Protein AF-A0A5B8MQ87-F1 (afdb_monomer)

Foldseek 3Di:
DDDDDDDDDDDDDDDDDDDDDDPDCPPPPLPPDDPVLLVVCLCDDLCVSCVVSVHDSVSVCVVCVVVVNNDRNNPPCPDPCNVVVVQVVVLVDDPDDDDDDDDDDDDDDDDDDDDPDPVVVVVVVVVVVLVVLVVLLVVCVVVLVLQVVLLVVLVVVVVVVVVVLLVVLLVCLVVDDLVVLVVVLVVVVCLLPDDPVSVVVVVLVPPLSSNLSSLVSNLVVLVPDDPDDPPPCPLLNLQLVQLCLQLNNVLSVLLSVCQVPPPQHLVRALLSLLSSCSSLCVPPQDQVVHNVVSSVVSSVCVVVVVDPSVVSNVVSCVLSVGDPDDRPPPPDPPPPPPDDDCDVVNSVVVSVVVVVPDDPCVVSSVSSSVSVVSSSSSVVVVVVVLVVLLVVLLVLLVVLVPDDLVVLSVVLVVVLVVQQDDPRHGPCNPDRPSVSSSNLSSSLSNNLVSCQSVCDPPNDHQDDPPDSQLRLLSSQLCNQPNNVLSNVLSNCCVVVVPNCPRALLSLLSLLRSLCPDPDVDPDSRPVVSSVVSRVCVVVVVDDSVVSSVVSCVVSVHDDDDPPPVPPPD

pLDDT: mean 74.95, std 17.23, range [33.56, 96.44]

Mean predicted aligned error: 17.75 Å

InterPro domains:
  IPR003035 RWP-RK domain [PF02042] (25-92)
  IPR003035 RWP-RK domain [PS51519] (14-100)

Nearest PDB structures (foldseek):
  8ay2-assembly2_B  TM=1.537E-01  e=9.223E-01  Rattus norvegicus
  8j07-assembly1_8P  TM=1.390E-01  e=3.756E+00  Homo sapiens

Sequence (569 aa):
MKEKEGDLGSGLKAKTTIGKRMRRSKKDTRESISYECLRSLFKYPLERAAKELNVCGRTLRRRCVDFGIERWPYFRVASRKSVQESLAREAAGTCGKDTDTGTLVTLRKSAAGRKPSSSRRKSADEARTMALIKGQVEIVLPLVFGFENDLKKERSKRIEERKSVLLQTEVLCKKASCRQLMDEVEGLKECIYAPPEVADRLLEEKDMGKLILVLKELGSRIGGGASACLEEETAQAKHLATLSYHIGPALAKEVAKYHTTARSNLYNNSAVMSWWLAGLGYENLDKSEGILEGVKRLQDQIDQGSIQAMAIFGRLLKFEGLPPPVHHFKTVDLATETEERESLKEFLCKVQRMEAEGTGKVEEKRQKLEVMCSRKLAERVRNIRHRHAMDHLMDAAGKYRRMELKDLVEIFVSTSSNFDGAAGRANLNDLPTMDLRLIVKLVEEVKLRFMHLNGDLRGSNLFSTGNALYEHYVAVLTLSLGPRAAKALLSAHIDGDSNLYSNSYFMACWLVGLGYPSGNEKWDNMDMWVQSLSEKISKGELEPMSILAHYLEENDLPWILNRYAKRGE

Structure (mmCIF, N/CA/C/O backbone):
data_AF-A0A5B8MQ87-F1
#
_entry.id   AF-A0A5B8MQ87-F1
#
loop_
_atom_site.group_PDB
_atom_site.id
_atom_site.type_symbol
_atom_site.label_atom_id
_atom_site.label_alt_id
_atom_site.label_comp_id
_atom_site.label_asym_id
_atom_site.label_entity_id
_atom_site.label_seq_id
_atom_site.pdbx_PDB_ins_code
_atom_site.Cartn_x
_atom_site.Cartn_y
_atom_site.Cartn_z
_atom_site.occupancy
_atom_site.B_iso_or_equiv
_atom_site.auth_seq_id
_atom_site.auth_comp_id
_atom_site.auth_asym_id
_atom_site.auth_atom_id
_atom_site.pdbx_PDB_model_num
ATOM 1 N N . MET A 1 1 ? 8.350 -56.982 48.842 1.00 36.78 1 MET A N 1
ATOM 2 C CA . MET A 1 1 ? 8.309 -58.443 49.074 1.00 36.78 1 MET A CA 1
ATOM 3 C C . MET A 1 1 ? 6.934 -58.961 48.687 1.00 36.78 1 MET A C 1
ATOM 5 O O . MET A 1 1 ? 5.955 -58.372 49.122 1.00 36.78 1 MET A O 1
ATOM 9 N N . LYS A 1 2 ? 6.921 -60.068 47.936 1.00 38.81 2 LYS A N 1
ATOM 10 C CA . LYS A 1 2 ? 5.786 -60.906 47.504 1.00 38.81 2 LYS A CA 1
ATOM 11 C C . LYS A 1 2 ? 5.004 -60.466 46.262 1.00 38.81 2 LYS A C 1
ATOM 13 O O . LYS A 1 2 ? 3.929 -59.882 46.315 1.00 38.81 2 LYS A O 1
ATOM 18 N N . GLU A 1 3 ? 5.637 -60.849 45.158 1.00 40.66 3 GLU A N 1
ATOM 19 C CA . GLU A 1 3 ? 5.102 -61.383 43.905 1.00 40.66 3 GLU A CA 1
ATOM 20 C C . GLU A 1 3 ? 3.785 -62.168 44.038 1.00 40.66 3 GLU A C 1
ATOM 22 O O . GLU A 1 3 ? 3.551 -62.875 45.022 1.00 40.66 3 GLU A O 1
ATOM 27 N N . LYS A 1 4 ? 2.978 -62.119 42.973 1.00 51.59 4 LYS A N 1
ATOM 28 C CA . LYS A 1 4 ? 2.077 -63.207 42.590 1.00 51.59 4 LYS A CA 1
ATOM 29 C C . LYS A 1 4 ? 2.201 -63.456 41.090 1.00 51.59 4 LYS A C 1
ATOM 31 O O . LYS A 1 4 ? 1.703 -62.679 40.279 1.00 51.59 4 LYS A O 1
ATOM 36 N N . GLU A 1 5 ? 2.884 -64.549 40.777 1.00 47.19 5 GLU A N 1
ATOM 37 C CA . GLU A 1 5 ? 2.811 -65.276 39.515 1.00 47.19 5 GLU A CA 1
ATOM 38 C C . GLU A 1 5 ? 1.440 -65.956 39.374 1.00 47.19 5 GLU A C 1
ATOM 40 O O . GLU A 1 5 ? 0.813 -66.348 40.362 1.00 47.19 5 GLU A O 1
ATOM 45 N N . GLY A 1 6 ? 0.987 -66.099 38.130 1.00 43.44 6 GLY A N 1
ATOM 46 C CA . GLY A 1 6 ? -0.195 -66.859 37.744 1.00 43.44 6 GLY A CA 1
ATOM 47 C C . GLY A 1 6 ? 0.059 -67.499 36.386 1.00 43.44 6 GLY A C 1
ATOM 48 O O . GLY A 1 6 ? 0.135 -66.807 35.375 1.00 43.44 6 GLY A O 1
ATOM 49 N N . ASP A 1 7 ? 0.247 -68.811 36.428 1.00 42.94 7 ASP A N 1
ATOM 50 C CA . ASP A 1 7 ? 0.790 -69.694 35.402 1.00 42.94 7 ASP A CA 1
ATOM 51 C C . ASP A 1 7 ? -0.311 -70.481 34.646 1.00 42.94 7 ASP A C 1
ATOM 53 O O . ASP A 1 7 ? -1.431 -70.629 35.134 1.00 42.94 7 ASP A O 1
ATOM 57 N N . LEU A 1 8 ? 0.090 -71.043 33.498 1.00 39.00 8 LEU A N 1
ATOM 58 C CA . LEU A 1 8 ? -0.446 -72.197 32.748 1.00 39.00 8 LEU A CA 1
ATOM 59 C C . LEU A 1 8 ? -1.790 -72.135 31.993 1.00 39.00 8 LEU A C 1
ATOM 61 O O . LEU A 1 8 ? -2.874 -71.971 32.543 1.00 39.00 8 LEU A O 1
ATOM 65 N N . GLY A 1 9 ? -1.708 -72.494 30.702 1.00 33.81 9 GLY A N 1
ATOM 66 C CA . GLY A 1 9 ? -2.860 -72.857 29.871 1.00 33.81 9 GLY A CA 1
ATOM 67 C C . GLY A 1 9 ? -2.513 -73.298 28.445 1.00 33.81 9 GLY A C 1
ATOM 68 O O . GLY A 1 9 ? -2.885 -72.640 27.480 1.00 33.81 9 GLY A O 1
ATOM 69 N N . SER A 1 10 ? -1.782 -74.405 28.310 1.00 39.91 10 SER A N 1
ATOM 70 C CA . SER A 1 10 ? -1.371 -75.071 27.063 1.00 39.91 10 SER A CA 1
ATOM 71 C C . SER A 1 10 ? -2.525 -75.602 26.193 1.00 39.91 10 SER A C 1
ATOM 73 O O . SER A 1 10 ? -3.482 -76.165 26.719 1.00 39.91 10 SER A O 1
ATOM 75 N N . GLY A 1 11 ? -2.366 -75.579 24.862 1.00 34.66 11 GLY A N 1
ATOM 76 C CA . GLY A 1 11 ? -3.276 -76.254 23.925 1.00 34.66 11 GLY A CA 1
ATOM 77 C C . GLY A 1 11 ? -2.701 -76.443 22.517 1.00 34.66 11 GLY A C 1
ATOM 78 O O . GLY A 1 11 ? -3.032 -75.704 21.596 1.00 34.66 11 GLY A O 1
ATOM 79 N N . LEU A 1 12 ? -1.846 -77.456 22.347 1.00 39.59 12 LEU A N 1
ATOM 80 C CA . LEU A 1 12 ? -1.332 -77.951 21.063 1.00 39.59 12 LEU A CA 1
ATOM 81 C C . LEU A 1 12 ? -2.430 -78.668 20.256 1.00 39.59 12 LEU A C 1
ATOM 83 O O . LEU A 1 12 ? -2.993 -79.651 20.733 1.00 39.59 12 LEU A O 1
ATOM 87 N N . LYS A 1 13 ? -2.637 -78.282 18.988 1.00 45.44 13 LYS A N 1
ATOM 88 C CA . LYS A 1 13 ? -3.081 -79.205 17.925 1.00 45.44 13 LYS A CA 1
ATOM 89 C C . LYS A 1 13 ? -2.351 -78.913 16.615 1.00 45.44 13 LYS A C 1
ATOM 91 O O . LYS A 1 13 ? -2.539 -77.872 15.993 1.00 45.44 13 LYS A O 1
ATOM 96 N N . ALA A 1 14 ? -1.531 -79.874 16.203 1.00 47.69 14 ALA A N 1
ATOM 97 C CA . ALA A 1 14 ? -0.857 -79.916 14.916 1.00 47.69 14 ALA A CA 1
ATOM 98 C C . ALA A 1 14 ? -1.808 -80.405 13.811 1.00 47.69 14 ALA A C 1
ATOM 100 O O . ALA A 1 14 ? -2.487 -81.417 13.984 1.00 47.69 14 ALA A O 1
ATOM 101 N N . LYS A 1 15 ? -1.792 -79.735 12.652 1.00 42.44 15 LYS A N 1
ATOM 102 C CA . LYS A 1 15 ? -2.119 -80.329 11.347 1.00 42.44 15 LYS A CA 1
ATOM 103 C C . LYS A 1 15 ? -1.210 -79.733 10.274 1.00 42.44 15 LYS A C 1
ATOM 105 O O . LYS A 1 15 ? -1.299 -78.560 9.928 1.00 42.44 15 LYS A O 1
ATOM 110 N N . THR A 1 16 ? -0.324 -80.578 9.771 1.00 39.75 16 THR A N 1
ATOM 111 C CA . THR A 1 16 ? 0.537 -80.372 8.608 1.00 39.75 16 THR A CA 1
ATOM 112 C C . THR A 1 16 ? -0.306 -80.441 7.335 1.00 39.75 16 THR A C 1
ATOM 114 O O . THR A 1 16 ? -1.131 -81.345 7.232 1.00 39.75 16 THR A O 1
ATOM 117 N N . THR A 1 17 ? -0.092 -79.546 6.360 1.00 40.91 17 THR A N 1
ATOM 118 C CA . THR A 1 17 ? 0.125 -79.901 4.936 1.00 40.91 17 THR A CA 1
ATOM 119 C C . THR A 1 17 ? 0.316 -78.672 4.023 1.00 40.91 17 THR A C 1
ATOM 121 O O . THR A 1 17 ? -0.526 -77.789 3.929 1.00 40.91 17 THR A O 1
ATOM 124 N N . ILE A 1 18 ? 1.439 -78.708 3.293 1.00 43.28 18 ILE A N 1
ATOM 125 C CA . ILE A 1 18 ? 1.606 -78.313 1.881 1.00 43.28 18 ILE A CA 1
ATOM 126 C C . ILE A 1 18 ? 1.652 -76.802 1.547 1.00 43.28 18 ILE A C 1
ATOM 128 O O . ILE A 1 18 ? 0.665 -76.138 1.252 1.00 43.28 18 ILE A O 1
ATOM 132 N N . GLY A 1 19 ? 2.894 -76.307 1.449 1.00 46.91 19 GLY A N 1
ATOM 133 C CA . GLY A 1 19 ? 3.386 -75.632 0.241 1.00 46.91 19 GLY A CA 1
ATOM 134 C C . GLY A 1 19 ? 2.854 -74.236 -0.086 1.00 46.91 19 GLY A C 1
ATOM 135 O O . GLY A 1 19 ? 2.204 -74.052 -1.112 1.00 46.91 19 GLY A O 1
ATOM 136 N N . LYS A 1 20 ? 3.249 -73.209 0.680 1.00 42.41 20 LYS A N 1
ATOM 137 C CA . LYS A 1 20 ? 3.230 -71.817 0.196 1.00 42.41 20 LYS A CA 1
ATOM 138 C C . LYS A 1 20 ? 4.580 -71.139 0.412 1.00 42.41 20 LYS A C 1
ATOM 140 O O . LYS A 1 20 ? 5.018 -70.883 1.526 1.00 42.41 20 LYS A O 1
ATOM 145 N N . ARG A 1 21 ? 5.221 -70.863 -0.723 1.00 44.03 21 ARG A N 1
ATOM 146 C CA . ARG A 1 21 ? 6.419 -70.048 -0.952 1.00 44.03 21 ARG A CA 1
ATOM 147 C C . ARG A 1 21 ? 6.490 -68.878 0.047 1.00 44.03 21 ARG A C 1
ATOM 149 O O . ARG A 1 21 ? 5.723 -67.924 -0.073 1.00 44.03 21 ARG A O 1
ATOM 156 N N . MET A 1 22 ? 7.415 -68.946 1.011 1.00 37.97 22 MET A N 1
ATOM 157 C CA . MET A 1 22 ? 7.733 -67.845 1.928 1.00 37.97 22 MET A CA 1
ATOM 158 C C . MET A 1 22 ? 8.157 -66.614 1.119 1.00 37.97 22 MET A C 1
ATOM 160 O O . MET A 1 22 ? 9.309 -66.476 0.703 1.00 37.97 22 MET A O 1
ATOM 164 N N . ARG A 1 23 ? 7.230 -65.678 0.909 1.00 51.41 23 ARG A N 1
ATOM 165 C CA . ARG A 1 23 ? 7.595 -64.286 0.657 1.00 51.41 23 ARG A CA 1
ATOM 166 C C . ARG A 1 23 ? 8.110 -63.743 1.983 1.00 51.41 23 ARG A C 1
ATOM 168 O O . ARG A 1 23 ? 7.315 -63.417 2.856 1.00 51.41 23 ARG A O 1
ATOM 175 N N . ARG A 1 24 ? 9.439 -63.701 2.136 1.00 47.97 24 ARG A N 1
ATOM 176 C CA . ARG A 1 24 ? 10.123 -63.012 3.240 1.00 47.97 24 ARG A CA 1
ATOM 177 C C . ARG A 1 24 ? 9.462 -61.647 3.449 1.00 47.97 24 ARG A C 1
ATOM 179 O O . ARG A 1 24 ? 9.502 -60.794 2.560 1.00 47.97 24 ARG A O 1
ATOM 186 N N . SER A 1 25 ? 8.848 -61.469 4.611 1.00 50.50 25 SER A N 1
ATOM 187 C CA . SER A 1 25 ? 8.309 -60.213 5.119 1.00 50.50 25 SER A CA 1
ATOM 188 C C . SER A 1 25 ? 9.456 -59.226 5.332 1.00 50.50 25 SER A C 1
ATOM 190 O O . SER A 1 25 ? 10.004 -59.084 6.416 1.00 50.50 25 SER A O 1
ATOM 192 N N . LYS A 1 26 ? 9.852 -58.544 4.258 1.00 52.59 26 LYS A N 1
ATOM 193 C CA . LYS A 1 26 ? 10.796 -57.423 4.280 1.00 52.59 26 LYS A CA 1
ATOM 194 C C . LYS A 1 26 ? 10.011 -56.150 4.636 1.00 52.59 26 LYS A C 1
ATOM 196 O O . LYS A 1 26 ? 9.819 -55.290 3.778 1.00 52.59 26 LYS A O 1
ATOM 201 N N . LYS A 1 27 ? 9.435 -56.107 5.846 1.00 50.38 27 LYS A N 1
ATOM 202 C CA . LYS A 1 27 ? 8.580 -54.998 6.315 1.00 50.38 27 LYS A CA 1
ATOM 203 C C . LYS A 1 27 ? 9.299 -54.017 7.259 1.00 50.38 27 LYS A C 1
ATOM 205 O O . LYS A 1 27 ? 8.891 -52.866 7.295 1.00 50.38 27 LYS A O 1
ATOM 210 N N . ASP A 1 28 ? 10.440 -54.381 7.850 1.00 49.94 28 ASP A N 1
ATOM 211 C CA . ASP A 1 28 ? 10.983 -53.620 8.996 1.00 49.94 28 ASP A CA 1
ATOM 212 C C . ASP A 1 28 ? 12.093 -52.593 8.714 1.00 49.94 28 ASP A C 1
ATOM 214 O O . ASP A 1 28 ? 12.598 -51.975 9.639 1.00 49.94 28 ASP A O 1
ATOM 218 N N . THR A 1 29 ? 12.468 -52.321 7.460 1.00 54.19 29 THR A N 1
ATOM 219 C CA . THR A 1 29 ? 13.425 -51.225 7.159 1.00 54.19 29 THR A CA 1
ATOM 220 C C . THR A 1 29 ? 12.783 -49.987 6.537 1.00 54.19 29 THR A C 1
ATOM 222 O O . THR A 1 29 ? 13.487 -49.083 6.095 1.00 54.19 29 THR A O 1
ATOM 225 N N . ARG A 1 30 ? 11.445 -49.922 6.469 1.00 55.53 30 ARG A N 1
ATOM 226 C CA . ARG A 1 30 ? 10.739 -48.762 5.892 1.00 55.53 30 ARG A CA 1
ATOM 227 C C . ARG A 1 30 ? 10.462 -47.638 6.890 1.00 55.53 30 ARG A C 1
ATOM 229 O O . ARG A 1 30 ? 10.258 -46.511 6.452 1.00 55.53 30 ARG A O 1
ATOM 236 N N . GLU A 1 31 ? 10.477 -47.921 8.189 1.00 65.06 31 GLU A N 1
ATOM 237 C CA . GLU A 1 31 ? 10.016 -46.975 9.216 1.00 65.06 31 GLU A CA 1
ATOM 238 C C . GLU A 1 31 ? 11.134 -46.109 9.824 1.00 65.06 31 GLU A C 1
ATOM 240 O O . GLU A 1 31 ? 10.840 -45.143 10.518 1.00 65.06 31 GLU A O 1
ATOM 245 N N . SER A 1 32 ? 12.411 -46.360 9.512 1.00 78.75 32 SER A N 1
ATOM 246 C CA . SER A 1 32 ? 13.537 -45.717 10.213 1.00 78.75 32 SER A CA 1
ATOM 247 C C . SER A 1 32 ? 14.026 -44.379 9.642 1.00 78.75 32 SER A C 1
ATOM 249 O O . SER A 1 32 ? 14.874 -43.737 10.256 1.00 78.75 32 SER A O 1
ATOM 251 N N . ILE A 1 33 ? 13.536 -43.926 8.483 1.00 89.81 33 ILE A N 1
ATOM 252 C CA . ILE A 1 33 ? 14.008 -42.661 7.895 1.00 89.81 33 ILE A CA 1
ATOM 253 C C . ILE A 1 33 ? 13.135 -41.511 8.408 1.00 89.81 33 ILE A C 1
ATOM 255 O O . ILE A 1 33 ? 11.991 -41.355 7.963 1.00 89.81 33 ILE A O 1
ATOM 259 N N . SER A 1 34 ? 13.687 -40.725 9.336 1.00 94.00 34 SER A N 1
ATOM 260 C CA . SER A 1 34 ? 13.089 -39.488 9.846 1.00 94.00 34 SER A CA 1
ATOM 261 C C . SER A 1 34 ? 13.211 -38.338 8.838 1.00 94.00 34 SER A C 1
ATOM 263 O O . SER A 1 34 ? 14.088 -38.329 7.968 1.00 94.00 34 SER A O 1
ATOM 265 N N . TYR A 1 35 ? 12.339 -37.336 8.970 1.00 93.19 35 TYR A N 1
ATOM 266 C CA . TYR A 1 35 ? 12.374 -36.136 8.130 1.00 93.19 35 TYR A CA 1
ATOM 267 C C . TYR A 1 35 ? 13.690 -35.354 8.274 1.00 93.19 35 TYR A C 1
ATOM 269 O O . TYR A 1 35 ? 14.247 -34.886 7.284 1.00 93.19 35 TYR A O 1
ATOM 277 N N . GLU A 1 36 ? 14.234 -35.257 9.489 1.00 93.19 36 GLU A N 1
ATOM 278 C CA . GLU A 1 36 ? 15.507 -34.570 9.750 1.00 93.19 36 GLU A CA 1
ATOM 279 C C . GLU A 1 36 ? 16.678 -35.228 9.010 1.00 93.19 36 GLU A C 1
ATOM 281 O O . GLU A 1 36 ? 17.514 -34.540 8.416 1.00 93.19 36 GLU A O 1
ATOM 286 N N . CYS A 1 37 ? 16.685 -36.565 8.956 1.00 93.44 37 CYS A N 1
ATOM 287 C CA . CYS A 1 37 ? 17.671 -37.329 8.203 1.00 93.44 37 CYS A CA 1
ATOM 288 C C . CYS A 1 37 ? 17.585 -37.011 6.698 1.00 93.44 37 CYS A C 1
ATOM 290 O O . CYS A 1 37 ? 18.606 -36.721 6.071 1.00 93.44 37 CYS A O 1
ATOM 292 N N . LEU A 1 38 ? 16.370 -36.945 6.134 1.00 94.44 38 LEU A N 1
ATOM 293 C CA . LEU A 1 38 ? 16.147 -36.525 4.742 1.00 94.44 38 LEU A CA 1
ATOM 294 C C . LEU A 1 38 ? 16.608 -35.086 4.485 1.00 94.44 38 LEU A C 1
ATOM 296 O O . LEU A 1 38 ? 17.307 -34.839 3.501 1.00 94.44 38 LEU A O 1
ATOM 300 N N . ARG A 1 39 ? 16.267 -34.151 5.382 1.00 93.25 39 ARG A N 1
ATOM 301 C CA . ARG A 1 39 ? 16.598 -32.724 5.251 1.00 93.25 39 ARG A CA 1
ATOM 302 C C . ARG A 1 39 ? 18.105 -32.489 5.161 1.00 93.25 39 ARG A C 1
ATOM 304 O O . ARG A 1 39 ? 18.548 -31.651 4.377 1.00 93.25 39 ARG A O 1
ATOM 311 N N . SER A 1 40 ? 18.900 -33.263 5.900 1.00 93.75 40 SER A N 1
ATOM 312 C CA . SER A 1 40 ? 20.367 -33.174 5.868 1.00 93.75 40 SER A CA 1
ATOM 313 C C . SER A 1 40 ? 20.988 -33.555 4.509 1.00 93.75 40 SER A C 1
ATOM 315 O O . SER A 1 40 ? 22.108 -33.140 4.195 1.00 93.75 40 SER A O 1
ATOM 317 N N . LEU A 1 41 ? 20.255 -34.305 3.677 1.00 95.31 41 LEU A N 1
ATOM 318 C CA . LEU A 1 41 ? 20.725 -34.858 2.406 1.00 95.31 41 LEU A CA 1
ATOM 319 C C . LEU A 1 41 ? 20.274 -34.066 1.173 1.00 95.31 41 LEU A C 1
ATOM 321 O O . LEU A 1 41 ? 20.714 -34.384 0.069 1.00 95.31 41 LEU A O 1
ATOM 325 N N . PHE A 1 42 ? 19.471 -33.008 1.328 1.00 93.38 42 PHE A N 1
ATOM 326 C CA . PHE A 1 42 ? 19.006 -32.164 0.211 1.00 93.38 42 PHE A CA 1
ATOM 327 C C . PHE A 1 42 ? 20.138 -31.433 -0.532 1.00 93.38 42 PHE A C 1
ATOM 329 O O . PHE A 1 42 ? 19.976 -31.010 -1.674 1.00 93.38 42 PHE A O 1
ATOM 336 N N . LYS A 1 43 ? 21.333 -31.371 0.067 1.00 90.00 43 LYS A N 1
ATOM 337 C CA . LYS A 1 43 ? 22.569 -30.913 -0.588 1.00 90.00 43 LYS A CA 1
ATOM 338 C C . LYS A 1 43 ? 23.101 -31.866 -1.670 1.00 90.00 43 LYS A C 1
ATOM 340 O O . LYS A 1 43 ? 23.996 -31.489 -2.426 1.00 90.00 43 LYS A O 1
ATOM 345 N N . TYR A 1 44 ? 22.593 -33.097 -1.749 1.00 91.94 44 TYR A N 1
ATOM 346 C CA . TYR A 1 44 ? 23.053 -34.115 -2.690 1.00 91.94 44 TYR A CA 1
ATOM 347 C C . TYR A 1 44 ? 21.999 -34.434 -3.763 1.00 91.94 44 TYR A C 1
ATOM 349 O O . TYR A 1 44 ? 20.796 -34.407 -3.483 1.00 91.94 44 TYR A O 1
ATOM 357 N N . PRO A 1 45 ? 22.431 -34.803 -4.989 1.00 94.00 45 PRO A N 1
ATOM 358 C CA . PRO A 1 45 ? 21.537 -35.402 -5.973 1.00 94.00 45 PRO A CA 1
ATOM 359 C C . PRO A 1 45 ? 20.829 -36.627 -5.388 1.00 94.00 45 PRO A C 1
ATOM 361 O O . PRO A 1 45 ? 21.410 -37.341 -4.561 1.00 94.00 45 PRO A O 1
ATOM 364 N N . LEU A 1 46 ? 19.603 -36.895 -5.846 1.00 94.88 46 LEU A N 1
ATOM 365 C CA . LEU A 1 46 ? 18.756 -37.985 -5.348 1.00 94.88 46 LEU A CA 1
ATOM 366 C C . LEU A 1 46 ? 19.504 -39.328 -5.312 1.00 94.88 46 LEU A C 1
ATOM 368 O O . LEU A 1 46 ? 19.367 -40.096 -4.364 1.00 94.88 46 LEU A O 1
ATOM 372 N N . GLU A 1 47 ? 20.317 -39.607 -6.329 1.00 95.69 47 GLU A N 1
ATOM 373 C CA . GLU A 1 47 ? 21.088 -40.843 -6.461 1.00 95.69 47 GLU A CA 1
ATOM 374 C C . GLU A 1 47 ? 22.149 -40.982 -5.365 1.00 95.69 47 GLU A C 1
ATOM 376 O O . GLU A 1 47 ? 22.391 -42.084 -4.874 1.00 95.69 47 GLU A O 1
ATOM 381 N N . ARG A 1 48 ? 22.776 -39.869 -4.967 1.00 94.88 48 ARG A N 1
ATOM 382 C CA . ARG A 1 48 ? 23.808 -39.845 -3.925 1.00 94.88 48 ARG A CA 1
ATOM 383 C C . ARG A 1 48 ? 23.189 -39.894 -2.531 1.00 94.88 48 ARG A C 1
ATOM 385 O O . ARG A 1 48 ? 23.668 -40.654 -1.702 1.00 94.88 48 ARG A O 1
ATOM 392 N N . ALA A 1 49 ? 22.086 -39.182 -2.304 1.00 96.44 49 ALA A N 1
ATOM 393 C CA . ALA A 1 49 ? 21.329 -39.275 -1.056 1.00 96.44 49 ALA A CA 1
ATOM 394 C C . ALA A 1 49 ? 20.770 -40.690 -0.814 1.00 96.44 49 ALA A C 1
ATOM 396 O O . ALA A 1 49 ? 20.802 -41.195 0.305 1.00 96.44 49 ALA A O 1
ATOM 397 N N . ALA A 1 50 ? 20.307 -41.362 -1.875 1.00 96.25 50 ALA A N 1
ATOM 398 C CA . ALA A 1 50 ? 19.835 -42.743 -1.804 1.00 96.25 50 ALA A CA 1
ATOM 399 C C . ALA A 1 50 ? 20.952 -43.719 -1.402 1.00 96.25 50 ALA A C 1
ATOM 401 O O . ALA A 1 50 ? 20.722 -44.599 -0.574 1.00 96.25 50 ALA A O 1
ATOM 402 N N . LYS A 1 51 ? 22.166 -43.527 -1.939 1.00 96.38 51 LYS A N 1
ATOM 403 C CA . LYS A 1 51 ? 23.351 -44.296 -1.532 1.00 96.38 51 LYS A CA 1
ATOM 404 C C . LYS A 1 51 ? 23.705 -44.064 -0.063 1.00 96.38 51 LYS A C 1
ATOM 406 O O . LYS A 1 51 ? 23.947 -45.039 0.635 1.00 96.38 51 LYS A O 1
ATOM 411 N N . GLU A 1 52 ? 23.662 -42.817 0.404 1.00 95.81 52 GLU A N 1
ATOM 412 C CA . GLU A 1 52 ? 23.998 -42.471 1.794 1.00 95.81 52 GLU A CA 1
ATOM 413 C C . GLU A 1 52 ? 23.041 -43.114 2.810 1.00 95.81 52 GLU A C 1
ATOM 415 O O . GLU A 1 52 ? 23.459 -43.576 3.865 1.00 95.81 52 GLU A O 1
ATOM 420 N N . LEU A 1 53 ? 21.755 -43.215 2.459 1.00 94.06 53 LEU A N 1
ATOM 421 C CA . LEU A 1 53 ? 20.732 -43.887 3.269 1.00 94.06 53 LEU A CA 1
ATOM 422 C C . LEU A 1 53 ? 20.646 -45.399 3.027 1.00 94.06 53 LEU A C 1
ATOM 424 O O . LEU A 1 53 ? 19.785 -46.063 3.602 1.00 94.06 53 LEU A O 1
ATOM 428 N N . ASN A 1 54 ? 21.496 -45.950 2.157 1.00 94.44 54 ASN A N 1
ATOM 429 C CA . ASN A 1 54 ? 21.486 -47.359 1.768 1.00 94.44 54 ASN A CA 1
ATOM 430 C C . ASN A 1 54 ? 20.109 -47.856 1.258 1.00 94.44 54 ASN A C 1
ATOM 432 O O . ASN A 1 54 ? 19.709 -49.006 1.463 1.00 94.44 54 ASN A O 1
ATOM 436 N N . VAL A 1 55 ? 19.367 -46.989 0.558 1.00 94.88 55 VAL A N 1
ATOM 437 C CA . VAL A 1 55 ? 18.059 -47.295 -0.047 1.00 94.88 55 VAL A CA 1
ATOM 438 C C . VAL A 1 55 ? 18.072 -47.054 -1.554 1.00 94.88 55 VAL A C 1
ATOM 440 O O . VAL A 1 55 ? 18.882 -46.305 -2.088 1.00 94.88 55 VAL A O 1
ATOM 443 N N . CYS A 1 56 ? 17.142 -47.661 -2.294 1.00 95.06 56 CYS A N 1
ATOM 444 C CA . CYS A 1 56 ? 16.995 -47.331 -3.710 1.00 95.06 56 CYS A CA 1
ATOM 445 C C . CYS A 1 56 ? 16.283 -45.977 -3.887 1.00 95.06 56 CYS A C 1
ATOM 447 O O . CYS A 1 56 ? 15.380 -45.627 -3.123 1.00 95.06 56 CYS A O 1
ATOM 449 N N . GLY A 1 57 ? 16.612 -45.236 -4.952 1.00 94.50 57 GLY A N 1
ATOM 450 C CA . GLY A 1 57 ? 16.021 -43.913 -5.216 1.00 94.50 57 GLY A CA 1
ATOM 451 C C . GLY A 1 57 ? 14.493 -43.914 -5.396 1.00 94.50 57 GLY A C 1
ATOM 452 O O . GLY A 1 57 ? 13.852 -42.871 -5.291 1.00 94.50 57 GLY A O 1
ATOM 453 N N . ARG A 1 58 ? 13.871 -45.076 -5.654 1.00 94.75 58 ARG A N 1
ATOM 454 C CA . ARG A 1 58 ? 12.403 -45.228 -5.671 1.00 94.75 58 ARG A CA 1
ATOM 455 C C . ARG A 1 58 ? 11.817 -45.286 -4.252 1.00 94.75 58 ARG A C 1
ATOM 457 O O . ARG A 1 58 ? 10.758 -44.708 -4.030 1.00 94.75 58 ARG A O 1
ATOM 464 N N . THR A 1 59 ? 12.496 -45.938 -3.305 1.00 93.94 59 THR A N 1
ATOM 465 C CA . THR A 1 59 ? 12.105 -45.949 -1.882 1.00 93.94 59 THR A CA 1
ATOM 466 C C . THR A 1 59 ? 12.272 -44.565 -1.272 1.00 93.94 59 THR A C 1
ATOM 468 O O . THR A 1 59 ? 11.359 -44.093 -0.605 1.00 93.94 59 THR A O 1
ATOM 471 N N . LEU A 1 60 ? 13.380 -43.885 -1.580 1.00 95.06 60 LEU A N 1
ATOM 472 C CA . LEU A 1 60 ? 13.630 -42.524 -1.110 1.00 95.06 60 LEU A CA 1
ATOM 473 C C . LEU A 1 60 ? 12.556 -41.538 -1.599 1.00 95.06 60 LEU A C 1
ATOM 475 O O . LEU A 1 60 ? 11.996 -40.802 -0.798 1.00 95.06 60 LEU A O 1
ATOM 479 N N . ARG A 1 61 ? 12.183 -41.595 -2.889 1.00 94.69 61 ARG A N 1
ATOM 480 C CA . ARG A 1 61 ? 11.084 -40.782 -3.444 1.00 94.69 61 ARG A CA 1
ATOM 481 C C . ARG A 1 61 ? 9.744 -41.037 -2.764 1.00 94.69 61 ARG A C 1
ATOM 483 O O . ARG A 1 61 ? 9.046 -40.084 -2.457 1.00 94.69 61 ARG A O 1
ATOM 490 N N . ARG A 1 62 ? 9.387 -42.302 -2.511 1.00 94.19 62 ARG A N 1
ATOM 491 C CA . ARG A 1 62 ? 8.155 -42.621 -1.771 1.00 94.19 62 ARG A CA 1
ATOM 492 C C . ARG A 1 62 ? 8.179 -42.028 -0.366 1.00 94.19 62 ARG A C 1
ATOM 494 O O . ARG A 1 62 ? 7.205 -41.410 0.026 1.00 94.19 62 ARG A O 1
ATOM 501 N N . ARG A 1 63 ? 9.310 -42.138 0.338 1.00 93.75 63 ARG A N 1
ATOM 502 C CA . ARG A 1 63 ? 9.448 -41.568 1.680 1.00 93.75 63 ARG A CA 1
ATOM 503 C C . ARG A 1 63 ? 9.342 -40.040 1.682 1.00 93.75 63 ARG A C 1
ATOM 505 O O . ARG A 1 63 ? 8.767 -39.483 2.601 1.00 93.75 63 ARG A O 1
ATOM 512 N N . CYS A 1 64 ? 9.842 -39.364 0.649 1.00 93.81 64 CYS A N 1
ATOM 513 C CA . CYS A 1 64 ? 9.630 -37.926 0.468 1.00 93.81 64 CYS A CA 1
ATOM 514 C C . CYS A 1 64 ? 8.149 -37.569 0.319 1.00 93.81 64 CYS A C 1
ATOM 516 O O . CYS A 1 64 ? 7.698 -36.626 0.961 1.00 93.81 64 CYS A O 1
ATOM 518 N N . VAL A 1 65 ? 7.394 -38.350 -0.459 1.00 94.75 65 VAL A N 1
ATOM 519 C CA . VAL A 1 65 ? 5.945 -38.151 -0.618 1.00 94.75 65 VAL A CA 1
ATOM 520 C C . VAL A 1 65 ? 5.213 -38.330 0.716 1.00 94.75 65 VAL A C 1
ATOM 522 O O . VAL A 1 65 ? 4.343 -37.521 1.018 1.00 94.75 65 VAL A O 1
ATOM 525 N N . ASP A 1 66 ? 5.615 -39.296 1.552 1.00 94.00 66 ASP A N 1
ATOM 526 C CA . ASP A 1 66 ? 5.040 -39.480 2.899 1.00 94.00 66 ASP A CA 1
ATOM 527 C C . ASP A 1 66 ? 5.205 -38.233 3.796 1.00 94.00 66 ASP A C 1
ATOM 529 O O . ASP A 1 66 ? 4.404 -38.015 4.699 1.00 94.00 66 ASP A O 1
ATOM 533 N N . PHE A 1 67 ? 6.231 -37.411 3.549 1.00 92.69 67 PHE A N 1
ATOM 534 C CA . PHE A 1 67 ? 6.491 -36.151 4.259 1.00 92.69 67 PHE A CA 1
ATOM 535 C C . PHE A 1 67 ? 6.009 -34.903 3.491 1.00 92.69 67 PHE A C 1
ATOM 537 O O . PHE A 1 67 ? 6.416 -33.790 3.817 1.00 92.69 67 PHE A O 1
ATOM 544 N N . GLY A 1 68 ? 5.183 -35.062 2.450 1.00 93.88 68 GLY A N 1
ATOM 545 C CA . GLY A 1 68 ? 4.649 -33.944 1.660 1.00 93.88 68 GLY A CA 1
ATOM 546 C C . GLY A 1 68 ? 5.632 -33.328 0.654 1.00 93.88 68 GLY A C 1
ATOM 547 O O . GLY A 1 68 ? 5.389 -32.241 0.136 1.00 93.88 68 GLY A O 1
ATOM 548 N N . ILE A 1 69 ? 6.748 -33.999 0.349 1.00 92.56 69 ILE A N 1
ATOM 549 C CA . ILE A 1 69 ? 7.730 -33.554 -0.648 1.00 92.56 69 ILE A CA 1
ATOM 550 C C . ILE A 1 69 ? 7.444 -34.256 -1.983 1.00 92.56 69 ILE A C 1
ATOM 552 O O . ILE A 1 69 ? 7.874 -35.390 -2.210 1.00 92.56 69 ILE A O 1
ATOM 556 N N . GLU A 1 70 ? 6.756 -33.571 -2.900 1.00 90.69 70 GLU A N 1
ATOM 557 C CA . GLU A 1 70 ? 6.393 -34.120 -4.220 1.00 90.69 70 GLU A CA 1
ATOM 558 C C . GLU A 1 70 ? 7.606 -34.377 -5.133 1.00 90.69 70 GLU A C 1
ATOM 560 O O . GLU A 1 70 ? 7.630 -35.337 -5.908 1.00 90.69 70 GLU A O 1
ATOM 565 N N . ARG A 1 71 ? 8.647 -33.537 -5.037 1.00 90.88 71 ARG A N 1
ATOM 566 C CA . A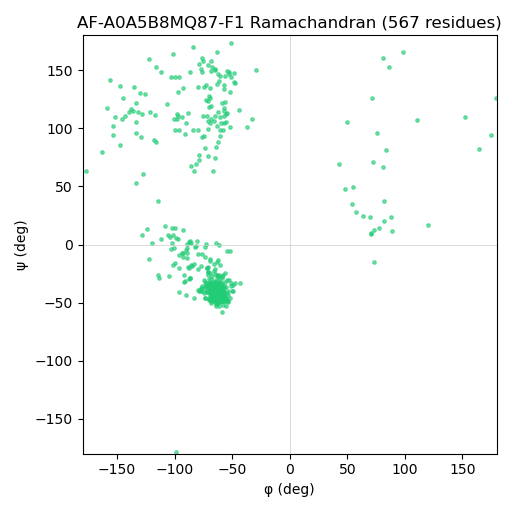RG A 1 71 ? 9.867 -33.626 -5.854 1.00 90.88 71 ARG A CA 1
ATOM 567 C C . ARG A 1 71 ? 11.104 -33.445 -4.982 1.00 90.88 71 ARG A C 1
ATOM 569 O O . ARG A 1 71 ? 11.137 -32.547 -4.151 1.00 90.88 71 ARG A O 1
ATOM 576 N N . TRP A 1 72 ? 12.128 -34.283 -5.189 1.00 91.12 72 TRP A N 1
ATOM 577 C CA . TRP A 1 72 ? 13.382 -34.210 -4.428 1.00 91.12 72 TRP A CA 1
ATOM 578 C C . TRP A 1 72 ? 14.007 -32.810 -4.565 1.00 91.12 72 TRP A C 1
ATOM 580 O O . TRP A 1 72 ? 14.352 -32.432 -5.691 1.00 91.12 72 TRP A O 1
ATOM 590 N N . PRO A 1 73 ? 14.155 -32.049 -3.465 1.00 82.31 73 PRO A N 1
ATOM 591 C CA . PRO A 1 73 ? 14.678 -30.691 -3.484 1.00 82.31 73 PRO A CA 1
ATOM 592 C C . PRO A 1 73 ? 16.201 -30.759 -3.586 1.00 82.31 73 PRO A C 1
ATOM 594 O O . PRO A 1 73 ? 16.929 -30.556 -2.620 1.00 82.31 73 PRO A O 1
ATOM 597 N N . TYR A 1 74 ? 16.696 -31.126 -4.768 1.00 75.94 74 TYR A N 1
ATOM 598 C CA . TYR A 1 74 ? 18.104 -30.956 -5.083 1.00 75.94 74 TYR A CA 1
ATOM 599 C C . TYR A 1 74 ? 18.310 -29.533 -5.573 1.00 75.94 74 TYR A C 1
ATOM 601 O O . TYR A 1 74 ? 18.082 -29.215 -6.743 1.00 75.94 74 TYR A O 1
ATOM 609 N N . PHE A 1 75 ? 18.763 -28.684 -4.662 1.00 61.06 75 PHE A N 1
ATOM 610 C CA . PHE A 1 75 ? 19.287 -27.384 -5.024 1.00 61.06 75 PHE A CA 1
ATOM 611 C C . PHE A 1 75 ? 20.590 -27.643 -5.774 1.00 61.06 75 PHE A C 1
ATOM 613 O O . PHE A 1 75 ? 21.600 -28.040 -5.184 1.00 61.06 75 PHE A O 1
ATOM 620 N N . ARG A 1 76 ? 20.591 -27.431 -7.096 1.00 52.19 76 ARG A N 1
ATOM 621 C CA . ARG A 1 76 ? 21.839 -27.094 -7.778 1.00 52.19 76 ARG A CA 1
ATOM 622 C C . ARG A 1 76 ? 22.264 -25.774 -7.159 1.00 52.19 76 ARG A C 1
ATOM 624 O O . ARG A 1 76 ? 21.877 -24.720 -7.644 1.00 52.19 76 ARG A O 1
ATOM 631 N N . VAL A 1 77 ? 23.008 -25.840 -6.059 1.00 46.91 77 VAL A N 1
ATOM 632 C CA . VAL A 1 77 ? 23.727 -24.690 -5.542 1.00 46.91 77 VAL A CA 1
ATOM 633 C C . VAL A 1 77 ? 24.683 -24.329 -6.671 1.00 46.91 77 VAL A C 1
ATOM 635 O O . VAL A 1 77 ? 25.754 -24.921 -6.808 1.00 46.91 77 VAL A O 1
ATOM 638 N N . ALA A 1 78 ? 24.263 -23.407 -7.539 1.00 44.06 78 ALA A N 1
ATOM 639 C CA . ALA A 1 78 ? 25.189 -22.540 -8.229 1.00 44.06 78 ALA A CA 1
ATOM 640 C C . ALA A 1 78 ? 26.013 -21.964 -7.082 1.00 44.06 78 ALA A C 1
ATOM 642 O O . ALA A 1 78 ? 25.495 -21.222 -6.251 1.00 44.06 78 ALA A O 1
ATOM 643 N N . SER A 1 79 ? 27.213 -22.519 -6.892 1.00 48.56 79 SER A N 1
ATOM 644 C CA . SER A 1 79 ? 28.006 -22.288 -5.689 1.00 48.56 79 SER A CA 1
ATOM 645 C C . SER A 1 79 ? 28.061 -20.785 -5.409 1.00 48.56 79 SER A C 1
ATOM 647 O O . SER A 1 79 ? 28.070 -19.999 -6.359 1.00 48.56 79 SER A O 1
ATOM 649 N N . ARG A 1 80 ? 28.123 -20.366 -4.136 1.00 46.66 80 ARG A N 1
ATOM 650 C CA . ARG A 1 80 ? 28.419 -18.963 -3.779 1.00 46.66 80 ARG A CA 1
ATOM 651 C C . ARG A 1 80 ? 29.564 -18.394 -4.630 1.00 46.66 80 ARG A C 1
ATOM 653 O O . ARG A 1 80 ? 29.496 -17.237 -5.016 1.00 46.66 80 ARG A O 1
ATOM 660 N N . LYS A 1 81 ? 30.530 -19.244 -5.013 1.00 49.56 81 LYS A N 1
ATOM 661 C CA . LYS A 1 81 ? 31.597 -18.915 -5.960 1.00 49.56 81 LYS A CA 1
ATOM 662 C C . LYS A 1 81 ? 31.105 -18.556 -7.357 1.00 49.56 81 LYS A C 1
ATOM 664 O O . LYS A 1 81 ? 31.628 -17.613 -7.895 1.00 49.56 81 LYS A O 1
ATOM 669 N N . SER A 1 82 ? 30.099 -19.207 -7.940 1.00 45.81 82 SER A N 1
ATOM 670 C CA . SER A 1 82 ? 29.590 -18.828 -9.272 1.00 45.81 82 SER A CA 1
ATOM 671 C C . SER A 1 82 ? 28.830 -17.497 -9.278 1.00 45.81 82 SER A C 1
ATOM 673 O O . SER A 1 82 ? 28.915 -16.756 -10.254 1.00 45.81 82 SER A O 1
ATOM 675 N N . VAL A 1 83 ? 28.131 -17.163 -8.184 1.00 50.25 83 VAL A N 1
ATOM 676 C CA . VAL A 1 83 ? 27.469 -15.856 -8.027 1.00 50.25 83 VAL A CA 1
ATOM 677 C C . VAL A 1 83 ? 28.516 -14.770 -7.758 1.00 50.25 83 VAL A C 1
ATOM 679 O O . VAL A 1 83 ? 28.519 -13.760 -8.453 1.00 50.25 83 VAL A O 1
ATOM 682 N N . GLN A 1 84 ? 29.474 -15.018 -6.855 1.00 58.19 84 GLN A N 1
ATOM 683 C CA . GLN A 1 84 ? 30.615 -14.122 -6.611 1.00 58.19 84 GLN A CA 1
ATOM 684 C C . GLN A 1 84 ? 31.530 -13.969 -7.833 1.00 58.19 84 GLN A C 1
ATOM 686 O O . GLN A 1 84 ? 31.987 -12.872 -8.106 1.00 58.19 84 GLN A O 1
ATOM 691 N N . GLU A 1 85 ? 31.786 -15.029 -8.601 1.00 56.94 85 GLU A N 1
ATOM 692 C CA . GLU A 1 85 ? 32.587 -14.981 -9.830 1.00 56.94 85 GLU A CA 1
ATOM 693 C C . GLU A 1 85 ? 31.851 -14.233 -10.934 1.00 56.94 85 GLU A C 1
ATOM 695 O O . GLU A 1 85 ? 32.503 -13.557 -11.716 1.00 56.94 85 GLU A O 1
ATOM 700 N N . SER A 1 86 ? 30.520 -14.319 -11.009 1.00 54.09 86 SER A N 1
ATOM 701 C CA . SER A 1 86 ? 29.744 -13.535 -11.977 1.00 54.09 86 SER A CA 1
ATOM 702 C C . SER A 1 86 ? 29.758 -12.042 -11.626 1.00 54.09 86 SER A C 1
ATOM 704 O O . SER A 1 86 ? 29.956 -11.225 -12.521 1.00 54.09 86 SER A O 1
ATOM 706 N N . LEU A 1 87 ? 29.642 -11.698 -10.335 1.00 55.59 87 LEU A N 1
ATOM 707 C CA . LEU A 1 87 ? 29.760 -10.323 -9.823 1.00 55.59 87 LEU A CA 1
ATOM 708 C C . LEU A 1 87 ? 31.189 -9.764 -9.992 1.00 55.59 87 LEU A C 1
ATOM 710 O O . LEU A 1 87 ? 31.375 -8.659 -10.497 1.00 55.59 87 LEU A O 1
ATOM 714 N N . ALA A 1 88 ? 32.216 -10.560 -9.677 1.00 62.25 88 ALA A N 1
ATOM 715 C CA . ALA A 1 88 ? 33.621 -10.169 -9.813 1.00 62.25 88 ALA A CA 1
ATOM 716 C C . ALA A 1 88 ? 34.071 -10.018 -11.279 1.00 62.25 88 ALA A C 1
ATOM 718 O O . ALA A 1 88 ? 34.898 -9.161 -11.585 1.00 62.25 88 ALA A O 1
ATOM 719 N N . ARG A 1 89 ? 33.528 -10.824 -12.205 1.00 57.47 89 ARG A N 1
ATOM 720 C CA . ARG A 1 89 ? 33.860 -10.754 -13.642 1.00 57.47 89 ARG A CA 1
ATOM 721 C C . ARG A 1 89 ? 33.285 -9.500 -14.313 1.00 57.47 89 ARG A C 1
ATOM 723 O O . ARG A 1 89 ? 33.874 -9.024 -15.279 1.00 57.47 89 ARG A O 1
ATOM 730 N N . GLU A 1 90 ? 32.190 -8.948 -13.787 1.00 50.75 90 GLU A N 1
ATOM 731 C CA . GLU A 1 90 ? 31.646 -7.649 -14.213 1.00 50.75 90 GLU A CA 1
ATOM 732 C C . GLU A 1 90 ? 32.397 -6.466 -13.587 1.00 50.75 90 GLU A C 1
ATOM 734 O O . GLU A 1 90 ? 32.706 -5.512 -14.299 1.00 50.75 90 GLU A O 1
ATOM 739 N N . ALA A 1 91 ? 32.787 -6.555 -12.309 1.00 53.31 91 ALA A N 1
ATOM 740 C CA . ALA A 1 91 ? 33.618 -5.536 -11.655 1.00 53.31 91 ALA A CA 1
ATOM 741 C C . ALA A 1 91 ? 35.008 -5.378 -12.308 1.00 53.31 91 ALA A C 1
ATOM 743 O O . ALA A 1 91 ? 35.598 -4.302 -12.266 1.00 53.31 91 ALA A O 1
ATOM 744 N N . ALA A 1 92 ? 35.522 -6.437 -12.943 1.00 50.66 92 ALA A N 1
ATOM 745 C CA . ALA A 1 92 ? 36.827 -6.450 -13.604 1.00 50.66 92 ALA A CA 1
ATOM 746 C C . ALA A 1 92 ? 36.822 -5.983 -15.075 1.00 50.66 92 ALA A C 1
ATOM 748 O O . ALA A 1 92 ? 37.876 -6.031 -15.704 1.00 50.66 92 ALA A O 1
ATOM 749 N N . GLY A 1 93 ? 35.680 -5.560 -15.639 1.00 54.62 93 GLY A N 1
ATOM 750 C CA . GLY A 1 93 ? 35.597 -4.898 -16.950 1.00 54.62 93 GLY A CA 1
ATOM 751 C C . GLY A 1 93 ? 36.471 -5.515 -18.051 1.00 54.62 93 GLY A C 1
ATOM 752 O O . GLY A 1 93 ? 37.438 -4.897 -18.488 1.00 54.62 93 GLY A O 1
ATOM 753 N N . THR A 1 94 ? 36.156 -6.724 -18.526 1.00 42.81 94 THR A N 1
ATOM 754 C CA . THR A 1 94 ? 36.908 -7.325 -19.642 1.00 42.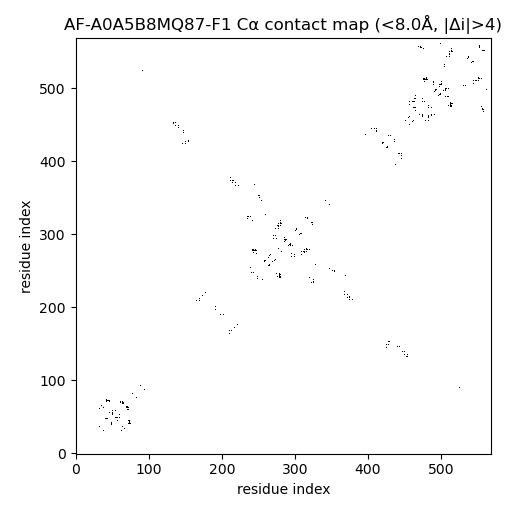81 94 THR A CA 1
ATOM 755 C C . THR A 1 94 ? 36.169 -7.189 -20.970 1.00 42.81 94 THR A C 1
ATOM 757 O O . THR A 1 94 ? 35.186 -7.866 -21.255 1.00 42.81 94 THR A O 1
ATOM 760 N N . CYS A 1 95 ? 36.711 -6.303 -21.806 1.00 45.66 95 CYS A N 1
ATOM 761 C CA . CYS A 1 95 ? 36.595 -6.330 -23.258 1.00 45.66 95 CYS A CA 1
ATOM 762 C C . CYS A 1 95 ? 37.274 -7.614 -23.772 1.00 45.66 95 CYS A C 1
ATOM 764 O O . CYS A 1 95 ? 38.503 -7.708 -23.800 1.00 45.66 95 CYS A O 1
ATOM 766 N N . GLY A 1 96 ? 36.481 -8.631 -24.109 1.00 37.31 96 GLY A N 1
ATOM 767 C CA . GLY A 1 96 ? 36.958 -9.863 -24.732 1.00 37.31 96 GLY A CA 1
ATOM 768 C C . GLY A 1 96 ? 36.978 -9.724 -26.251 1.00 37.31 96 GLY A C 1
ATOM 769 O O . GLY A 1 96 ? 35.928 -9.597 -26.871 1.00 37.31 96 GLY A O 1
ATOM 770 N N . LYS A 1 97 ? 38.179 -9.734 -26.836 1.00 42.12 97 LYS A N 1
ATOM 771 C CA . LYS A 1 97 ? 38.416 -9.879 -28.276 1.00 42.12 97 LYS A CA 1
ATOM 772 C C . LYS A 1 97 ? 38.136 -11.323 -28.689 1.00 42.12 97 LYS A C 1
ATOM 774 O O . LYS A 1 97 ? 38.783 -12.232 -28.174 1.00 42.12 97 LYS A O 1
ATOM 779 N N . ASP A 1 98 ? 37.252 -11.506 -29.660 1.00 37.72 98 ASP A N 1
ATOM 780 C CA . ASP A 1 98 ? 37.103 -12.773 -30.367 1.00 37.72 98 ASP A CA 1
ATOM 781 C C . ASP A 1 98 ? 38.264 -12.950 -31.352 1.00 37.72 98 ASP A C 1
ATOM 783 O O . ASP A 1 98 ? 38.363 -12.272 -32.376 1.00 37.72 98 ASP A O 1
ATOM 787 N N . THR A 1 99 ? 39.142 -13.898 -31.051 1.00 44.56 99 THR A N 1
ATOM 788 C CA . THR A 1 99 ? 39.880 -14.638 -32.071 1.00 44.56 99 THR A CA 1
ATOM 789 C C . THR A 1 99 ? 39.543 -16.100 -31.874 1.00 44.56 99 THR A C 1
ATOM 791 O O . THR A 1 99 ? 39.959 -16.677 -30.873 1.00 44.56 99 THR A O 1
ATOM 794 N N . ASP A 1 100 ? 38.858 -16.710 -32.839 1.00 35.91 100 ASP A N 1
ATOM 795 C CA . ASP A 1 100 ? 39.245 -18.066 -33.194 1.00 35.91 100 ASP A CA 1
ATOM 796 C C . ASP A 1 100 ? 39.090 -18.339 -34.689 1.00 35.91 100 ASP A C 1
ATOM 798 O O . ASP A 1 100 ? 38.063 -18.102 -35.331 1.00 35.91 100 ASP A O 1
ATOM 802 N N . THR A 1 101 ? 40.207 -18.790 -35.230 1.00 40.50 101 THR A N 1
ATOM 803 C CA . THR A 1 101 ? 40.470 -19.151 -36.611 1.00 40.50 101 THR A CA 1
ATOM 804 C C . THR A 1 101 ? 40.327 -20.654 -36.760 1.00 40.50 101 THR A C 1
ATOM 806 O O . THR A 1 101 ? 41.004 -21.409 -36.075 1.00 40.50 101 THR A O 1
ATOM 809 N N . GLY A 1 102 ? 39.575 -21.078 -37.774 1.00 34.84 102 GLY A N 1
ATOM 810 C CA . GLY A 1 102 ? 39.817 -22.350 -38.447 1.00 34.84 102 GLY A CA 1
ATOM 811 C C . GLY A 1 102 ? 38.768 -23.426 -38.202 1.00 34.84 102 GLY A C 1
ATOM 812 O O . GLY A 1 102 ? 38.762 -24.094 -37.180 1.00 34.84 102 GLY A O 1
ATOM 813 N N . THR A 1 103 ? 37.957 -23.696 -39.225 1.00 37.47 103 THR A N 1
ATOM 814 C CA . THR A 1 103 ? 37.940 -25.016 -39.873 1.00 37.47 103 THR A CA 1
ATOM 815 C C . THR A 1 103 ? 37.339 -24.862 -41.267 1.00 37.47 103 THR A C 1
ATOM 817 O O . THR A 1 103 ? 36.198 -24.448 -41.457 1.00 37.47 103 THR A O 1
ATOM 820 N N . LEU A 1 104 ? 38.177 -25.172 -42.247 1.00 38.03 104 LEU A N 1
ATOM 821 C CA . LEU A 1 104 ? 37.947 -25.122 -43.678 1.00 38.03 104 LEU A CA 1
ATOM 822 C C . LEU A 1 104 ? 37.584 -26.551 -44.103 1.00 38.03 104 LEU A C 1
ATOM 824 O O . LEU A 1 104 ? 38.456 -27.412 -44.106 1.00 38.03 104 LEU A O 1
ATOM 828 N N . VAL A 1 105 ? 36.321 -26.826 -44.446 1.00 37.28 105 VAL A N 1
ATOM 829 C CA . VAL A 1 105 ? 35.963 -28.036 -45.205 1.00 37.28 105 VAL A CA 1
ATOM 830 C C . VAL A 1 105 ? 35.020 -27.667 -46.341 1.00 37.28 105 VAL A C 1
ATOM 832 O O . VAL A 1 105 ? 33.950 -27.086 -46.181 1.00 37.28 105 VAL A O 1
ATOM 835 N N . THR A 1 106 ? 35.515 -28.008 -47.518 1.00 43.38 106 THR A N 1
ATOM 836 C CA . THR A 1 106 ? 34.968 -27.904 -48.861 1.00 43.38 106 THR A CA 1
ATOM 837 C C . THR A 1 106 ? 33.573 -28.503 -49.021 1.00 43.38 106 THR A C 1
ATOM 839 O O . THR A 1 106 ? 33.388 -29.683 -48.750 1.00 43.38 106 THR A O 1
ATOM 842 N N . LEU A 1 107 ? 32.649 -27.750 -49.628 1.00 36.62 107 LEU A N 1
ATOM 843 C CA . LEU A 1 107 ? 31.623 -28.291 -50.528 1.00 36.62 107 LEU A CA 1
ATOM 844 C C . LEU A 1 107 ? 31.186 -27.198 -51.512 1.00 36.62 107 LEU A C 1
ATOM 846 O O . LEU A 1 107 ? 30.450 -26.268 -51.191 1.00 36.62 107 LEU A O 1
ATOM 850 N N . ARG A 1 108 ? 31.705 -27.308 -52.736 1.00 41.25 108 ARG A N 1
ATOM 851 C CA . ARG A 1 108 ? 31.429 -26.433 -53.877 1.00 41.25 108 ARG A CA 1
ATOM 852 C C . ARG A 1 108 ? 30.774 -27.301 -54.948 1.00 41.25 108 ARG A C 1
ATOM 854 O O . ARG A 1 108 ? 31.459 -28.150 -55.504 1.00 41.25 108 ARG A O 1
ATOM 861 N N . LYS A 1 109 ? 29.483 -27.080 -55.218 1.00 44.72 109 LYS A N 1
ATOM 862 C CA . LYS A 1 109 ? 28.786 -27.201 -56.524 1.00 44.72 109 LYS A CA 1
ATOM 863 C C . LYS A 1 109 ? 27.313 -27.534 -56.309 1.00 44.72 109 LYS A C 1
ATOM 865 O O . LYS A 1 109 ? 26.989 -28.653 -55.931 1.00 44.72 109 LYS A O 1
ATOM 870 N N . SER A 1 110 ? 26.450 -26.558 -56.602 1.00 41.62 110 SER A N 1
ATOM 871 C CA . SER A 1 110 ? 25.199 -26.682 -57.380 1.00 41.62 110 SER A CA 1
ATOM 872 C C . SER A 1 110 ? 24.347 -25.432 -57.138 1.00 41.62 110 SER A C 1
ATOM 874 O O . SER A 1 110 ? 23.460 -25.420 -56.290 1.00 41.62 110 SER A O 1
ATOM 876 N N . ALA A 1 111 ? 24.646 -24.354 -57.863 1.00 45.66 111 ALA A N 1
ATOM 877 C CA . ALA A 1 111 ? 23.838 -23.140 -57.885 1.00 45.66 111 ALA A CA 1
ATOM 878 C C . ALA A 1 111 ? 23.645 -22.701 -59.338 1.00 45.66 111 ALA A C 1
ATOM 880 O O . ALA A 1 111 ? 24.491 -22.025 -59.911 1.00 45.66 111 ALA A O 1
ATOM 881 N N . ALA A 1 112 ? 22.521 -23.100 -59.922 1.00 50.38 112 ALA A N 1
ATOM 882 C CA . ALA A 1 112 ? 21.911 -22.417 -61.051 1.00 50.38 112 ALA A CA 1
ATOM 883 C C . ALA A 1 112 ? 20.402 -22.679 -60.969 1.00 50.38 112 ALA A C 1
ATOM 885 O O . ALA A 1 112 ? 19.963 -23.814 -61.124 1.00 50.38 112 ALA A O 1
ATOM 886 N N . GLY A 1 113 ? 19.618 -21.645 -60.645 1.00 50.72 113 GLY A N 1
ATOM 887 C CA . GLY A 1 113 ? 18.161 -21.679 -60.827 1.00 50.72 113 GLY A CA 1
ATOM 888 C C . GLY A 1 113 ? 17.257 -21.500 -59.601 1.00 50.72 113 GLY A C 1
ATOM 889 O O . GLY A 1 113 ? 16.071 -21.795 -59.711 1.00 50.72 113 GLY A O 1
ATOM 890 N N . ARG A 1 114 ? 17.724 -20.997 -58.447 1.00 55.56 114 ARG A N 1
ATOM 891 C CA . ARG A 1 114 ? 16.798 -20.563 -57.376 1.00 55.56 114 ARG A CA 1
ATOM 892 C C . ARG A 1 114 ? 16.589 -19.053 -57.430 1.00 55.56 114 ARG A C 1
ATOM 894 O O . ARG A 1 114 ? 17.512 -18.285 -57.174 1.00 55.56 114 ARG A O 1
ATOM 901 N N . LYS A 1 115 ? 15.362 -18.650 -57.782 1.00 58.41 115 LYS A N 1
ATOM 902 C CA . LYS A 1 115 ? 14.866 -17.267 -57.697 1.00 58.41 115 LYS A CA 1
ATOM 903 C C . LYS A 1 115 ? 15.209 -16.691 -56.310 1.00 58.41 115 LYS A C 1
ATOM 905 O O . LYS A 1 115 ? 15.069 -17.430 -55.333 1.00 58.41 115 LYS A O 1
ATOM 910 N N . PRO A 1 116 ? 15.652 -15.423 -56.204 1.00 53.69 116 PRO A N 1
ATOM 911 C CA . PRO A 1 116 ? 16.006 -14.816 -54.926 1.00 53.69 116 PRO A CA 1
ATOM 912 C C . PRO A 1 116 ? 14.815 -14.918 -53.973 1.00 53.69 116 PRO A C 1
ATOM 914 O O . PRO A 1 116 ? 13.748 -14.352 -54.207 1.00 53.69 116 PRO A O 1
ATOM 917 N N . SER A 1 117 ? 14.997 -15.730 -52.936 1.00 56.31 117 SER A N 1
ATOM 918 C CA . SER A 1 117 ? 13.997 -16.054 -51.931 1.00 56.31 117 SER A CA 1
ATOM 919 C C . SER A 1 117 ? 13.542 -14.797 -51.190 1.00 56.31 117 SER A C 1
ATOM 921 O O . SER A 1 117 ? 14.338 -13.899 -50.907 1.00 56.31 117 SER A O 1
ATOM 923 N N . SER A 1 118 ? 12.261 -14.766 -50.820 1.00 58.47 118 SER A N 1
ATOM 924 C CA . SER A 1 118 ? 11.570 -13.687 -50.095 1.00 58.47 118 SER A CA 1
ATOM 925 C C . SER A 1 118 ? 12.206 -13.265 -48.757 1.00 58.47 118 SER A C 1
ATOM 927 O O . SER A 1 118 ? 11.784 -12.271 -48.171 1.00 58.47 118 SER A O 1
ATOM 929 N N . SER A 1 119 ? 13.245 -13.961 -48.283 1.00 62.75 119 SER A N 1
ATOM 930 C CA . SER A 1 119 ? 13.990 -13.637 -47.062 1.00 62.75 119 SER A CA 1
ATOM 931 C C . SER A 1 119 ? 14.770 -12.320 -47.141 1.00 62.75 119 SER A C 1
ATOM 933 O O . SER A 1 119 ? 14.886 -11.633 -46.133 1.00 62.75 119 SER A O 1
ATOM 935 N N . ARG A 1 120 ? 15.259 -11.916 -48.324 1.00 64.56 120 ARG A N 1
ATOM 936 C CA . ARG A 1 120 ? 16.095 -10.703 -48.463 1.00 64.56 120 ARG A CA 1
ATOM 937 C C . ARG A 1 120 ? 15.300 -9.390 -48.431 1.00 64.56 120 ARG A C 1
ATOM 939 O O . ARG A 1 120 ? 15.881 -8.338 -48.200 1.00 64.56 120 ARG A O 1
ATOM 946 N N . ARG A 1 121 ? 13.980 -9.440 -48.664 1.00 67.44 121 ARG A N 1
ATOM 947 C CA . ARG A 1 121 ? 13.097 -8.266 -48.518 1.00 67.44 121 ARG A CA 1
ATOM 948 C C . ARG A 1 121 ? 12.768 -7.992 -47.048 1.00 67.44 121 ARG A C 1
ATOM 950 O O . ARG A 1 121 ? 12.865 -6.847 -46.631 1.00 67.44 121 ARG A O 1
ATOM 957 N N . LYS A 1 122 ? 12.523 -9.041 -46.250 1.00 73.25 122 LYS A N 1
ATOM 958 C CA . LYS A 1 122 ? 12.255 -8.908 -44.805 1.00 73.25 122 LYS A CA 1
ATOM 959 C C . LYS A 1 122 ? 13.396 -8.213 -44.053 1.00 73.25 122 LYS A C 1
ATOM 961 O O . LYS A 1 122 ? 13.133 -7.321 -43.263 1.00 73.25 122 LYS A O 1
ATOM 966 N N . SER A 1 123 ? 14.654 -8.528 -44.381 1.00 80.56 123 SER A N 1
ATOM 967 C CA . SER A 1 123 ? 15.806 -7.906 -43.710 1.00 80.56 123 SER A CA 1
ATOM 968 C C . SER A 1 123 ? 15.977 -6.413 -44.021 1.00 80.56 123 SER A C 1
ATOM 970 O O . SER A 1 123 ? 16.518 -5.674 -43.207 1.00 80.56 123 SER A O 1
ATOM 972 N N . ALA A 1 124 ? 15.565 -5.959 -45.210 1.00 84.31 124 ALA A N 1
ATOM 973 C CA . ALA A 1 124 ? 15.667 -4.548 -45.586 1.00 84.31 124 ALA A CA 1
ATOM 974 C C . ALA A 1 124 ? 14.569 -3.707 -44.921 1.00 84.31 124 ALA A C 1
ATOM 976 O O . ALA A 1 124 ? 14.840 -2.585 -44.493 1.00 84.31 124 ALA A O 1
ATOM 977 N N . ASP A 1 125 ? 13.360 -4.260 -44.804 1.00 79.88 125 ASP A N 1
ATOM 978 C CA . ASP A 1 125 ? 12.253 -3.604 -44.110 1.00 79.88 125 ASP A CA 1
ATOM 979 C C . ASP A 1 125 ? 12.513 -3.548 -42.596 1.00 79.88 125 ASP A C 1
ATOM 981 O O . ASP A 1 125 ? 12.399 -2.475 -42.012 1.00 79.88 125 ASP A O 1
ATOM 985 N N . GLU A 1 126 ? 13.009 -4.630 -41.981 1.00 79.19 126 GLU A N 1
ATOM 986 C CA . GLU A 1 126 ? 13.430 -4.638 -40.568 1.00 79.19 126 GLU A CA 1
ATOM 987 C C . GLU A 1 126 ? 14.527 -3.600 -40.277 1.00 79.19 126 GLU A C 1
ATOM 989 O O . GLU A 1 126 ? 14.437 -2.860 -39.297 1.00 79.19 126 GLU A O 1
ATOM 994 N N . ALA A 1 127 ? 15.537 -3.478 -41.147 1.00 81.56 127 ALA A N 1
ATOM 995 C CA . ALA A 1 127 ? 16.598 -2.480 -40.988 1.00 81.56 127 ALA A CA 1
ATOM 996 C C . ALA A 1 127 ? 16.070 -1.037 -41.082 1.00 81.56 127 ALA A C 1
ATOM 998 O O . ALA A 1 127 ? 16.519 -0.163 -40.337 1.00 81.56 127 ALA A O 1
ATOM 999 N N . ARG A 1 128 ? 15.097 -0.778 -41.967 1.00 84.19 128 ARG A N 1
ATOM 1000 C CA . ARG A 1 128 ? 14.437 0.533 -42.078 1.00 84.19 128 ARG A CA 1
ATOM 1001 C C . ARG A 1 128 ? 13.593 0.842 -40.847 1.00 84.19 128 ARG A C 1
ATOM 1003 O O . ARG A 1 128 ? 13.667 1.959 -40.339 1.00 84.19 128 ARG A O 1
ATOM 1010 N N . THR A 1 129 ? 12.846 -0.137 -40.340 1.00 77.00 129 THR A N 1
ATOM 1011 C CA . THR A 1 129 ? 12.060 0.010 -39.110 1.00 77.00 129 THR A CA 1
ATOM 1012 C C . THR A 1 129 ? 12.966 0.295 -37.912 1.00 77.00 129 THR A C 1
ATOM 1014 O O . THR A 1 129 ? 12.694 1.224 -37.159 1.00 77.00 129 THR A O 1
ATOM 1017 N N . MET A 1 130 ? 14.087 -0.417 -37.773 1.00 74.94 130 MET A N 1
ATOM 1018 C CA . MET A 1 130 ? 15.056 -0.173 -36.698 1.00 74.94 130 MET A CA 1
ATOM 1019 C C . MET A 1 130 ? 15.718 1.205 -36.795 1.00 74.94 130 MET A C 1
ATOM 1021 O O . MET A 1 130 ? 15.893 1.867 -35.775 1.00 74.94 130 MET A O 1
ATOM 1025 N N . ALA A 1 131 ? 16.051 1.674 -38.002 1.00 83.12 131 ALA A N 1
ATOM 1026 C CA . ALA A 1 131 ? 16.598 3.017 -38.196 1.00 83.12 131 ALA A CA 1
ATOM 1027 C C . ALA A 1 131 ? 15.587 4.116 -37.819 1.00 83.12 131 ALA A C 1
ATOM 1029 O O . ALA A 1 131 ? 15.959 5.091 -37.167 1.00 83.12 131 ALA A O 1
ATOM 1030 N N . LEU A 1 132 ? 14.307 3.936 -38.173 1.00 80.06 132 LEU A N 1
ATOM 1031 C CA . LEU A 1 132 ? 13.227 4.851 -37.793 1.00 80.06 132 LEU A CA 1
ATOM 1032 C C . LEU A 1 132 ? 13.040 4.892 -36.270 1.00 80.06 132 LEU A C 1
ATOM 1034 O O . LEU A 1 132 ? 12.982 5.971 -35.685 1.00 80.06 132 LEU A O 1
ATOM 1038 N N . ILE A 1 133 ? 12.998 3.718 -35.631 1.00 75.19 133 ILE A N 1
ATOM 1039 C CA . ILE A 1 133 ? 12.887 3.591 -34.174 1.00 75.19 133 ILE A CA 1
ATOM 1040 C C . ILE A 1 133 ? 14.070 4.274 -33.492 1.00 75.19 133 ILE A C 1
ATOM 1042 O O . ILE A 1 133 ? 13.871 5.039 -32.556 1.00 75.19 133 ILE A O 1
ATOM 1046 N N . LYS A 1 134 ? 15.297 4.053 -33.973 1.00 78.00 134 LYS A N 1
ATOM 1047 C CA . LYS A 1 134 ? 16.492 4.678 -33.399 1.00 78.00 134 LYS A CA 1
ATOM 1048 C C . LYS A 1 134 ? 16.425 6.207 -33.465 1.00 78.00 134 LYS A C 1
ATOM 1050 O O . LYS A 1 134 ? 16.691 6.862 -32.463 1.00 78.00 134 LYS A O 1
ATOM 1055 N N . GLY A 1 135 ? 15.994 6.765 -34.598 1.00 83.31 135 GLY A N 1
ATOM 1056 C CA . GLY A 1 135 ? 15.772 8.208 -34.726 1.00 83.31 135 GLY A CA 1
ATOM 1057 C C . GLY A 1 135 ? 14.703 8.734 -33.759 1.00 83.31 135 GLY A C 1
ATOM 1058 O O . GLY A 1 135 ? 14.884 9.786 -33.154 1.00 83.31 135 GLY A O 1
ATOM 1059 N N . GLN A 1 136 ? 13.618 7.981 -33.543 1.00 79.25 136 GLN A N 1
ATOM 1060 C CA . GLN A 1 136 ? 12.608 8.333 -32.538 1.00 79.25 136 GLN A CA 1
ATOM 1061 C C . GLN A 1 136 ? 13.164 8.275 -31.112 1.00 79.25 136 GLN A C 1
ATOM 1063 O O . GLN A 1 136 ? 12.888 9.172 -30.322 1.00 79.25 136 GLN A O 1
ATOM 1068 N N . VAL A 1 137 ? 13.970 7.265 -30.780 1.00 78.38 137 VAL A N 1
ATOM 1069 C CA . VAL A 1 137 ? 14.610 7.151 -29.461 1.00 78.38 137 VAL A CA 1
ATOM 1070 C C . VAL A 1 137 ? 15.522 8.350 -29.202 1.00 78.38 137 VAL A C 1
ATOM 1072 O O . VAL A 1 137 ? 15.445 8.938 -28.129 1.00 78.38 137 VAL A O 1
ATOM 1075 N N . GLU A 1 138 ? 16.341 8.757 -30.173 1.00 80.00 138 GLU A N 1
ATOM 1076 C CA . GLU A 1 138 ? 17.245 9.909 -30.033 1.00 80.00 138 GLU A CA 1
ATOM 1077 C C . GLU A 1 138 ? 16.497 11.227 -29.765 1.00 80.00 138 GLU A C 1
ATOM 1079 O O . GLU A 1 138 ? 16.996 12.073 -29.024 1.00 80.00 138 GLU A O 1
ATOM 1084 N N . ILE A 1 139 ? 15.283 11.382 -30.302 1.00 84.69 139 ILE A N 1
ATOM 1085 C CA . ILE A 1 139 ? 14.443 12.574 -30.108 1.00 84.69 139 ILE A CA 1
ATOM 1086 C C . ILE A 1 139 ? 13.659 12.507 -28.792 1.00 84.69 139 ILE A C 1
ATOM 1088 O O . ILE A 1 139 ? 13.590 13.486 -28.051 1.00 84.69 139 ILE A O 1
ATOM 1092 N N . VAL A 1 140 ? 13.043 11.362 -28.495 1.00 83.81 140 VAL A N 1
ATOM 1093 C CA . VAL A 1 140 ? 12.064 11.242 -27.406 1.00 83.81 140 VAL A CA 1
ATOM 1094 C C . VAL A 1 140 ? 12.742 10.927 -26.071 1.00 83.81 140 VAL A C 1
ATOM 1096 O O . VAL A 1 140 ? 12.259 11.356 -25.028 1.00 83.81 140 VAL A O 1
ATOM 1099 N N . LEU A 1 141 ? 13.886 10.238 -26.057 1.00 81.12 141 LEU A N 1
ATOM 1100 C CA . LEU A 1 141 ? 14.572 9.879 -24.814 1.00 81.12 141 LEU A CA 1
ATOM 1101 C C . LEU A 1 141 ? 15.025 11.104 -23.984 1.00 81.12 141 LEU A C 1
ATOM 1103 O O . LEU A 1 141 ? 14.797 11.096 -22.772 1.00 81.12 141 LEU A O 1
ATOM 1107 N N . PRO A 1 142 ? 15.594 12.181 -24.567 1.00 83.88 142 PRO A N 1
ATOM 1108 C CA . PRO A 1 142 ? 15.857 13.416 -23.824 1.00 83.88 142 PRO A CA 1
ATOM 1109 C C . PRO A 1 142 ? 14.591 14.049 -23.233 1.00 83.88 142 PRO A C 1
ATOM 1111 O O . PRO A 1 142 ? 14.636 14.535 -22.103 1.00 83.88 142 PRO A O 1
ATOM 1114 N N . LEU A 1 143 ? 13.461 13.998 -23.953 1.00 84.69 143 LEU A N 1
ATOM 1115 C CA . LEU A 1 143 ? 12.168 14.490 -23.459 1.00 84.69 143 LEU A CA 1
ATOM 1116 C C . LEU A 1 143 ? 11.687 13.665 -22.264 1.00 84.69 143 LEU A C 1
ATOM 1118 O O . LEU A 1 143 ? 11.322 14.233 -21.242 1.00 84.69 143 LEU A O 1
ATOM 1122 N N . VAL A 1 144 ? 11.766 12.334 -22.354 1.00 85.94 144 VAL A N 1
ATOM 1123 C CA . VAL A 1 144 ? 11.434 11.403 -21.260 1.00 85.94 144 VAL A CA 1
ATOM 1124 C C . VAL A 1 144 ? 12.256 11.719 -20.010 1.00 85.94 144 VAL A C 1
ATOM 1126 O O . VAL A 1 144 ? 11.694 11.806 -18.923 1.00 85.94 144 VAL A O 1
ATOM 1129 N N . PHE A 1 145 ? 13.566 11.950 -20.145 1.00 83.06 145 PHE A N 1
ATOM 1130 C CA . PHE A 1 145 ? 14.420 12.308 -19.006 1.00 83.06 145 PHE A CA 1
ATOM 1131 C C . PHE A 1 145 ? 14.138 13.707 -18.447 1.00 83.06 145 PHE A C 1
ATOM 1133 O O . PHE A 1 145 ? 14.164 13.891 -17.229 1.00 83.06 145 PHE A O 1
ATOM 1140 N N . GLY A 1 146 ? 13.874 14.694 -19.307 1.00 85.00 146 GLY A N 1
ATOM 1141 C CA . GLY A 1 146 ? 13.448 16.029 -18.878 1.00 85.00 146 GLY A CA 1
ATOM 1142 C C . GLY A 1 146 ? 12.162 15.955 -18.057 1.00 85.00 146 GLY A C 1
ATOM 1143 O O . GLY A 1 146 ? 12.115 16.442 -16.927 1.00 85.00 146 GLY A O 1
ATOM 1144 N N . PHE A 1 147 ? 11.177 15.228 -18.579 1.00 86.25 147 PHE A N 1
ATOM 1145 C CA . PHE A 1 147 ? 9.886 15.014 -17.942 1.00 86.25 147 PHE A CA 1
ATOM 1146 C C . PHE A 1 147 ? 10.009 14.217 -16.631 1.00 86.25 147 PHE A C 1
ATOM 1148 O O . PHE A 1 147 ? 9.395 14.577 -15.633 1.00 86.25 147 PHE A O 1
ATOM 1155 N N . GLU A 1 148 ? 10.858 13.183 -16.576 1.00 84.88 148 GLU A N 1
ATOM 1156 C CA . GLU A 1 148 ? 11.163 12.433 -15.345 1.00 84.88 148 GLU A CA 1
ATOM 1157 C C . GLU A 1 148 ? 11.755 13.342 -14.256 1.00 84.88 148 GLU A C 1
ATOM 1159 O O . GLU A 1 148 ? 11.392 13.234 -13.083 1.00 84.88 148 GLU A O 1
ATOM 1164 N N . ASN A 1 149 ? 12.657 14.254 -14.624 1.00 84.00 149 ASN A N 1
ATOM 1165 C CA . ASN A 1 149 ? 13.242 15.200 -13.678 1.00 84.00 149 ASN A CA 1
ATOM 1166 C C . ASN A 1 149 ? 12.210 16.203 -13.154 1.00 84.00 149 ASN A C 1
ATOM 1168 O O . ASN A 1 149 ? 12.233 16.532 -11.966 1.00 84.00 149 ASN A O 1
ATOM 1172 N N . ASP A 1 150 ? 11.311 16.679 -14.013 1.00 87.00 150 ASP A N 1
ATOM 1173 C CA . ASP A 1 150 ? 10.226 17.575 -13.611 1.00 87.00 150 ASP A CA 1
ATOM 1174 C C . ASP A 1 150 ? 9.216 16.848 -12.706 1.00 87.00 150 ASP A C 1
ATOM 1176 O O . ASP A 1 150 ? 8.864 17.373 -11.649 1.00 87.00 150 ASP A O 1
ATOM 1180 N N . LEU A 1 151 ? 8.863 15.594 -13.021 1.00 84.06 151 LEU A N 1
ATOM 1181 C CA . LEU A 1 151 ? 8.047 14.723 -12.163 1.00 84.06 151 LEU A CA 1
ATOM 1182 C C . LEU A 1 151 ? 8.683 14.512 -10.783 1.00 84.06 151 LEU A C 1
ATOM 1184 O O . LEU A 1 151 ? 7.996 14.617 -9.767 1.00 84.06 151 LEU A O 1
ATOM 1188 N N . LYS A 1 152 ? 9.993 14.236 -10.721 1.00 81.31 152 LYS A N 1
ATOM 1189 C CA . LYS A 1 152 ? 10.718 14.068 -9.448 1.00 81.31 152 LYS A CA 1
ATOM 1190 C C . LYS A 1 152 ? 10.686 15.342 -8.612 1.00 81.31 152 LYS A C 1
ATOM 1192 O O . LYS A 1 152 ? 10.381 15.273 -7.425 1.00 81.31 152 LYS A O 1
ATOM 1197 N N . LYS A 1 153 ? 10.950 16.501 -9.224 1.00 85.62 153 LYS A N 1
ATOM 1198 C CA . LYS A 1 153 ? 10.888 17.800 -8.532 1.00 85.62 153 LYS A CA 1
ATOM 1199 C C . LYS A 1 153 ? 9.492 18.082 -7.992 1.00 85.62 153 LYS A C 1
ATOM 1201 O O . LYS A 1 153 ? 9.370 18.449 -6.826 1.00 85.62 153 LYS A O 1
ATOM 1206 N N . GLU A 1 154 ? 8.459 17.877 -8.807 1.00 87.06 154 GLU A N 1
ATOM 1207 C CA . GLU A 1 154 ? 7.068 18.092 -8.401 1.00 87.06 154 GLU A CA 1
ATOM 1208 C C . GLU A 1 154 ? 6.662 17.140 -7.269 1.00 87.06 154 GLU A C 1
ATOM 1210 O O . GLU A 1 154 ? 6.068 17.552 -6.274 1.00 87.06 154 GLU A O 1
ATOM 1215 N N . ARG A 1 155 ? 7.063 15.869 -7.351 1.00 78.00 155 ARG A N 1
ATOM 1216 C CA . ARG A 1 155 ? 6.843 14.893 -6.280 1.00 78.00 155 ARG A CA 1
ATOM 1217 C C . ARG A 1 155 ? 7.515 15.323 -4.976 1.00 78.00 155 ARG A C 1
ATOM 1219 O O . ARG A 1 155 ? 6.865 15.309 -3.932 1.00 78.00 155 ARG A O 1
ATOM 1226 N N . SER A 1 156 ? 8.792 15.711 -5.020 1.00 77.44 156 SER A N 1
ATOM 1227 C CA . SER A 1 156 ? 9.522 16.195 -3.841 1.00 77.44 156 SER A CA 1
ATOM 1228 C C . SER A 1 156 ? 8.865 17.438 -3.242 1.00 77.44 156 SER A C 1
ATOM 1230 O O . SER A 1 156 ? 8.698 17.505 -2.026 1.00 77.44 156 SER A O 1
ATOM 1232 N N . LYS A 1 157 ? 8.431 18.379 -4.089 1.00 84.44 157 LYS A N 1
ATOM 1233 C CA . LYS A 1 157 ? 7.687 19.572 -3.677 1.00 84.44 157 LYS A CA 1
ATOM 1234 C C . LYS A 1 157 ? 6.399 19.197 -2.937 1.00 84.44 157 LYS A C 1
ATOM 1236 O O . LYS A 1 157 ? 6.229 19.614 -1.796 1.00 84.44 157 LYS A O 1
ATOM 1241 N N . ARG A 1 158 ? 5.554 18.330 -3.510 1.00 78.88 158 ARG A N 1
ATOM 1242 C CA . ARG A 1 158 ? 4.303 17.872 -2.869 1.00 78.88 158 ARG A CA 1
ATOM 1243 C C . ARG A 1 158 ? 4.537 17.121 -1.561 1.00 78.88 158 ARG A C 1
ATOM 1245 O O . ARG A 1 158 ? 3.726 17.217 -0.644 1.00 78.88 158 ARG A O 1
ATOM 1252 N N . ILE A 1 159 ? 5.619 16.348 -1.457 1.00 71.75 159 ILE A N 1
ATOM 1253 C CA . ILE A 1 159 ? 5.992 15.678 -0.202 1.00 71.75 159 ILE A CA 1
ATOM 1254 C C . ILE A 1 159 ? 6.321 16.716 0.874 1.00 71.75 159 ILE A C 1
ATOM 1256 O O . ILE A 1 159 ? 5.843 16.587 2.001 1.00 71.75 159 ILE A O 1
ATOM 1260 N N . GLU A 1 160 ? 7.108 17.738 0.543 1.00 76.00 160 GLU A N 1
ATOM 1261 C CA . GLU A 1 160 ? 7.492 18.780 1.496 1.00 76.00 160 GLU A CA 1
ATOM 1262 C C . GLU A 1 160 ? 6.304 19.668 1.891 1.00 76.00 160 GLU A C 1
ATOM 1264 O O . GLU A 1 160 ? 6.114 19.964 3.070 1.00 76.00 160 GLU A O 1
ATOM 1269 N N . GLU A 1 161 ? 5.429 19.999 0.939 1.00 75.00 161 GLU A N 1
ATOM 1270 C CA . GLU A 1 161 ? 4.162 20.687 1.203 1.00 75.00 161 GLU A CA 1
ATOM 1271 C C . GLU A 1 161 ? 3.272 19.878 2.151 1.00 75.00 161 GLU A C 1
ATOM 1273 O O . GLU A 1 161 ? 2.814 20.412 3.159 1.00 75.00 161 GLU A O 1
ATOM 1278 N N . ARG A 1 162 ? 3.091 18.572 1.905 1.00 72.19 162 ARG A N 1
ATOM 1279 C CA . ARG A 1 162 ? 2.339 17.688 2.812 1.00 72.19 162 ARG A CA 1
ATOM 1280 C C . ARG A 1 162 ? 2.968 17.636 4.198 1.00 72.19 162 ARG A C 1
ATOM 1282 O O . ARG A 1 162 ? 2.250 17.735 5.184 1.00 72.19 162 ARG A O 1
ATOM 1289 N N . LYS A 1 163 ? 4.295 17.519 4.307 1.00 71.00 163 LYS A N 1
ATOM 1290 C CA . LYS A 1 163 ? 4.982 17.568 5.610 1.00 71.00 163 LYS A CA 1
ATOM 1291 C C . LYS A 1 163 ? 4.719 18.888 6.331 1.00 71.00 163 LYS A C 1
ATOM 1293 O O . LYS A 1 163 ? 4.398 18.867 7.516 1.00 71.00 163 LYS A O 1
ATOM 1298 N N . SER A 1 164 ? 4.804 20.012 5.623 1.00 77.56 164 SER A N 1
ATOM 1299 C CA . SER A 1 164 ? 4.502 21.339 6.167 1.00 77.56 164 SER A CA 1
ATOM 1300 C C . SER A 1 164 ? 3.051 21.435 6.648 1.00 77.56 164 SER A C 1
ATOM 1302 O O . SER A 1 164 ? 2.812 21.842 7.784 1.00 77.56 164 SER A O 1
ATOM 1304 N N . VAL A 1 165 ? 2.081 20.971 5.851 1.00 71.19 165 VAL A N 1
ATOM 1305 C CA . VAL A 1 165 ? 0.657 20.922 6.227 1.00 71.19 165 VAL A CA 1
ATOM 1306 C C . VAL A 1 165 ? 0.430 20.026 7.445 1.00 71.19 165 VAL A C 1
ATOM 1308 O O . VAL A 1 165 ? -0.305 20.413 8.355 1.00 71.19 165 VAL A O 1
ATOM 1311 N N . LEU A 1 166 ? 1.078 18.861 7.516 1.00 68.19 166 LEU A N 1
ATOM 1312 C CA . LEU A 1 166 ? 0.988 17.956 8.665 1.00 68.19 166 LEU A CA 1
ATOM 1313 C C . LEU A 1 166 ? 1.569 18.598 9.933 1.00 68.19 166 LEU A C 1
ATOM 1315 O O . LEU A 1 166 ? 0.936 18.531 10.984 1.00 68.19 166 LEU A O 1
ATOM 1319 N N . LEU A 1 167 ? 2.714 19.280 9.837 1.00 76.62 167 LEU A N 1
ATOM 1320 C CA . LEU A 1 167 ? 3.319 20.010 10.957 1.00 76.62 167 LEU A CA 1
ATOM 1321 C C . LEU A 1 167 ? 2.437 21.175 11.423 1.00 76.62 167 LEU A C 1
ATOM 1323 O O . LEU A 1 167 ? 2.198 21.333 12.621 1.00 76.62 167 LEU A O 1
ATOM 1327 N N . GLN A 1 168 ? 1.906 21.974 10.493 1.00 76.25 168 GLN A N 1
ATOM 1328 C CA . GLN A 1 168 ? 0.972 23.058 10.809 1.00 76.25 168 GLN A CA 1
ATOM 1329 C C . GLN A 1 168 ? -0.300 22.516 11.460 1.00 76.25 168 GLN A C 1
ATOM 1331 O O . GLN A 1 168 ? -0.763 23.061 12.460 1.00 76.25 168 GLN A O 1
ATOM 1336 N N . THR A 1 169 ? -0.827 21.409 10.937 1.00 74.25 169 THR A N 1
ATOM 1337 C CA . THR A 1 169 ? -1.978 20.712 11.510 1.00 74.25 169 THR A CA 1
ATOM 1338 C C . THR A 1 169 ? -1.677 20.240 12.919 1.00 74.25 169 THR A C 1
ATOM 1340 O O . THR A 1 169 ? -2.499 20.451 13.798 1.00 74.25 169 THR A O 1
ATOM 1343 N N . GLU A 1 170 ? -0.516 19.641 13.171 1.00 74.50 170 GLU A N 1
ATOM 1344 C CA . GLU A 1 170 ? -0.135 19.191 14.508 1.00 74.50 170 GLU A CA 1
ATOM 1345 C C . GLU A 1 170 ? -0.068 20.368 15.497 1.00 74.50 170 GLU A C 1
ATOM 1347 O O . GLU A 1 170 ? -0.579 20.277 16.615 1.00 74.50 170 GLU A O 1
ATOM 1352 N N . VAL A 1 171 ? 0.494 21.506 15.075 1.00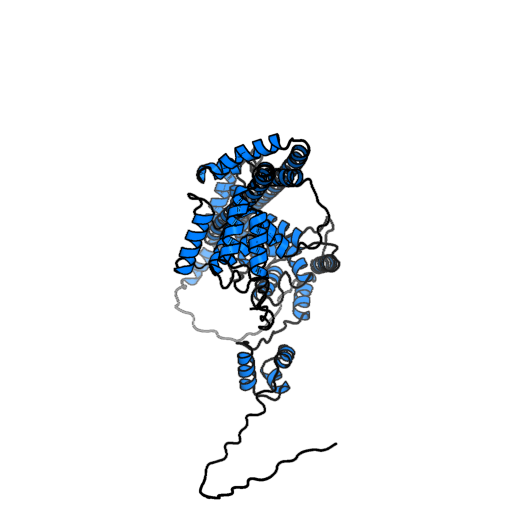 84.81 171 VAL A N 1
ATOM 1353 C CA . VAL A 1 171 ? 0.529 22.741 15.877 1.00 84.81 171 VAL A CA 1
ATOM 1354 C C . VAL A 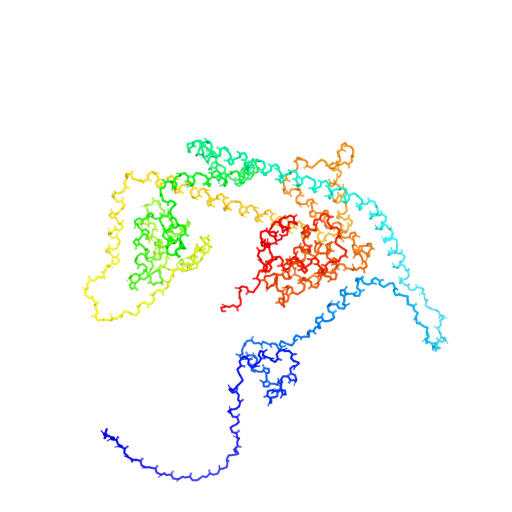1 171 ? -0.879 23.286 16.131 1.00 84.81 171 VAL A C 1
ATOM 1356 O O . VAL A 1 171 ? -1.181 23.682 17.259 1.00 84.81 171 VAL A O 1
ATOM 1359 N N . LEU A 1 172 ? -1.747 23.299 15.115 1.00 80.56 172 LEU A N 1
ATOM 1360 C CA . LEU A 1 172 ? -3.148 23.708 15.248 1.00 80.56 172 LEU A CA 1
ATOM 1361 C C . LEU A 1 172 ? -3.906 22.772 16.188 1.00 80.56 172 LEU A C 1
ATOM 1363 O O . LEU A 1 172 ? -4.586 23.250 17.089 1.00 80.56 172 LEU A O 1
ATOM 1367 N N . CYS A 1 173 ? -3.725 21.461 16.042 1.00 78.00 173 CYS A N 1
ATOM 1368 C CA . CYS A 1 173 ? -4.331 20.435 16.882 1.00 78.00 173 CYS A CA 1
ATOM 1369 C C . CYS A 1 173 ? -3.959 20.642 18.349 1.00 78.00 173 CYS A C 1
ATOM 1371 O O . CYS A 1 173 ? -4.845 20.657 19.196 1.00 78.00 173 CYS A O 1
ATOM 1373 N N . LYS A 1 174 ? -2.678 20.916 18.639 1.00 83.56 174 LYS A N 1
ATOM 1374 C CA . LYS A 1 174 ? -2.190 21.219 19.993 1.00 83.56 174 LYS A CA 1
ATOM 1375 C C . LYS A 1 174 ? -2.808 22.491 20.588 1.00 83.56 174 LYS A C 1
ATOM 1377 O O . LYS A 1 174 ? -3.037 22.535 21.795 1.00 83.56 174 LYS A O 1
ATOM 1382 N N . LYS A 1 175 ? -3.110 23.506 19.774 1.00 88.25 175 LYS A N 1
ATOM 1383 C CA . LYS A 1 175 ? -3.648 24.803 20.233 1.00 88.25 175 LYS A CA 1
ATOM 1384 C C . LYS A 1 175 ? -5.176 24.876 20.281 1.00 88.25 175 LYS A C 1
ATOM 1386 O O . LYS A 1 175 ? -5.714 25.618 21.097 1.00 88.25 175 LYS A O 1
ATOM 1391 N N . ALA A 1 176 ? -5.867 24.159 19.400 1.00 86.81 176 ALA A N 1
ATOM 1392 C CA . ALA A 1 176 ? -7.319 24.204 19.268 1.00 86.81 176 ALA A CA 1
ATOM 1393 C C . ALA A 1 176 ? -8.010 23.611 20.502 1.00 86.81 176 ALA A C 1
ATOM 1395 O O . ALA A 1 176 ? -7.460 22.747 21.171 1.00 86.81 176 ALA A O 1
ATOM 1396 N N . SER A 1 177 ? -9.227 24.043 20.813 1.00 87.81 177 SER A N 1
ATOM 1397 C CA . SER A 1 177 ? -10.077 23.392 21.820 1.00 87.81 177 SER A CA 1
ATOM 1398 C C . SER A 1 177 ? -10.699 22.098 21.273 1.00 87.81 177 SER A C 1
ATOM 1400 O O . SER A 1 177 ? -10.823 21.934 20.060 1.00 87.81 177 SER A O 1
ATOM 1402 N N . CYS A 1 178 ? -11.156 21.188 22.146 1.00 77.56 178 CYS A N 1
ATOM 1403 C CA . CYS A 1 178 ? -11.864 19.976 21.702 1.00 77.56 178 CYS A CA 1
ATOM 1404 C C . CYS A 1 178 ? -13.082 20.308 20.828 1.00 77.56 178 CYS A C 1
ATOM 1406 O O . CYS A 1 178 ? -13.322 19.620 19.847 1.00 77.56 178 CYS A O 1
ATOM 1408 N N . ARG A 1 179 ? -13.803 21.395 21.133 1.00 80.44 179 ARG A N 1
ATOM 1409 C CA . ARG A 1 179 ? -14.953 21.844 20.338 1.00 80.44 179 ARG A CA 1
ATOM 1410 C C . ARG A 1 179 ? -14.554 22.231 18.912 1.00 80.44 179 ARG A C 1
ATOM 1412 O O . ARG A 1 179 ? -15.146 21.728 17.973 1.00 80.44 179 ARG A O 1
ATOM 1419 N N . GLN A 1 180 ? -13.496 23.028 18.753 1.00 83.44 180 GLN A N 1
ATOM 1420 C CA . GLN A 1 180 ? -12.986 23.414 17.429 1.00 83.44 180 GLN A CA 1
ATOM 1421 C C . GLN A 1 180 ? -12.519 22.210 16.603 1.00 83.44 180 GLN A C 1
ATOM 1423 O O . GLN A 1 180 ? -12.716 22.173 15.394 1.00 83.44 180 GLN A O 1
ATOM 1428 N N . LEU A 1 181 ? -11.904 21.217 17.253 1.00 80.62 181 LEU A N 1
ATOM 1429 C CA . LEU A 1 181 ? -11.506 19.984 16.577 1.00 80.62 181 LEU A CA 1
ATOM 1430 C C . LEU A 1 181 ? -12.722 19.132 16.180 1.00 80.62 181 LEU A C 1
ATOM 1432 O O . LEU A 1 181 ? -12.698 18.518 15.120 1.00 80.62 181 LEU A O 1
ATOM 1436 N N . MET A 1 182 ? -13.781 19.108 16.995 1.00 73.25 182 MET A N 1
ATOM 1437 C CA . MET A 1 182 ? -15.034 18.417 16.666 1.00 73.25 182 MET A CA 1
ATOM 1438 C C . MET A 1 182 ? -15.776 19.090 15.505 1.00 73.25 182 MET A C 1
ATOM 1440 O O . MET A 1 182 ? -16.277 18.380 14.642 1.00 73.25 182 MET A O 1
ATOM 1444 N N . ASP A 1 183 ? -15.781 20.423 15.423 1.00 80.50 183 ASP A N 1
ATOM 1445 C CA . ASP A 1 183 ? -16.394 21.152 14.302 1.00 80.50 183 ASP A CA 1
ATOM 1446 C C . ASP A 1 183 ? -15.707 20.804 12.957 1.00 80.50 183 ASP A C 1
ATOM 1448 O O . ASP A 1 183 ? -16.375 20.599 11.943 1.00 80.50 183 ASP A O 1
ATOM 1452 N N . GLU A 1 184 ? -14.376 20.641 12.954 1.00 76.75 184 GLU A N 1
ATOM 1453 C CA . GLU A 1 184 ? -13.611 20.147 11.790 1.00 76.75 184 GLU A CA 1
ATOM 1454 C C . GLU A 1 184 ? -13.955 18.688 11.423 1.00 76.75 184 GLU A C 1
ATOM 1456 O O . GLU A 1 184 ? -13.932 18.321 10.247 1.00 76.75 184 GLU A O 1
ATOM 1461 N N . VAL A 1 185 ? -14.304 17.848 12.406 1.00 73.62 185 VAL A N 1
ATOM 1462 C CA . VAL A 1 185 ? -14.756 16.461 12.181 1.00 73.62 185 VAL A CA 1
ATOM 1463 C C . VAL A 1 185 ? -16.201 16.414 11.669 1.00 73.62 185 VAL A C 1
ATOM 1465 O O . VAL A 1 185 ? -16.521 15.576 10.825 1.00 73.62 185 VAL A O 1
ATOM 1468 N N . GLU A 1 186 ? -17.077 17.310 12.126 1.00 71.69 186 GLU A N 1
ATOM 1469 C CA . GLU A 1 186 ? -18.492 17.350 11.733 1.00 71.69 186 GLU A CA 1
ATOM 1470 C C . GLU A 1 186 ? -18.652 17.686 10.245 1.00 71.69 186 GLU A C 1
ATOM 1472 O O . GLU A 1 186 ? -19.297 16.936 9.510 1.00 71.69 186 GLU A O 1
ATOM 1477 N N . GLY A 1 187 ? -17.930 18.703 9.755 1.00 69.50 187 GLY A N 1
ATOM 1478 C CA . GLY A 1 187 ? -17.858 19.028 8.320 1.00 69.50 187 GLY A CA 1
ATOM 1479 C C . GLY A 1 187 ? -17.204 17.934 7.462 1.00 69.50 187 GLY A C 1
ATOM 1480 O O . GLY A 1 187 ? -16.999 18.100 6.258 1.00 69.50 187 GLY A O 1
ATOM 1481 N N . LEU A 1 188 ? -16.814 16.823 8.084 1.00 60.47 188 LEU A N 1
ATOM 1482 C CA . LEU A 1 188 ? -16.196 15.665 7.468 1.00 60.47 188 LEU A CA 1
ATOM 1483 C C . LEU A 1 188 ? -17.093 14.430 7.538 1.00 60.47 188 LEU A C 1
ATOM 1485 O O . LEU A 1 188 ? -17.072 13.632 6.605 1.00 60.47 188 LEU A O 1
ATOM 1489 N N . LYS A 1 189 ? -17.965 14.313 8.546 1.00 64.56 189 LYS A N 1
ATOM 1490 C CA . LYS A 1 189 ? -19.111 13.393 8.481 1.00 64.56 189 LYS A CA 1
ATOM 1491 C C . LYS A 1 189 ? -19.930 13.662 7.226 1.00 64.56 189 LYS A C 1
ATOM 1493 O O . LYS A 1 189 ? -20.243 12.726 6.502 1.00 64.56 189 LYS A O 1
ATOM 1498 N N . GLU A 1 190 ? -20.178 14.931 6.914 1.00 65.69 190 GLU A N 1
ATOM 1499 C CA . GLU A 1 190 ? -20.848 15.327 5.671 1.00 65.69 190 GLU A CA 1
ATOM 1500 C C . GLU A 1 190 ? -20.119 14.807 4.422 1.00 65.69 190 GLU A C 1
ATOM 1502 O O . GLU A 1 190 ? -20.763 14.350 3.486 1.00 65.69 190 GLU A O 1
ATOM 1507 N N . CYS A 1 191 ? -18.781 14.781 4.430 1.00 56.66 191 CYS A N 1
ATOM 1508 C CA . CYS A 1 191 ? -17.978 14.234 3.330 1.00 56.66 191 CYS A CA 1
ATOM 1509 C C . CYS A 1 191 ? -18.008 12.697 3.275 1.00 56.66 191 CYS A C 1
ATOM 1511 O O . CYS A 1 191 ? -17.966 12.118 2.196 1.00 56.66 191 CYS A O 1
ATOM 1513 N N . ILE A 1 192 ? -18.054 12.031 4.432 1.00 50.25 192 ILE A N 1
ATOM 1514 C CA . ILE A 1 192 ? -18.074 10.566 4.552 1.00 50.25 192 ILE A CA 1
ATOM 1515 C C . ILE A 1 192 ? -19.434 9.991 4.141 1.00 50.25 192 ILE A C 1
ATOM 1517 O O . ILE A 1 192 ? -19.487 8.920 3.542 1.00 50.25 192 ILE A O 1
ATOM 1521 N N . TYR A 1 193 ? -20.522 10.687 4.471 1.00 54.78 193 TYR A N 1
ATOM 1522 C CA . TYR A 1 193 ? -21.885 10.289 4.114 1.00 54.78 193 TYR A CA 1
ATOM 1523 C C . TYR A 1 193 ? -22.336 10.835 2.753 1.00 54.78 193 TYR A C 1
ATOM 1525 O O . TYR A 1 193 ? -23.438 10.516 2.305 1.00 54.78 193 TYR A O 1
ATOM 1533 N N . ALA A 1 194 ? -21.508 11.642 2.086 1.00 54.00 194 ALA A N 1
ATOM 1534 C CA . ALA A 1 194 ? -21.782 12.090 0.732 1.00 54.00 194 ALA A CA 1
ATOM 1535 C C . ALA A 1 194 ? -21.771 10.903 -0.256 1.00 54.00 194 ALA A C 1
ATOM 1537 O O . ALA A 1 194 ? -21.033 9.933 -0.055 1.00 54.00 194 ALA A O 1
ATOM 1538 N N . PRO A 1 195 ? -22.551 10.974 -1.352 1.00 51.72 195 PRO A N 1
ATOM 1539 C CA . PRO A 1 195 ? -22.464 10.012 -2.448 1.00 51.72 195 PRO A CA 1
ATOM 1540 C C . PRO A 1 195 ? -21.019 9.872 -2.956 1.00 51.72 195 PRO A C 1
ATOM 1542 O O . PRO A 1 195 ? -20.295 10.871 -2.932 1.00 51.72 195 PRO A O 1
ATOM 1545 N N . PRO A 1 196 ? -20.589 8.691 -3.442 1.00 43.03 196 PRO A N 1
ATOM 1546 C CA . PRO A 1 196 ? -19.200 8.432 -3.836 1.00 43.03 196 PRO A CA 1
ATOM 1547 C C . PRO A 1 196 ? -18.603 9.505 -4.757 1.00 43.03 196 PRO A C 1
ATOM 1549 O O . PRO A 1 196 ? -17.480 9.948 -4.543 1.00 43.03 196 PRO A O 1
ATOM 1552 N N . GLU A 1 197 ? -19.382 10.020 -5.712 1.00 49.91 197 GLU A N 1
ATOM 1553 C CA . GLU A 1 197 ? -18.929 11.022 -6.688 1.00 49.91 197 GLU A CA 1
ATOM 1554 C C . GLU A 1 197 ? -18.716 12.427 -6.087 1.00 49.91 197 GLU A C 1
ATOM 1556 O O . GLU A 1 197 ? -18.039 13.280 -6.677 1.00 49.91 197 GLU A O 1
ATOM 1561 N N . VAL A 1 198 ? -19.336 12.692 -4.935 1.00 49.31 198 VAL A N 1
ATOM 1562 C CA . VAL A 1 198 ? -19.237 13.942 -4.167 1.00 49.31 198 VAL A CA 1
ATOM 1563 C C . VAL A 1 198 ? -18.186 13.794 -3.068 1.00 49.31 198 VAL A C 1
ATOM 1565 O O . VAL A 1 198 ? -17.366 14.690 -2.877 1.00 49.31 198 VAL A O 1
ATOM 1568 N N . ALA A 1 199 ? -18.151 12.635 -2.406 1.00 46.84 199 ALA A N 1
ATOM 1569 C CA . ALA A 1 199 ? -17.129 12.264 -1.438 1.00 46.84 199 ALA A CA 1
ATOM 1570 C C . ALA A 1 199 ? -15.732 12.249 -2.076 1.00 46.84 199 ALA A C 1
ATOM 1572 O O . ALA A 1 199 ? -14.773 12.716 -1.467 1.00 46.84 199 ALA A O 1
ATOM 1573 N N . ASP A 1 200 ? -15.595 11.774 -3.317 1.00 50.16 200 ASP A N 1
ATOM 1574 C CA . ASP A 1 200 ? -14.313 11.760 -4.026 1.00 50.16 200 ASP A CA 1
ATOM 1575 C C . ASP A 1 200 ? -13.755 13.157 -4.275 1.00 50.16 200 ASP A C 1
ATOM 1577 O O . ASP A 1 200 ? -12.608 13.402 -3.912 1.00 50.16 200 ASP A O 1
ATOM 1581 N N . ARG A 1 201 ? -14.587 14.113 -4.696 1.00 58.25 201 ARG A N 1
ATOM 1582 C CA . ARG A 1 201 ? -14.172 15.518 -4.840 1.00 58.25 201 ARG A CA 1
ATOM 1583 C C . ARG A 1 201 ? -13.882 16.202 -3.500 1.00 58.25 201 ARG A C 1
ATOM 1585 O O . ARG A 1 201 ? -12.805 16.762 -3.318 1.00 58.25 201 ARG A O 1
ATOM 1592 N N . LEU A 1 202 ? -14.793 16.102 -2.529 1.00 52.69 202 LEU A N 1
ATOM 1593 C CA . LEU A 1 202 ? -14.648 16.775 -1.228 1.00 52.69 202 LEU A CA 1
ATOM 1594 C C . LEU A 1 202 ? -13.449 16.267 -0.413 1.00 52.69 202 LEU A C 1
ATOM 1596 O O . LEU A 1 202 ? -12.837 17.012 0.350 1.00 52.69 202 LEU A O 1
ATOM 1600 N N . LEU A 1 203 ? -13.108 14.988 -0.550 1.00 54.84 203 LEU A N 1
ATOM 1601 C CA . LEU A 1 203 ? -11.995 14.373 0.172 1.00 54.84 203 LEU A CA 1
ATOM 1602 C C . LEU A 1 203 ? -10.693 14.335 -0.661 1.00 54.84 203 LEU A C 1
ATOM 1604 O O . LEU A 1 203 ? -9.661 13.931 -0.132 1.00 54.84 203 LEU A O 1
ATOM 1608 N N . GLU A 1 204 ? -10.713 14.673 -1.956 1.00 60.22 204 GLU A N 1
ATOM 1609 C CA . GLU A 1 204 ? -9.497 15.086 -2.683 1.00 60.22 204 GLU A CA 1
ATOM 1610 C C . GLU A 1 204 ? -9.057 16.487 -2.237 1.00 60.22 204 GLU A C 1
ATOM 1612 O O . GLU A 1 204 ? -7.862 16.727 -2.066 1.00 60.22 204 GLU A O 1
ATOM 1617 N N . GLU A 1 205 ? -10.018 17.376 -1.962 1.00 59.16 205 GLU A N 1
ATOM 1618 C CA . GLU A 1 205 ? -9.767 18.717 -1.420 1.00 59.16 205 GLU A CA 1
ATOM 1619 C C . GLU A 1 205 ? -9.352 18.703 0.062 1.00 59.16 205 GLU A C 1
ATOM 1621 O O . GLU A 1 205 ? -8.540 19.525 0.492 1.00 59.16 205 GLU A O 1
ATOM 1626 N N . LYS A 1 206 ? -9.872 17.764 0.864 1.00 61.81 206 LYS A N 1
ATOM 1627 C CA . LYS A 1 206 ? -9.514 17.627 2.285 1.00 61.81 206 LYS A CA 1
ATOM 1628 C C . LYS A 1 206 ? -8.441 16.553 2.496 1.00 61.81 206 LYS A C 1
ATOM 1630 O O . LYS A 1 206 ? -8.705 15.360 2.393 1.00 61.81 206 LYS A O 1
ATOM 1635 N N . ASP A 1 207 ? -7.232 16.975 2.871 1.00 68.44 207 ASP A N 1
ATOM 1636 C CA . ASP A 1 207 ? -6.103 16.088 3.187 1.00 68.44 207 ASP A CA 1
ATOM 1637 C C . ASP A 1 207 ? -6.459 15.089 4.313 1.00 68.44 207 ASP A C 1
ATOM 1639 O O . ASP A 1 207 ? -6.495 15.426 5.499 1.00 68.44 207 ASP A O 1
ATOM 1643 N N . MET A 1 208 ? -6.696 13.822 3.956 1.00 69.56 208 MET A N 1
ATOM 1644 C CA . MET A 1 208 ? -6.959 12.733 4.912 1.00 69.56 208 MET A CA 1
ATOM 1645 C C . MET A 1 208 ? -5.844 12.571 5.960 1.00 69.56 208 MET A C 1
ATOM 1647 O O . MET A 1 208 ? -6.089 12.056 7.053 1.00 69.56 208 MET A O 1
ATOM 1651 N N . GLY A 1 209 ? -4.618 13.009 5.655 1.00 68.25 209 GLY A N 1
ATOM 1652 C CA . GLY A 1 209 ? -3.523 13.087 6.616 1.00 68.25 209 GLY A CA 1
ATOM 1653 C C . GLY A 1 209 ? -3.805 14.091 7.735 1.00 68.25 209 GLY A C 1
ATOM 1654 O O . GLY A 1 209 ? -3.656 13.741 8.909 1.00 68.25 209 GLY A O 1
ATOM 1655 N N . LYS A 1 210 ? -4.299 15.291 7.389 1.00 76.88 210 LYS A N 1
ATOM 1656 C CA . LYS A 1 210 ? -4.745 16.314 8.354 1.00 76.88 210 LYS A CA 1
ATOM 1657 C C . LYS A 1 210 ? -5.818 15.743 9.285 1.00 76.88 210 LYS A C 1
ATOM 1659 O O . LYS A 1 210 ? -5.727 15.886 10.502 1.00 76.88 210 LYS A O 1
ATOM 1664 N N . LEU A 1 211 ? -6.787 15.025 8.725 1.00 74.12 211 LEU A N 1
ATOM 1665 C CA . LEU A 1 211 ? -7.877 14.417 9.487 1.00 74.12 211 LEU A CA 1
ATOM 1666 C C . LEU A 1 211 ? -7.404 13.368 10.499 1.00 74.12 211 LEU A C 1
ATOM 1668 O O . LEU A 1 211 ? -7.825 13.383 11.655 1.00 74.12 211 LEU A O 1
ATOM 1672 N N . ILE A 1 212 ? -6.536 12.446 10.076 1.00 74.31 212 ILE A N 1
ATOM 1673 C CA . ILE A 1 212 ? -6.017 11.402 10.969 1.00 74.31 212 ILE A CA 1
ATOM 1674 C C . ILE A 1 212 ? -5.259 12.038 12.142 1.00 74.31 212 ILE A C 1
ATOM 1676 O O . ILE A 1 212 ? -5.374 11.553 13.268 1.00 74.31 212 ILE A O 1
ATOM 1680 N N . LEU A 1 213 ? -4.538 13.143 11.912 1.00 76.12 213 LEU A N 1
ATOM 1681 C CA . LEU A 1 213 ? -3.887 13.906 12.981 1.00 76.12 213 LEU A CA 1
ATOM 1682 C C . LEU A 1 213 ? -4.897 14.557 13.936 1.00 76.12 213 LEU A C 1
ATOM 1684 O O . LEU A 1 213 ? -4.753 14.393 15.148 1.00 76.12 213 LEU A O 1
ATOM 1688 N N . VAL A 1 214 ? -5.935 15.222 13.413 1.00 79.69 214 VAL A N 1
ATOM 1689 C CA . VAL A 1 214 ? -7.016 15.826 14.219 1.00 79.69 214 VAL A CA 1
ATOM 1690 C C . VAL A 1 214 ? -7.689 14.777 15.105 1.00 79.69 214 VAL A C 1
ATOM 1692 O O . VAL A 1 214 ? -7.830 14.972 16.310 1.00 79.69 214 VAL A O 1
ATOM 1695 N N . LEU A 1 215 ? -8.042 13.623 14.537 1.00 76.69 215 LEU A N 1
ATOM 1696 C CA . LEU A 1 215 ? -8.697 12.535 15.264 1.00 76.69 215 LEU A CA 1
ATOM 1697 C C . LEU A 1 215 ? -7.766 11.858 16.277 1.00 76.69 215 LEU A C 1
ATOM 1699 O O . LEU A 1 215 ? -8.213 11.433 17.344 1.00 76.69 215 LEU A O 1
ATOM 1703 N N . LYS A 1 216 ? -6.464 11.771 15.978 1.00 77.38 216 LYS A N 1
ATOM 1704 C CA . LYS A 1 216 ? -5.451 11.275 16.919 1.00 77.38 216 LYS A CA 1
ATOM 1705 C C . LYS A 1 216 ? -5.315 12.201 18.130 1.00 77.38 216 LYS A C 1
ATOM 1707 O O . LYS A 1 216 ? -5.275 11.700 19.252 1.00 77.38 216 LYS A O 1
ATOM 1712 N N . GLU A 1 217 ? -5.280 13.514 17.915 1.00 81.81 217 GLU A N 1
ATOM 1713 C CA . GLU A 1 217 ? -5.202 14.505 18.996 1.00 81.81 217 GLU A CA 1
ATOM 1714 C C . GLU A 1 217 ? -6.510 14.593 19.801 1.00 81.81 217 GLU A C 1
ATOM 1716 O O . GLU A 1 217 ? -6.488 14.651 21.028 1.00 81.81 217 GLU A O 1
ATOM 1721 N N . LEU A 1 218 ? -7.674 14.539 19.151 1.00 77.44 218 LEU A N 1
ATOM 1722 C CA . LEU A 1 218 ? -8.951 14.431 19.866 1.00 77.44 218 LEU A CA 1
ATOM 1723 C C . LEU A 1 218 ? -8.977 13.184 20.759 1.00 77.44 218 LEU A C 1
ATOM 1725 O O . LEU A 1 218 ? -9.367 13.257 21.924 1.00 77.44 218 LEU A O 1
ATOM 1729 N N . GLY A 1 219 ? -8.503 12.050 20.237 1.00 74.38 219 GLY A N 1
ATOM 1730 C CA . GLY A 1 219 ? -8.403 10.806 20.992 1.00 74.38 219 GLY A CA 1
ATOM 1731 C C . GLY A 1 219 ? -7.474 10.905 22.207 1.00 74.38 219 GLY A C 1
ATOM 1732 O O . GLY A 1 219 ? -7.804 10.357 23.259 1.00 74.38 219 GLY A O 1
ATOM 1733 N N . SER A 1 220 ? -6.346 11.621 22.095 1.00 78.44 220 SER A N 1
ATOM 1734 C CA . SER A 1 220 ? -5.404 11.812 23.210 1.00 78.44 220 SER A CA 1
ATOM 1735 C C . SER A 1 220 ? -5.998 12.683 24.324 1.00 78.44 220 SER A C 1
ATOM 1737 O O . SER A 1 220 ? -5.826 12.370 25.501 1.00 78.44 220 SER A O 1
ATOM 1739 N N . ARG A 1 221 ? -6.766 13.720 23.969 1.00 80.31 221 ARG A N 1
ATOM 1740 C CA . ARG A 1 221 ? -7.398 14.658 24.918 1.00 80.31 221 ARG A CA 1
ATOM 1741 C C . ARG A 1 221 ? -8.583 14.063 25.653 1.00 80.31 221 ARG A C 1
ATOM 1743 O O . ARG A 1 221 ? -8.680 14.186 26.869 1.00 80.31 221 ARG A O 1
ATOM 1750 N N . ILE A 1 222 ? -9.463 13.385 24.922 1.00 73.69 222 ILE A N 1
ATOM 1751 C CA . ILE A 1 222 ? -10.634 12.714 25.502 1.00 73.69 222 ILE A CA 1
ATOM 1752 C C . ILE A 1 222 ? -10.194 11.471 26.305 1.00 73.69 222 ILE A C 1
ATOM 1754 O O . ILE A 1 222 ? -10.903 10.980 27.178 1.00 73.69 222 ILE A O 1
ATOM 1758 N N . GLY A 1 223 ? -8.988 10.955 26.048 1.00 68.62 223 GLY A N 1
ATOM 1759 C CA . GLY A 1 223 ? -8.357 9.890 26.826 1.00 68.62 223 GLY A CA 1
ATOM 1760 C C . GLY A 1 223 ? -7.673 10.334 28.125 1.00 68.62 223 GLY A C 1
ATOM 1761 O O . GLY A 1 223 ? -7.061 9.485 28.769 1.00 68.62 223 GLY A O 1
ATOM 1762 N N . GLY A 1 224 ? -7.747 11.618 28.501 1.00 55.03 224 GLY A N 1
ATOM 1763 C CA . GLY A 1 224 ? -7.034 12.231 29.627 1.00 55.03 224 GLY A CA 1
ATOM 1764 C C . GLY A 1 224 ? -7.435 11.710 31.011 1.00 55.03 224 GLY A C 1
ATOM 1765 O O . GLY A 1 224 ? -8.103 12.393 31.777 1.00 55.03 224 GLY A O 1
ATOM 1766 N N . GLY A 1 225 ? -6.987 10.503 31.344 1.00 49.41 225 GLY A N 1
ATOM 1767 C CA . GLY A 1 225 ? -7.119 9.890 32.659 1.00 49.41 225 GLY A CA 1
ATOM 1768 C C . GLY A 1 225 ? -6.601 8.457 32.622 1.00 49.41 225 GLY A C 1
ATOM 1769 O O . GLY A 1 225 ? -7.349 7.549 32.278 1.00 49.41 225 GLY A O 1
ATOM 1770 N N . ALA A 1 226 ? -5.328 8.280 32.986 1.00 43.38 226 ALA A N 1
ATOM 1771 C CA . ALA A 1 226 ? -4.549 7.033 32.970 1.00 43.38 226 ALA A CA 1
ATOM 1772 C C . ALA A 1 226 ? -3.952 6.621 31.608 1.00 43.38 226 ALA A C 1
ATOM 1774 O O . ALA A 1 226 ? -4.239 5.561 31.064 1.00 43.38 226 ALA A O 1
ATOM 1775 N N . SER A 1 227 ? -3.003 7.424 31.117 1.00 45.44 227 SER A N 1
ATOM 1776 C CA . SER A 1 227 ? -1.870 6.903 30.339 1.00 45.44 227 SER A CA 1
ATOM 1777 C C . SER A 1 227 ? -0.766 6.473 31.316 1.00 45.44 227 SER A C 1
ATOM 1779 O O . SER A 1 227 ? 0.274 7.121 31.410 1.00 45.44 227 SER A O 1
ATOM 1781 N N . ALA A 1 228 ? -1.022 5.426 32.100 1.00 38.44 228 ALA A N 1
ATOM 1782 C CA . ALA A 1 228 ? 0.001 4.737 32.881 1.00 38.44 228 ALA A CA 1
ATOM 1783 C C . ALA A 1 228 ? 0.281 3.398 32.195 1.00 38.44 228 ALA A C 1
ATOM 1785 O O . ALA A 1 228 ? -0.641 2.612 32.022 1.00 38.44 228 ALA A O 1
ATOM 1786 N N . CYS A 1 229 ? 1.540 3.195 31.800 1.00 33.56 229 CYS A N 1
ATOM 1787 C CA . CYS A 1 229 ? 2.121 1.951 31.293 1.00 33.56 229 CYS A CA 1
ATOM 1788 C C . CYS A 1 229 ? 1.354 1.227 30.171 1.00 33.56 229 CYS A C 1
ATOM 1790 O O . CYS A 1 229 ? 0.425 0.463 30.410 1.00 33.56 229 CYS A O 1
ATOM 1792 N N . LEU A 1 230 ? 1.883 1.327 28.947 1.00 39.59 230 LEU A N 1
ATOM 1793 C CA . LEU A 1 230 ? 1.804 0.244 27.961 1.00 39.59 230 LEU A CA 1
ATOM 1794 C C . LEU A 1 230 ? 2.644 -0.949 28.467 1.00 39.59 230 LEU A C 1
ATOM 1796 O O . LEU A 1 230 ? 3.662 -1.300 27.878 1.00 39.59 230 LEU A O 1
ATOM 1800 N N . GLU A 1 231 ? 2.252 -1.541 29.595 1.00 39.91 231 GLU A N 1
ATOM 1801 C CA . GLU A 1 231 ? 2.512 -2.963 29.803 1.00 39.91 231 GLU A CA 1
ATOM 1802 C C . GLU A 1 231 ? 1.772 -3.702 28.691 1.00 39.91 231 GLU A C 1
ATOM 1804 O O . GLU A 1 231 ? 0.691 -3.262 28.295 1.00 39.91 231 GLU A O 1
ATOM 1809 N N . GLU A 1 232 ? 2.384 -4.753 28.138 1.00 43.72 232 GLU A N 1
ATOM 1810 C CA . GLU A 1 232 ? 1.836 -5.564 27.050 1.00 43.72 232 GLU A CA 1
ATOM 1811 C C . GLU A 1 232 ? 0.325 -5.740 27.214 1.00 43.72 232 GLU A C 1
ATOM 1813 O O . GLU A 1 232 ? -0.141 -6.528 28.039 1.00 43.72 232 GLU A O 1
ATOM 1818 N N . GLU A 1 233 ? -0.451 -4.959 26.451 1.00 56.03 233 GLU A N 1
ATOM 1819 C CA . GLU A 1 233 ? -1.902 -5.037 26.485 1.00 56.03 233 GLU A CA 1
ATOM 1820 C C . GLU A 1 233 ? -2.258 -6.463 26.096 1.00 56.03 233 GLU A C 1
ATOM 1822 O O . GLU A 1 233 ? -2.145 -6.861 24.928 1.00 56.03 233 GLU A O 1
ATOM 1827 N N . THR A 1 234 ? -2.638 -7.244 27.107 1.00 85.00 234 THR A N 1
ATOM 1828 C CA . THR A 1 234 ? -3.018 -8.637 26.925 1.00 85.00 234 THR A CA 1
ATOM 1829 C C . THR A 1 234 ? -4.050 -8.705 25.805 1.00 85.00 234 THR A C 1
ATOM 1831 O O . THR A 1 234 ? -4.890 -7.812 25.658 1.00 85.00 234 THR A O 1
ATOM 1834 N N . ALA A 1 235 ? -4.018 -9.761 24.991 1.00 82.94 235 ALA A N 1
ATOM 1835 C CA . ALA A 1 235 ? -4.988 -9.937 23.909 1.00 82.94 235 ALA A CA 1
ATOM 1836 C C . ALA A 1 235 ? -6.436 -9.709 24.390 1.00 82.94 235 ALA A C 1
ATOM 1838 O O . ALA A 1 235 ? -7.264 -9.167 23.663 1.00 82.94 235 ALA A O 1
ATOM 1839 N N . GLN A 1 236 ? -6.731 -10.058 25.643 1.00 87.31 236 GLN A N 1
ATOM 1840 C CA . GLN A 1 236 ? -8.017 -9.841 26.294 1.00 87.31 236 GLN A CA 1
ATOM 1841 C C . GLN A 1 236 ? -8.370 -8.359 26.511 1.00 87.31 236 GLN A C 1
ATOM 1843 O O . GLN A 1 236 ? -9.528 -7.994 26.318 1.00 87.31 236 GLN A O 1
ATOM 1848 N N . ALA A 1 237 ? -7.406 -7.497 26.852 1.00 88.94 237 ALA A N 1
ATOM 1849 C CA . ALA A 1 237 ? -7.623 -6.053 26.968 1.00 88.94 237 ALA A CA 1
ATOM 1850 C C . ALA A 1 237 ? -8.049 -5.443 25.624 1.00 88.94 237 ALA A C 1
ATOM 1852 O O . ALA A 1 237 ? -9.007 -4.671 25.573 1.00 88.94 237 ALA A O 1
ATOM 1853 N N . LYS A 1 238 ? -7.418 -5.877 24.525 1.00 88.12 238 LYS A N 1
ATOM 1854 C CA . LYS A 1 238 ? -7.777 -5.435 23.168 1.00 88.12 238 LYS A CA 1
ATOM 1855 C C . LYS A 1 238 ? -9.188 -5.876 22.774 1.00 88.12 238 LYS A C 1
ATOM 1857 O O . LYS A 1 238 ? -9.965 -5.064 22.281 1.00 88.12 238 LYS A O 1
ATOM 1862 N N . HIS A 1 239 ? -9.562 -7.125 23.069 1.00 92.88 239 HIS A N 1
ATOM 1863 C CA . HIS A 1 239 ? -10.939 -7.594 22.871 1.00 92.88 239 HIS A CA 1
ATOM 1864 C C . HIS A 1 239 ? -11.940 -6.793 23.699 1.00 92.88 239 HIS A C 1
ATOM 1866 O O . HIS A 1 239 ? -12.955 -6.353 23.171 1.00 92.88 239 HIS A O 1
ATOM 1872 N N . LEU A 1 240 ? -11.654 -6.573 24.984 1.00 92.62 240 LEU A N 1
ATOM 1873 C CA . LEU A 1 240 ? -12.515 -5.791 25.865 1.00 92.62 240 LEU A CA 1
ATOM 1874 C C . LEU A 1 240 ? -12.690 -4.363 25.358 1.00 92.62 240 LEU A C 1
ATOM 1876 O O . LEU A 1 240 ? -13.807 -3.861 25.415 1.00 92.62 240 LEU A O 1
ATOM 1880 N N . ALA A 1 241 ? -11.638 -3.723 24.845 1.00 87.19 241 ALA A N 1
ATOM 1881 C CA . ALA A 1 241 ? -11.721 -2.387 24.266 1.00 87.19 241 ALA A CA 1
ATOM 1882 C C . ALA A 1 241 ? -12.658 -2.355 23.046 1.00 87.19 241 ALA A C 1
ATOM 1884 O O . ALA A 1 241 ? -13.550 -1.507 22.988 1.00 87.19 241 ALA A O 1
ATOM 1885 N N . THR A 1 242 ? -12.521 -3.314 22.124 1.00 88.44 242 THR A N 1
ATOM 1886 C CA . THR A 1 242 ? -13.374 -3.413 20.927 1.00 88.44 242 THR A CA 1
ATOM 1887 C C . THR A 1 242 ? -14.821 -3.775 21.269 1.00 88.44 242 THR A C 1
ATOM 1889 O O . THR A 1 242 ? -15.744 -3.104 20.814 1.00 88.44 242 THR A O 1
ATOM 1892 N N . LEU A 1 243 ? -15.047 -4.760 22.144 1.00 92.81 243 LEU A N 1
ATOM 1893 C CA . LEU A 1 243 ? -16.388 -5.113 22.622 1.00 92.81 243 LEU A CA 1
ATOM 1894 C C . LEU A 1 243 ? -17.042 -3.925 23.337 1.00 92.81 243 LEU A C 1
ATOM 1896 O O . LEU A 1 243 ? -18.183 -3.566 23.048 1.00 92.81 243 LEU A O 1
ATOM 1900 N N . SER A 1 244 ? -16.302 -3.259 24.230 1.00 88.81 244 SER A N 1
ATOM 1901 C CA . SER A 1 244 ? -16.800 -2.089 24.970 1.00 88.81 244 SER A CA 1
ATOM 1902 C C . SER A 1 244 ? -17.224 -0.971 24.034 1.00 88.81 244 SER A C 1
ATOM 1904 O O . SER A 1 244 ? -18.114 -0.198 24.386 1.00 88.81 244 SER A O 1
ATOM 1906 N N . TYR A 1 245 ? -16.591 -0.895 22.862 1.00 82.50 245 TYR A N 1
ATOM 1907 C CA . TYR A 1 245 ? -16.904 0.093 21.855 1.00 82.50 245 TYR A CA 1
ATOM 1908 C C . TYR A 1 245 ? -18.304 -0.154 21.241 1.00 82.50 245 TYR A C 1
ATOM 1910 O O . TYR A 1 245 ? -19.095 0.777 21.130 1.00 82.50 245 TYR A O 1
ATOM 1918 N N . HIS A 1 246 ? -18.677 -1.395 20.916 1.00 84.50 246 HIS A N 1
ATOM 1919 C CA . HIS A 1 246 ? -19.946 -1.651 20.216 1.00 84.50 246 HIS A CA 1
ATOM 1920 C C . HIS A 1 246 ? -21.154 -1.934 21.122 1.00 84.50 246 HIS A C 1
ATOM 1922 O O . HIS A 1 246 ? -22.280 -1.606 20.745 1.00 84.50 246 HIS A O 1
ATOM 1928 N N . ILE A 1 247 ? -20.932 -2.566 22.278 1.00 87.62 247 ILE A N 1
ATOM 1929 C CA . ILE A 1 247 ? -21.998 -3.042 23.183 1.00 87.62 247 ILE A CA 1
ATOM 1930 C C . ILE A 1 247 ? -21.924 -2.396 24.577 1.00 87.62 247 ILE A C 1
ATOM 1932 O O . ILE A 1 247 ? -22.736 -2.686 25.447 1.00 87.62 247 ILE A O 1
ATOM 1936 N N . GLY A 1 248 ? -20.967 -1.493 24.805 1.00 86.50 248 GLY A N 1
ATOM 1937 C CA . GLY A 1 248 ? -20.765 -0.819 26.086 1.00 86.50 248 GLY A CA 1
ATOM 1938 C C . GLY A 1 248 ? -19.873 -1.609 27.059 1.00 86.50 248 GLY A C 1
ATOM 1939 O O . GLY A 1 248 ? -19.797 -2.836 27.006 1.00 86.50 248 GLY A O 1
ATOM 1940 N N . PRO A 1 249 ? -19.169 -0.925 27.982 1.00 84.00 249 PRO A N 1
ATOM 1941 C CA . PRO A 1 249 ? -18.092 -1.527 28.772 1.00 84.00 249 PRO A CA 1
ATOM 1942 C C . PRO A 1 249 ? -18.563 -2.536 29.816 1.00 84.00 249 PRO A C 1
ATOM 1944 O O . PRO A 1 249 ? -17.851 -3.488 30.123 1.00 84.00 249 PRO A O 1
ATOM 1947 N N . ALA A 1 250 ? -19.748 -2.320 30.384 1.00 84.06 250 ALA A N 1
ATOM 1948 C CA . ALA A 1 250 ? -20.310 -3.233 31.365 1.00 84.06 250 ALA A CA 1
ATOM 1949 C C . ALA A 1 250 ? -20.667 -4.567 30.689 1.00 84.06 250 ALA A C 1
ATOM 1951 O O . ALA A 1 250 ? -20.237 -5.630 31.129 1.00 84.06 250 ALA A O 1
ATOM 1952 N N . LEU A 1 251 ? -21.354 -4.493 29.549 1.00 85.56 251 LEU A N 1
ATOM 1953 C CA . LEU A 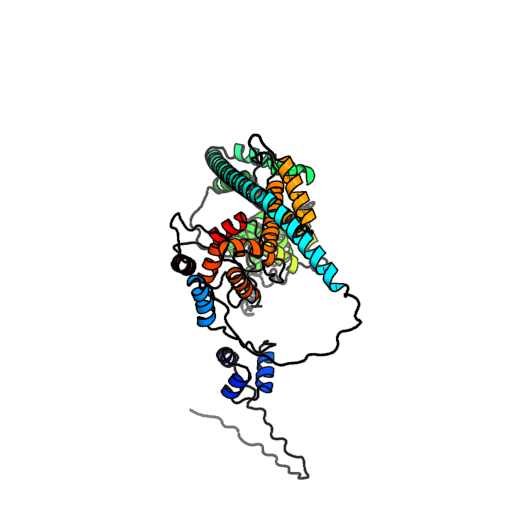1 251 ? -21.756 -5.658 28.775 1.00 85.56 251 LEU A CA 1
ATOM 1954 C C . LEU A 1 251 ? -20.560 -6.385 28.154 1.00 85.56 251 LEU A C 1
ATOM 1956 O O . LEU A 1 251 ? -20.479 -7.605 28.226 1.00 85.56 251 LEU A O 1
ATOM 1960 N N . ALA A 1 252 ? -19.582 -5.649 27.628 1.00 91.00 252 ALA A N 1
ATOM 1961 C CA . ALA A 1 252 ? -18.341 -6.217 27.115 1.00 91.00 252 ALA A CA 1
ATOM 1962 C C . ALA A 1 252 ? -17.576 -7.030 28.165 1.00 91.00 252 ALA A C 1
ATOM 1964 O O . ALA A 1 252 ? -17.087 -8.118 27.859 1.00 91.00 252 ALA A O 1
ATOM 1965 N N . LYS A 1 253 ? -17.498 -6.529 29.407 1.00 90.19 253 LYS A N 1
ATOM 1966 C CA . LYS A 1 253 ? -16.888 -7.265 30.522 1.00 90.19 253 LYS A CA 1
ATOM 1967 C C . LYS A 1 253 ? -17.624 -8.564 30.809 1.00 90.19 253 LYS A C 1
ATOM 1969 O O . LYS A 1 253 ? -16.972 -9.592 30.949 1.00 90.19 253 LYS A O 1
ATOM 1974 N N . GLU A 1 254 ? -18.951 -8.532 30.856 1.00 88.62 254 GLU A N 1
ATOM 1975 C CA . GLU A 1 254 ? -19.754 -9.732 31.107 1.00 88.62 254 GLU A CA 1
ATOM 1976 C C . GLU A 1 254 ? -19.665 -10.733 29.943 1.00 88.62 254 GLU A C 1
ATOM 1978 O O . GLU A 1 254 ? -19.457 -11.916 30.183 1.00 88.62 254 GLU A O 1
ATOM 1983 N N . VAL A 1 255 ? -19.709 -10.283 28.683 1.00 90.25 255 VAL A N 1
ATOM 1984 C CA . VAL A 1 255 ? -19.545 -11.138 27.488 1.00 90.25 255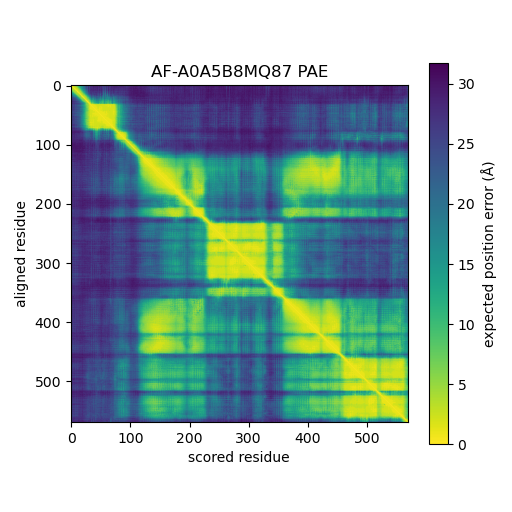 VAL A CA 1
ATOM 1985 C C . VAL A 1 255 ? -18.161 -11.802 27.459 1.00 90.25 255 VAL A C 1
ATOM 1987 O O . VAL A 1 255 ? -18.043 -13.003 27.199 1.00 90.25 255 VAL A O 1
ATOM 1990 N N . ALA A 1 256 ? -17.102 -11.046 27.764 1.00 90.94 256 ALA A N 1
ATOM 1991 C CA . ALA A 1 256 ? -15.740 -11.570 27.839 1.00 90.94 256 ALA A CA 1
ATOM 1992 C C . ALA A 1 256 ? -15.541 -12.512 29.041 1.00 90.94 256 ALA A C 1
ATOM 1994 O O . ALA A 1 256 ? -14.853 -13.529 28.922 1.00 90.94 256 ALA A O 1
ATOM 1995 N N . LYS A 1 257 ? -16.162 -12.211 30.191 1.00 88.69 257 LYS A N 1
ATOM 1996 C CA . LYS A 1 257 ? -16.171 -13.090 31.368 1.00 88.69 257 LYS A CA 1
ATOM 1997 C C . LYS A 1 257 ? -16.871 -14.403 31.030 1.00 88.69 257 LYS A C 1
ATOM 1999 O O . LYS A 1 257 ? -16.265 -15.454 31.192 1.00 88.69 257 LYS A O 1
ATOM 2004 N N . TYR A 1 258 ? -18.071 -14.349 30.452 1.00 86.00 258 TYR A N 1
ATOM 2005 C CA . TYR A 1 258 ? -18.843 -15.534 30.078 1.00 86.00 258 TYR A CA 1
ATOM 2006 C C . TYR A 1 258 ? -18.065 -16.443 29.121 1.00 86.00 258 TYR A C 1
ATOM 2008 O O . TYR A 1 258 ? -18.030 -17.655 29.309 1.00 86.00 258 TYR A O 1
ATOM 2016 N N . HIS A 1 259 ? -17.345 -15.868 28.149 1.00 86.56 259 HIS A N 1
ATOM 2017 C CA . HIS A 1 259 ? -16.481 -16.639 27.252 1.00 86.56 259 HIS A CA 1
ATOM 2018 C C . HIS A 1 259 ? -15.388 -17.442 27.983 1.00 86.56 259 HIS A C 1
ATOM 2020 O O . HIS A 1 259 ? -15.056 -18.544 27.547 1.00 86.56 259 HIS A O 1
ATOM 2026 N N . THR A 1 260 ? -14.835 -16.909 29.077 1.00 82.44 260 THR A N 1
ATOM 2027 C CA . THR A 1 260 ? -13.728 -17.540 29.815 1.00 82.44 260 THR A CA 1
ATOM 2028 C C . THR A 1 260 ? -14.191 -18.457 30.949 1.00 82.44 260 THR A C 1
ATOM 2030 O O . THR A 1 260 ? -13.462 -19.383 31.311 1.00 82.44 260 THR A O 1
ATOM 2033 N N . THR A 1 261 ? -15.382 -18.227 31.511 1.00 73.75 261 THR A N 1
ATOM 2034 C CA . THR A 1 261 ? -15.876 -18.952 32.693 1.00 73.75 261 THR A CA 1
ATOM 2035 C C . THR A 1 261 ? -16.953 -19.989 32.387 1.00 73.75 261 THR A C 1
ATOM 2037 O O . THR A 1 261 ? -17.079 -20.955 33.139 1.00 73.75 261 THR A O 1
ATOM 2040 N N . ALA A 1 262 ? -17.736 -19.828 31.317 1.00 66.50 262 ALA A N 1
ATOM 2041 C CA . ALA A 1 262 ? -18.882 -20.690 31.061 1.00 66.50 262 ALA A CA 1
ATOM 2042 C C . ALA A 1 262 ? -18.514 -21.966 30.287 1.00 66.50 262 ALA A C 1
ATOM 2044 O O . ALA A 1 262 ? -17.649 -21.983 29.413 1.00 66.50 262 ALA A O 1
ATOM 2045 N N . ARG A 1 263 ? -19.262 -23.046 30.560 1.00 68.44 263 ARG A N 1
ATOM 2046 C CA . ARG A 1 263 ? -19.246 -24.288 29.757 1.00 68.44 263 ARG A CA 1
ATOM 2047 C C . ARG A 1 263 ? -19.691 -24.028 28.309 1.00 68.44 263 ARG A C 1
ATOM 2049 O O . ARG A 1 263 ? -19.260 -24.714 27.381 1.00 68.44 263 ARG A O 1
ATOM 2056 N N . SER A 1 264 ? -20.544 -23.021 28.151 1.00 69.19 264 SER A N 1
ATOM 2057 C CA . SER A 1 264 ? -21.026 -22.490 26.885 1.00 69.19 264 SER A CA 1
ATOM 2058 C C . SER A 1 264 ? -20.233 -21.225 26.544 1.00 69.19 264 SER A C 1
ATOM 2060 O O . SER A 1 264 ? -20.504 -20.165 27.093 1.00 69.19 264 SER A O 1
ATOM 2062 N N . ASN A 1 265 ? -19.225 -21.332 25.687 1.00 83.88 265 ASN A N 1
ATOM 2063 C CA . ASN A 1 265 ? -18.407 -20.216 25.226 1.00 83.88 265 ASN A CA 1
ATOM 2064 C C . ASN A 1 265 ? -18.890 -19.725 23.840 1.00 83.88 265 ASN A C 1
ATOM 2066 O O . ASN A 1 265 ? -19.855 -20.246 23.281 1.00 83.88 265 ASN A O 1
ATOM 2070 N N . LEU A 1 266 ? -18.227 -18.715 23.261 1.00 88.31 266 LEU A N 1
ATOM 2071 C CA . LEU A 1 266 ? -18.621 -18.173 21.952 1.00 88.31 266 LEU A CA 1
ATOM 2072 C C . LEU A 1 266 ? -18.630 -19.232 20.835 1.00 88.31 266 LEU A C 1
ATOM 2074 O O . LEU A 1 266 ? -19.377 -19.094 19.878 1.00 88.31 266 LEU A O 1
ATOM 2078 N N . TYR A 1 267 ? -17.836 -20.298 20.952 1.00 87.25 267 TYR A N 1
ATOM 2079 C CA . TYR A 1 267 ? -17.684 -21.321 19.919 1.00 87.25 267 TYR A CA 1
ATOM 2080 C C . TYR A 1 267 ? -18.781 -22.395 19.944 1.00 87.25 267 TYR A C 1
ATOM 2082 O O . TYR A 1 267 ? -18.935 -23.116 18.961 1.00 87.25 267 TYR A O 1
ATOM 2090 N N . ASN A 1 268 ? -19.541 -22.524 21.036 1.00 84.75 268 ASN A N 1
ATOM 2091 C CA . ASN A 1 268 ? -20.585 -23.548 21.182 1.00 84.75 268 ASN A CA 1
ATOM 2092 C C . ASN A 1 268 ? -21.953 -22.984 21.616 1.00 84.75 268 ASN A C 1
ATOM 2094 O O . ASN A 1 268 ? -22.862 -23.756 21.916 1.00 84.75 268 ASN A O 1
ATOM 2098 N N . ASN A 1 269 ? -22.110 -21.657 21.647 1.00 89.38 269 ASN A N 1
ATOM 2099 C CA . ASN A 1 269 ? -23.359 -20.997 22.009 1.00 89.38 269 ASN A CA 1
ATOM 2100 C C . ASN A 1 269 ? -23.652 -19.811 21.080 1.00 89.38 269 ASN A C 1
ATOM 2102 O O . ASN A 1 269 ? -22.915 -18.822 21.059 1.00 89.38 269 ASN A O 1
ATOM 2106 N N . SER A 1 270 ? -24.754 -19.900 20.335 1.00 92.12 270 SER A N 1
ATOM 2107 C CA . SER A 1 270 ? -25.168 -18.892 19.355 1.00 92.12 270 SER A CA 1
ATOM 2108 C C . SER A 1 270 ? -25.526 -17.546 19.982 1.00 92.12 270 SER A C 1
ATOM 2110 O O . SER A 1 270 ? -25.219 -16.511 19.391 1.00 92.12 270 SER A O 1
ATOM 2112 N N . ALA A 1 271 ? -26.084 -17.518 21.197 1.00 91.06 271 ALA A N 1
ATOM 2113 C CA . ALA A 1 271 ? -26.371 -16.272 21.908 1.00 91.06 271 ALA A CA 1
ATOM 2114 C C . ALA A 1 271 ? -25.075 -15.521 22.252 1.00 91.06 271 ALA A C 1
ATOM 2116 O O . ALA A 1 271 ? -24.951 -14.323 21.997 1.00 91.06 271 ALA A O 1
ATOM 2117 N N . VAL A 1 272 ? -24.072 -16.234 22.776 1.00 90.94 272 VAL A N 1
ATOM 2118 C CA . VAL A 1 272 ? -22.758 -15.650 23.093 1.00 90.94 272 VAL A CA 1
ATOM 2119 C C . VAL A 1 272 ? -22.053 -15.190 21.817 1.00 90.94 272 VAL A C 1
ATOM 2121 O O . VAL A 1 272 ? -21.531 -14.078 21.780 1.00 90.94 272 VAL A O 1
ATOM 2124 N N . MET A 1 273 ? -22.077 -15.999 20.752 1.00 94.69 273 MET A N 1
ATOM 2125 C CA . MET A 1 273 ? -21.539 -15.611 19.444 1.00 94.69 273 MET A CA 1
ATOM 2126 C C . MET A 1 273 ? -22.212 -14.342 18.904 1.00 94.69 273 MET A C 1
ATOM 2128 O O . MET A 1 273 ? -21.527 -13.447 18.419 1.00 94.69 273 MET A O 1
ATOM 2132 N N . SER A 1 274 ? -23.533 -14.222 19.031 1.00 95.06 274 SER A N 1
ATOM 2133 C CA . SER A 1 274 ? -24.285 -13.049 18.567 1.00 95.06 274 SER A CA 1
ATOM 2134 C C . SER A 1 274 ? -23.868 -11.779 19.305 1.00 95.06 274 SER A C 1
ATOM 2136 O O . SER A 1 274 ? -23.643 -10.749 18.672 1.00 95.06 274 SER A O 1
ATOM 2138 N N . TRP A 1 275 ? -23.660 -11.859 20.623 1.00 94.94 275 TRP A N 1
ATOM 2139 C CA . TRP A 1 275 ? -23.111 -10.749 21.407 1.00 94.94 275 TRP A CA 1
ATOM 2140 C C . TRP A 1 275 ? -21.677 -10.390 21.017 1.00 94.94 275 TRP A C 1
ATOM 2142 O O . TRP A 1 275 ? -21.336 -9.210 20.983 1.00 94.94 275 TRP A O 1
ATOM 2152 N N . TRP A 1 276 ? -20.841 -11.376 20.691 1.00 95.44 276 TRP A N 1
ATOM 2153 C CA . TRP A 1 276 ? -19.489 -11.132 20.187 1.00 95.44 276 TRP A CA 1
ATOM 2154 C C . TRP A 1 276 ? -19.498 -10.474 18.807 1.00 95.44 276 TRP A C 1
ATOM 2156 O O . TRP A 1 276 ? -18.768 -9.515 18.593 1.00 95.44 276 TRP A O 1
ATOM 2166 N N . LEU A 1 277 ? -20.341 -10.932 17.881 1.00 95.44 277 LEU A N 1
ATOM 2167 C CA . LEU A 1 277 ? -20.491 -10.321 16.558 1.00 95.44 277 LEU A CA 1
ATOM 2168 C C . LEU A 1 277 ? -21.030 -8.891 16.657 1.00 95.44 277 LEU A C 1
ATOM 2170 O O . LEU A 1 277 ? -20.494 -7.988 16.014 1.00 95.44 277 LEU A O 1
ATOM 2174 N N . ALA A 1 278 ? -22.032 -8.663 17.508 1.00 94.50 278 ALA A N 1
ATOM 2175 C CA . ALA A 1 278 ? -22.513 -7.324 17.826 1.00 94.50 278 ALA A CA 1
ATOM 2176 C C . ALA A 1 278 ? -21.391 -6.462 18.418 1.00 94.50 278 ALA A C 1
ATOM 2178 O O . ALA A 1 278 ? -21.166 -5.342 17.967 1.00 94.50 278 ALA A O 1
ATOM 2179 N N . GLY A 1 279 ? -20.643 -7.026 19.368 1.00 93.38 279 GLY A N 1
ATOM 2180 C CA . GLY A 1 279 ? -19.493 -6.422 20.027 1.00 93.38 279 GLY A CA 1
ATOM 2181 C C . GLY A 1 279 ? -18.281 -6.176 19.122 1.00 93.38 279 GLY A C 1
ATOM 2182 O O . GLY A 1 279 ? -17.410 -5.400 19.486 1.00 93.38 279 GLY A O 1
ATOM 2183 N N . LEU A 1 280 ? -18.213 -6.806 17.952 1.00 92.19 280 LEU A N 1
ATOM 2184 C CA . LEU A 1 280 ? -17.172 -6.604 16.941 1.00 92.19 280 LEU A CA 1
ATOM 2185 C C . LEU A 1 280 ? -17.660 -5.755 15.757 1.00 92.19 280 LEU A C 1
ATOM 2187 O O . LEU A 1 280 ? -16.948 -5.627 14.764 1.00 92.19 280 LEU A O 1
ATOM 2191 N N . GLY A 1 281 ? -18.873 -5.203 15.835 1.00 89.31 281 GLY A N 1
ATOM 2192 C CA . GLY A 1 281 ? -19.372 -4.275 14.828 1.00 89.31 281 GLY A CA 1
ATOM 2193 C C . GLY A 1 281 ? -19.942 -4.930 13.587 1.00 89.31 281 GLY A C 1
ATOM 2194 O O . GLY A 1 281 ? -19.758 -4.410 12.489 1.00 89.31 281 GLY A O 1
ATOM 2195 N N . TYR A 1 282 ? -20.634 -6.058 13.736 1.00 93.94 282 TYR A N 1
ATOM 2196 C CA . TYR A 1 282 ? -21.306 -6.686 12.607 1.00 93.94 282 TYR A CA 1
ATOM 2197 C C . TYR A 1 282 ? -22.300 -5.722 11.928 1.00 93.94 282 TYR A C 1
ATOM 2199 O O . TYR A 1 282 ? -23.288 -5.309 12.532 1.00 93.94 282 TYR A O 1
ATOM 2207 N N . GLU A 1 283 ? -22.019 -5.369 10.667 1.00 81.12 283 GLU A N 1
ATOM 2208 C CA . GLU A 1 283 ? -22.707 -4.301 9.918 1.00 81.12 283 GLU A CA 1
ATOM 2209 C C . GLU A 1 283 ? -24.208 -4.579 9.699 1.00 81.12 283 GLU A C 1
ATOM 2211 O O . GLU A 1 283 ? -24.994 -3.641 9.618 1.00 81.12 283 GLU A O 1
ATOM 2216 N N . ASN A 1 284 ? -24.624 -5.851 9.677 1.00 84.44 284 ASN A N 1
ATOM 2217 C CA . ASN A 1 284 ? -26.028 -6.242 9.482 1.00 84.44 284 ASN A CA 1
ATOM 2218 C C . ASN A 1 284 ? -26.804 -6.422 10.797 1.00 84.44 284 ASN A C 1
ATOM 2220 O O . ASN A 1 284 ? -27.886 -7.007 10.795 1.00 84.44 284 ASN A O 1
ATOM 2224 N N . LEU A 1 285 ? -26.255 -5.982 11.932 1.00 89.81 285 LEU A N 1
ATOM 2225 C CA . LEU A 1 285 ? -26.994 -5.996 13.189 1.00 89.81 285 LEU A CA 1
ATOM 2226 C C . LEU A 1 285 ? -28.098 -4.931 13.142 1.00 89.81 285 LEU A C 1
ATOM 2228 O O . LEU A 1 285 ? -27.826 -3.735 13.259 1.00 89.81 285 LEU A O 1
ATOM 2232 N N . ASP A 1 286 ? -29.342 -5.374 13.001 1.00 85.88 286 ASP A N 1
ATOM 2233 C CA . ASP A 1 286 ? -30.508 -4.498 13.020 1.00 85.88 286 ASP A CA 1
ATOM 2234 C C . ASP A 1 286 ? -30.772 -3.975 14.437 1.00 85.88 286 ASP A C 1
ATOM 2236 O O . ASP A 1 286 ? -31.165 -4.722 15.328 1.00 85.88 286 ASP A O 1
ATOM 2240 N N . LYS A 1 287 ? -30.542 -2.679 14.650 1.00 86.81 287 LYS A N 1
ATOM 2241 C CA . LYS A 1 287 ? -30.746 -2.005 15.941 1.00 86.81 287 LYS A CA 1
ATOM 2242 C C . LYS A 1 287 ? -32.048 -1.203 16.001 1.00 86.81 287 LYS A C 1
ATOM 2244 O O . LYS A 1 287 ? -32.225 -0.448 16.955 1.00 86.81 287 LYS A O 1
ATOM 2249 N N . SER A 1 288 ? -32.930 -1.320 15.004 1.00 85.38 288 SER A N 1
ATOM 2250 C CA . SER A 1 288 ? -34.162 -0.518 14.916 1.00 85.38 288 SER A CA 1
ATOM 2251 C C . SER A 1 288 ? -35.067 -0.671 16.144 1.00 85.38 288 SER A C 1
ATOM 2253 O O . SER A 1 288 ? -35.639 0.310 16.610 1.00 85.38 288 SER A O 1
ATOM 2255 N N . GLU A 1 289 ? -35.119 -1.873 16.720 1.00 87.62 289 GLU A N 1
ATOM 2256 C CA . GLU A 1 289 ? -35.888 -2.206 17.930 1.00 87.62 289 GLU A CA 1
ATOM 2257 C C . GLU A 1 289 ? -35.014 -2.295 19.197 1.00 87.62 289 GLU A C 1
ATOM 2259 O O . GLU A 1 289 ? -35.439 -2.798 20.235 1.00 87.62 289 GLU A O 1
ATOM 2264 N N . GLY A 1 290 ? -33.778 -1.797 19.126 1.00 87.06 290 GLY A N 1
ATOM 2265 C CA . GLY A 1 290 ? -32.789 -1.885 20.196 1.00 87.06 290 GLY A CA 1
ATOM 2266 C C . GLY A 1 290 ? -31.791 -3.029 20.011 1.00 87.06 290 GLY A C 1
ATOM 2267 O O . GLY A 1 290 ? -31.957 -3.933 19.191 1.00 87.06 290 GLY A O 1
ATOM 2268 N N . ILE A 1 291 ? -30.698 -2.973 20.776 1.00 86.06 291 ILE A N 1
ATOM 2269 C CA . ILE A 1 291 ? -29.571 -3.900 20.609 1.00 86.06 291 ILE A CA 1
ATOM 2270 C C . ILE A 1 291 ? -29.937 -5.337 20.982 1.00 86.06 291 ILE A C 1
ATOM 2272 O O . ILE A 1 291 ? -29.450 -6.271 20.352 1.00 86.06 291 ILE A O 1
ATOM 2276 N N . LEU A 1 292 ? -30.819 -5.514 21.968 1.00 87.25 292 LEU A N 1
ATOM 2277 C CA . LEU A 1 292 ? -31.237 -6.827 22.444 1.00 87.25 292 LEU A CA 1
ATOM 2278 C C . LEU A 1 292 ? -32.017 -7.591 21.370 1.00 87.25 292 LEU A C 1
ATOM 2280 O O . LEU A 1 292 ? -31.701 -8.747 21.094 1.00 87.25 292 LEU A O 1
ATOM 2284 N N . GLU A 1 293 ? -32.998 -6.942 20.737 1.00 90.88 293 GLU A N 1
ATOM 2285 C CA . GLU A 1 293 ? -33.788 -7.580 19.682 1.00 90.88 293 GLU A CA 1
ATOM 2286 C C . GLU A 1 293 ? -32.936 -7.813 18.428 1.00 90.88 293 GLU A C 1
ATOM 2288 O O . GLU A 1 293 ? -33.034 -8.869 17.809 1.00 90.88 293 GLU A O 1
ATOM 2293 N N . GLY A 1 294 ? -32.005 -6.903 18.119 1.00 92.75 294 GLY A N 1
ATOM 2294 C CA . GLY A 1 294 ? -31.010 -7.109 17.067 1.00 92.75 294 GLY A CA 1
ATOM 2295 C C . GLY A 1 294 ? -30.121 -8.330 17.299 1.00 92.75 294 GLY A C 1
ATOM 2296 O O . GLY A 1 294 ? -29.921 -9.142 16.396 1.00 92.75 294 GLY A O 1
ATOM 2297 N N . VAL A 1 295 ? -29.607 -8.495 18.521 1.00 93.38 295 VAL A N 1
ATOM 2298 C CA . VAL A 1 295 ? -28.788 -9.657 18.904 1.00 93.38 295 VAL A CA 1
ATOM 2299 C C . VAL A 1 295 ? -29.607 -10.942 18.870 1.00 93.38 295 VAL A C 1
ATOM 2301 O O . VAL A 1 295 ? -29.093 -11.970 18.441 1.00 93.38 295 VAL A O 1
ATOM 2304 N N . LYS A 1 296 ? -30.879 -10.889 19.267 1.00 93.56 296 LYS A N 1
ATOM 2305 C CA . LYS A 1 296 ? -31.793 -12.031 19.205 1.00 93.56 296 LYS A CA 1
ATOM 2306 C C . LYS A 1 296 ? -32.106 -12.441 17.762 1.00 93.56 296 LYS A C 1
ATOM 2308 O O . LYS A 1 296 ? -31.985 -13.615 17.439 1.00 93.56 296 LYS A O 1
ATOM 2313 N N . ARG A 1 297 ? -32.378 -11.487 16.864 1.00 95.44 297 ARG A N 1
ATOM 2314 C CA . ARG A 1 297 ? -32.518 -11.752 15.417 1.00 95.44 297 ARG A CA 1
ATOM 2315 C C . ARG A 1 297 ? -31.248 -12.359 14.830 1.00 95.44 297 ARG A C 1
ATOM 2317 O O . ARG A 1 297 ? -31.320 -13.301 14.046 1.00 95.44 297 ARG A O 1
ATOM 2324 N N . LEU A 1 298 ? -30.082 -11.836 15.217 1.00 95.00 298 LEU A N 1
ATOM 2325 C CA . LEU A 1 298 ? -28.795 -12.387 14.799 1.00 95.00 298 LEU A CA 1
ATOM 2326 C C . LEU A 1 298 ? -28.608 -13.819 15.319 1.00 95.00 298 LEU A C 1
ATOM 2328 O O . LEU A 1 298 ? -28.149 -14.678 14.573 1.00 95.00 298 LEU A O 1
ATOM 2332 N N . GLN A 1 299 ? -29.009 -14.096 16.560 1.00 95.56 299 GLN A N 1
ATOM 2333 C CA . GLN A 1 299 ? -28.990 -15.442 17.124 1.00 95.56 299 GLN A CA 1
ATOM 2334 C C . GLN A 1 299 ? -29.877 -16.394 16.317 1.00 95.56 299 GLN A C 1
ATOM 2336 O O . GLN A 1 299 ? -29.392 -17.444 15.898 1.00 95.56 299 GLN A O 1
ATOM 2341 N N . ASP A 1 300 ? -31.117 -16.000 16.022 1.00 95.25 300 ASP A N 1
ATOM 2342 C CA . ASP A 1 300 ? -32.040 -16.793 15.205 1.00 95.25 300 ASP A CA 1
ATOM 2343 C C . ASP A 1 300 ? -31.448 -17.075 13.814 1.00 95.25 300 ASP A C 1
ATOM 2345 O O . ASP A 1 300 ? -31.534 -18.192 13.304 1.00 95.25 300 ASP A O 1
ATOM 2349 N N . GLN A 1 301 ? -30.776 -16.089 13.211 1.00 96.00 301 GLN A N 1
ATOM 2350 C CA . GLN A 1 301 ? -30.090 -16.243 11.926 1.00 96.00 301 GLN A CA 1
ATOM 2351 C C . GLN A 1 301 ? -28.929 -17.247 11.977 1.00 96.00 301 GLN A C 1
ATOM 2353 O O . GLN A 1 301 ? -28.719 -17.979 11.001 1.00 96.00 301 GLN A O 1
ATOM 2358 N N . ILE A 1 302 ? -28.175 -17.282 13.080 1.00 94.25 302 ILE A N 1
ATOM 2359 C CA . ILE A 1 302 ? -27.091 -18.249 13.309 1.00 94.25 302 ILE A CA 1
ATOM 2360 C C . ILE A 1 302 ? -27.670 -19.648 13.522 1.00 94.25 302 ILE A C 1
ATOM 2362 O O . ILE A 1 302 ? -27.206 -20.593 12.885 1.00 94.25 302 ILE A O 1
ATOM 2366 N N . ASP A 1 303 ? -28.701 -19.775 14.359 1.00 93.00 303 ASP A N 1
ATOM 2367 C CA . ASP A 1 303 ? -29.352 -21.051 14.676 1.00 93.00 303 ASP A CA 1
ATOM 2368 C C . ASP A 1 303 ? -30.020 -21.672 13.437 1.00 93.00 303 ASP A C 1
ATOM 2370 O O . ASP A 1 303 ? -29.965 -22.885 13.234 1.00 93.00 303 ASP A O 1
ATOM 2374 N N . GLN A 1 304 ? -30.576 -20.842 12.549 1.00 96.31 304 GLN A N 1
ATOM 2375 C CA . GLN A 1 304 ? -31.131 -21.266 11.258 1.00 96.31 304 GLN A CA 1
ATOM 2376 C C . GLN A 1 304 ? -30.058 -21.569 10.197 1.00 96.31 304 GLN A C 1
ATOM 2378 O O . GLN A 1 304 ? -30.387 -22.027 9.103 1.00 96.31 304 GLN A O 1
ATOM 2383 N N . GLY A 1 305 ? -28.780 -21.280 10.467 1.00 93.38 305 GLY A N 1
ATOM 2384 C CA . GLY A 1 305 ? -27.689 -21.451 9.504 1.00 93.38 305 GLY A CA 1
ATOM 2385 C C . GLY A 1 305 ? -27.705 -20.453 8.340 1.00 93.38 305 GLY A C 1
ATOM 2386 O O . GLY A 1 305 ? -26.936 -20.610 7.391 1.00 93.38 305 GLY A O 1
ATOM 2387 N N . SER A 1 306 ? -28.545 -19.413 8.401 1.00 93.56 306 SER A N 1
ATOM 2388 C CA . SER A 1 306 ? -28.598 -18.350 7.384 1.00 93.56 306 SER A CA 1
ATOM 2389 C C . SER A 1 306 ? -27.304 -17.526 7.345 1.00 93.56 306 SER A C 1
ATOM 2391 O O . SER A 1 306 ? -26.954 -16.940 6.320 1.00 93.56 306 SER A O 1
ATOM 2393 N N . ILE A 1 307 ? -26.556 -17.534 8.454 1.00 93.25 307 ILE A N 1
ATOM 2394 C CA . ILE A 1 307 ? -25.287 -16.841 8.610 1.00 93.25 307 ILE A CA 1
ATOM 2395 C C . ILE A 1 307 ? -24.187 -17.807 9.065 1.00 93.25 307 ILE A C 1
ATOM 2397 O O . ILE A 1 307 ? -24.292 -18.489 10.081 1.00 93.25 307 ILE A O 1
ATOM 2401 N N . GLN A 1 308 ? -23.058 -17.786 8.352 1.00 92.62 308 GLN A N 1
ATOM 2402 C CA . GLN A 1 308 ? -21.828 -18.487 8.734 1.00 92.62 308 GLN A CA 1
ATOM 2403 C C . GLN A 1 308 ? -21.073 -17.694 9.816 1.00 92.62 308 GLN A C 1
ATOM 2405 O O . GLN A 1 308 ? -20.088 -17.005 9.530 1.00 92.62 308 GLN A O 1
ATOM 2410 N N . ALA A 1 309 ? -21.556 -17.771 11.060 1.00 89.88 309 ALA A N 1
ATOM 2411 C CA . ALA A 1 309 ? -21.104 -16.945 12.186 1.00 89.88 309 ALA A CA 1
ATOM 2412 C C . ALA A 1 309 ? -19.579 -16.956 12.382 1.00 89.88 309 ALA A C 1
ATOM 2414 O O . ALA A 1 309 ? -18.959 -15.901 12.474 1.00 89.88 309 ALA A O 1
ATOM 2415 N N . MET A 1 310 ? -18.956 -18.138 12.342 1.00 90.81 310 MET A N 1
ATOM 2416 C CA . MET A 1 310 ? -17.504 -18.298 12.501 1.00 90.81 310 MET A CA 1
ATOM 2417 C C . MET A 1 310 ? -16.692 -17.611 11.394 1.00 90.81 310 MET A C 1
ATOM 2419 O O . MET A 1 310 ? -15.648 -17.018 11.665 1.00 90.81 310 MET A O 1
ATOM 2423 N N . ALA A 1 311 ? -17.173 -17.645 10.147 1.00 85.81 311 ALA A N 1
ATOM 2424 C CA . ALA A 1 311 ? -16.502 -16.989 9.025 1.00 85.81 311 ALA A CA 1
ATOM 2425 C C . ALA A 1 311 ? -16.592 -15.458 9.125 1.00 85.81 311 ALA A C 1
ATOM 2427 O O . ALA A 1 311 ? -15.670 -14.740 8.736 1.00 85.81 311 ALA A O 1
ATOM 2428 N N . ILE A 1 312 ? -17.705 -14.938 9.646 1.00 86.19 312 ILE A N 1
ATOM 2429 C CA . ILE A 1 312 ? -17.856 -13.507 9.931 1.00 86.19 312 ILE A CA 1
ATOM 2430 C C . ILE A 1 312 ? -16.970 -13.112 11.105 1.00 86.19 312 ILE A C 1
ATOM 2432 O O . ILE A 1 312 ? -16.204 -12.164 10.978 1.00 86.19 312 ILE A O 1
ATOM 2436 N N . PHE A 1 313 ? -17.006 -13.877 12.193 1.00 92.75 313 PHE A N 1
ATOM 2437 C CA . PHE A 1 313 ? -16.190 -13.654 13.378 1.00 92.75 313 PHE A CA 1
ATOM 2438 C C . PHE A 1 313 ? -14.697 -13.566 13.037 1.00 92.75 313 PHE A C 1
ATOM 2440 O O . PHE A 1 313 ? -14.047 -12.577 13.366 1.00 92.75 313 PHE A O 1
ATOM 2447 N N . GLY A 1 314 ? -14.163 -14.528 12.274 1.00 80.81 314 GLY A N 1
ATOM 2448 C CA . GLY A 1 314 ? -12.765 -14.504 11.832 1.00 80.81 314 GLY A CA 1
ATOM 2449 C C . GLY A 1 314 ? -12.415 -13.299 10.948 1.00 80.81 314 GLY A C 1
ATOM 2450 O O . GLY A 1 314 ? -11.318 -12.748 11.056 1.00 80.81 314 GLY A O 1
ATOM 2451 N N . ARG A 1 315 ? -13.349 -12.840 10.099 1.00 78.75 315 ARG A N 1
ATOM 2452 C CA . ARG A 1 315 ? -13.169 -11.612 9.305 1.00 78.75 315 ARG A CA 1
ATOM 2453 C C . ARG A 1 315 ? -13.140 -10.368 10.186 1.00 78.75 315 ARG A C 1
ATOM 2455 O O . ARG A 1 315 ? -12.275 -9.525 9.967 1.00 78.75 315 ARG A O 1
ATOM 2462 N N . LEU A 1 316 ? -14.039 -10.273 11.165 1.00 80.56 316 LEU A N 1
ATOM 2463 C CA . LEU A 1 316 ? -14.111 -9.142 12.089 1.00 80.56 316 LEU A CA 1
ATOM 2464 C C . LEU A 1 316 ? -12.880 -9.078 13.003 1.00 80.56 316 LEU A C 1
ATOM 2466 O O . LEU A 1 316 ? -12.288 -8.015 13.135 1.00 80.56 316 LEU A O 1
ATOM 2470 N N . LEU A 1 317 ? -12.408 -10.207 13.540 1.00 85.00 317 LEU A N 1
ATOM 2471 C CA . LEU A 1 317 ? -11.158 -10.249 14.310 1.00 85.00 317 LEU A CA 1
ATOM 2472 C C . LEU A 1 317 ? -9.959 -9.775 13.484 1.00 85.00 317 LEU A C 1
ATOM 2474 O O . LEU A 1 317 ? -9.188 -8.929 13.928 1.00 85.00 317 LEU A O 1
ATOM 2478 N N . LYS A 1 318 ? -9.828 -10.275 12.247 1.00 77.75 318 LYS A N 1
ATOM 2479 C CA . LYS A 1 318 ? -8.761 -9.852 11.333 1.00 77.75 318 LYS A CA 1
ATOM 2480 C C . LYS A 1 318 ? -8.857 -8.366 10.992 1.00 77.75 318 LYS A C 1
ATOM 2482 O O . LYS A 1 318 ? -7.830 -7.705 10.872 1.00 77.75 318 LYS A O 1
ATOM 2487 N N . PHE A 1 319 ? -10.075 -7.866 10.807 1.00 73.38 319 PHE A N 1
ATOM 2488 C CA . PHE A 1 319 ? -10.342 -6.459 10.537 1.00 73.38 319 PHE A CA 1
ATOM 2489 C C . PHE A 1 319 ? -9.929 -5.570 11.717 1.00 73.38 319 PHE A C 1
ATOM 2491 O O . PHE A 1 319 ? -9.281 -4.550 11.511 1.00 73.38 319 PHE A O 1
ATOM 2498 N N . GLU A 1 320 ? -10.212 -6.006 12.942 1.00 82.00 320 GLU A N 1
ATOM 2499 C CA . GLU A 1 320 ? -9.866 -5.303 14.182 1.00 82.00 320 GLU A CA 1
ATOM 2500 C C . GLU A 1 320 ? -8.412 -5.532 14.640 1.00 82.00 320 GLU A C 1
ATOM 2502 O O . GLU A 1 320 ? -7.986 -4.991 15.659 1.00 82.00 320 GLU A O 1
ATOM 2507 N N . GLY A 1 321 ? -7.629 -6.336 13.909 1.00 81.50 321 GLY A N 1
ATOM 2508 C CA . GLY A 1 321 ? -6.261 -6.694 14.298 1.00 81.50 321 GLY A CA 1
ATOM 2509 C C . GLY A 1 321 ? -6.191 -7.494 15.605 1.00 81.50 321 GLY A C 1
ATOM 2510 O O . GLY A 1 321 ? -5.177 -7.457 16.304 1.00 81.50 321 GLY A O 1
ATOM 2511 N N . LEU A 1 322 ? -7.272 -8.195 15.951 1.00 87.25 322 LEU A N 1
ATOM 2512 C CA . LEU A 1 322 ? -7.388 -8.991 17.164 1.00 87.25 322 LEU A CA 1
ATOM 2513 C C . LEU A 1 322 ? -6.983 -10.447 16.884 1.00 87.25 322 LEU A C 1
ATOM 2515 O O . LEU A 1 322 ? -7.421 -11.027 15.885 1.00 87.25 322 LEU A O 1
ATOM 2519 N N . PRO A 1 323 ? -6.167 -11.074 17.750 1.00 89.62 323 PRO A N 1
ATOM 2520 C CA . PRO A 1 323 ? -5.968 -12.517 17.690 1.00 89.62 323 PRO A CA 1
ATOM 2521 C C . PRO A 1 323 ? -7.266 -13.242 18.095 1.00 89.62 323 PRO A C 1
ATOM 2523 O O . PRO A 1 323 ? -8.075 -12.663 18.810 1.00 89.62 323 PRO A O 1
ATOM 2526 N N . PRO A 1 324 ? -7.483 -14.508 17.709 1.00 90.38 324 PRO A N 1
ATOM 2527 C CA . PRO A 1 324 ? -8.627 -15.280 18.192 1.00 90.38 324 PRO A CA 1
ATOM 2528 C C . PRO A 1 324 ? -8.655 -15.368 19.728 1.00 90.38 324 PRO A C 1
ATOM 2530 O O . PRO A 1 324 ? -7.605 -15.620 20.331 1.00 90.38 324 PRO A O 1
ATOM 2533 N N . PRO A 1 325 ? -9.822 -15.204 20.385 1.00 88.75 325 PRO A N 1
ATOM 2534 C CA . PRO A 1 325 ? -9.949 -15.444 21.817 1.00 88.75 325 PRO A CA 1
ATOM 2535 C C . PRO A 1 325 ? -9.526 -16.870 22.171 1.00 88.75 325 PRO A C 1
ATOM 2537 O O . PRO A 1 325 ? -9.927 -17.830 21.504 1.00 88.75 325 PRO A O 1
ATOM 2540 N N . VAL A 1 326 ? -8.711 -17.005 23.219 1.00 82.19 326 VAL A N 1
ATOM 2541 C CA . VAL A 1 326 ? -8.151 -18.294 23.639 1.00 82.19 326 VAL A CA 1
ATOM 2542 C C . VAL A 1 326 ? -9.281 -19.264 23.968 1.00 82.19 326 VAL A C 1
ATOM 2544 O O . VAL A 1 326 ? -10.104 -19.014 24.846 1.00 82.19 326 VAL A O 1
ATOM 2547 N N . HIS A 1 327 ? -9.304 -20.405 23.282 1.00 76.06 327 HIS A N 1
ATOM 2548 C CA . HIS A 1 327 ? -10.264 -21.459 23.571 1.00 76.06 327 HIS A CA 1
ATOM 2549 C C . HIS A 1 327 ? -9.837 -22.211 24.840 1.00 76.06 327 HIS A C 1
ATOM 2551 O O . HIS A 1 327 ? -9.076 -23.177 24.785 1.00 76.06 327 HIS A O 1
ATOM 2557 N N . HIS A 1 328 ? -10.331 -21.798 26.006 1.00 63.00 328 HIS A N 1
ATOM 2558 C CA . HIS A 1 328 ? -10.125 -22.564 27.233 1.00 63.00 328 HIS A CA 1
ATOM 2559 C C . HIS A 1 328 ? -11.027 -23.805 27.232 1.00 63.00 328 HIS A C 1
ATOM 2561 O O . HIS A 1 328 ? -12.171 -23.763 27.676 1.00 63.00 328 HIS A O 1
ATOM 2567 N N . PHE A 1 329 ? -10.507 -24.941 26.759 1.00 50.94 329 PHE A N 1
ATOM 2568 C CA . PHE A 1 329 ? -11.057 -26.246 27.132 1.00 50.94 329 PHE A CA 1
ATOM 2569 C C . PHE A 1 329 ? -10.698 -26.510 28.598 1.00 50.94 329 PHE A C 1
ATOM 2571 O O . PHE A 1 329 ? -9.773 -27.260 28.892 1.00 50.94 329 PHE A O 1
ATOM 2578 N N . LYS A 1 330 ? -11.392 -25.874 29.549 1.00 55.16 330 LYS A N 1
ATOM 2579 C CA . LYS A 1 330 ? -11.378 -26.401 30.914 1.00 55.16 330 LYS A CA 1
ATOM 2580 C C . LYS A 1 330 ? -12.153 -27.716 30.874 1.00 55.16 330 LYS A C 1
ATOM 2582 O O . LYS A 1 330 ? -13.376 -27.710 30.756 1.00 55.16 330 LYS A O 1
ATOM 2587 N N . THR A 1 331 ? -11.441 -28.841 30.915 1.00 47.88 331 THR A N 1
ATOM 2588 C CA . THR A 1 331 ? -12.019 -30.128 31.312 1.00 47.88 331 THR A CA 1
ATOM 2589 C C . THR A 1 331 ? -12.627 -29.915 32.687 1.00 47.88 331 THR A C 1
ATOM 2591 O O . THR A 1 331 ? -11.912 -29.692 33.658 1.00 47.88 331 THR A O 1
ATOM 2594 N N . VAL A 1 332 ? -13.953 -29.843 32.736 1.00 48.38 332 VAL A N 1
ATOM 2595 C CA . VAL A 1 332 ? -14.694 -29.639 33.975 1.00 48.38 332 VAL A CA 1
ATOM 2596 C C . VAL A 1 332 ? -14.457 -30.872 34.839 1.00 48.38 332 VAL A C 1
ATOM 2598 O O . VAL A 1 332 ? -14.939 -31.951 34.495 1.00 48.38 332 VAL A O 1
ATOM 2601 N N . ASP A 1 333 ? -13.718 -30.720 35.937 1.00 50.91 333 ASP A N 1
ATOM 2602 C CA . ASP A 1 333 ? -13.737 -31.706 37.011 1.00 50.91 333 ASP A CA 1
ATOM 2603 C C . ASP A 1 333 ? -15.177 -31.772 37.530 1.00 50.91 333 ASP A C 1
ATOM 2605 O O . ASP A 1 333 ? -15.695 -30.828 38.123 1.00 50.91 333 ASP A O 1
ATOM 2609 N N . LEU A 1 334 ? -15.851 -32.888 37.251 1.00 54.78 334 LEU A N 1
ATOM 2610 C CA . LEU A 1 334 ? -17.264 -33.150 37.561 1.00 54.78 334 LEU A CA 1
ATOM 2611 C C . LEU A 1 334 ? -17.600 -33.117 39.069 1.00 54.78 334 LEU A C 1
ATOM 2613 O O . LEU A 1 334 ? -18.747 -33.343 39.436 1.00 54.78 334 LEU A O 1
ATOM 2617 N N . ALA A 1 335 ? -16.628 -32.867 39.948 1.00 50.66 335 ALA A N 1
ATOM 2618 C CA . ALA A 1 335 ? -16.762 -33.056 41.390 1.00 50.66 335 ALA A CA 1
ATOM 2619 C C . ALA A 1 335 ? -17.207 -31.806 42.178 1.00 50.66 335 ALA A C 1
ATOM 2621 O O . ALA A 1 335 ? -17.560 -31.934 43.346 1.00 50.66 335 ALA A O 1
ATOM 2622 N N . THR A 1 336 ? -17.234 -30.613 41.577 1.00 52.75 336 THR A N 1
ATOM 2623 C CA . THR A 1 336 ? -17.628 -29.359 42.255 1.00 52.75 336 THR A CA 1
ATOM 2624 C C . THR A 1 336 ? -18.727 -28.627 41.478 1.00 52.75 336 THR A C 1
ATOM 2626 O O . THR A 1 336 ? -18.554 -27.514 40.991 1.00 52.75 336 THR A O 1
ATOM 2629 N N . GLU A 1 337 ? -19.885 -29.272 41.306 1.00 49.34 337 GLU A N 1
ATOM 2630 C CA . GLU A 1 337 ? -20.994 -28.737 40.495 1.00 49.34 337 GLU A CA 1
ATOM 2631 C C . GLU A 1 337 ? -21.971 -27.795 41.226 1.00 49.34 337 GLU A C 1
ATOM 2633 O O . GLU A 1 337 ? -22.929 -27.345 40.599 1.00 49.34 337 GLU A O 1
ATOM 2638 N N . THR A 1 338 ? -21.773 -27.454 42.502 1.00 47.91 338 THR A N 1
ATOM 2639 C CA . THR A 1 338 ? -22.874 -26.871 43.292 1.00 47.91 338 THR A CA 1
ATOM 2640 C C . THR A 1 338 ? -22.914 -25.359 43.492 1.00 47.91 338 THR A C 1
ATOM 2642 O O . THR A 1 338 ? -23.995 -24.906 43.844 1.00 47.91 338 THR A O 1
ATOM 2645 N N . GLU A 1 339 ? -21.863 -24.557 43.260 1.00 47.56 339 GLU A N 1
ATOM 2646 C CA . GLU A 1 339 ? -21.925 -23.159 43.752 1.00 47.56 339 GLU A CA 1
ATOM 2647 C C . GLU A 1 339 ? -21.958 -21.997 42.759 1.00 47.56 339 GLU A C 1
ATOM 2649 O O . GLU A 1 339 ? -22.588 -21.006 43.100 1.00 47.56 339 GLU A O 1
ATOM 2654 N N . GLU A 1 340 ? -21.454 -22.054 41.524 1.00 49.72 340 GLU A N 1
ATOM 2655 C CA . GLU A 1 340 ? -21.577 -20.873 40.642 1.00 49.72 340 GLU A CA 1
ATOM 2656 C C . GLU A 1 340 ? -21.730 -21.258 39.167 1.00 49.72 340 GLU A C 1
ATOM 2658 O O . GLU A 1 340 ? -20.773 -21.317 38.395 1.00 49.72 340 GLU A O 1
ATOM 2663 N N . ARG A 1 341 ? -22.971 -21.520 38.744 1.00 53.47 341 ARG A N 1
ATOM 2664 C CA . ARG A 1 341 ? -23.342 -21.564 37.322 1.00 53.47 341 ARG A CA 1
ATOM 2665 C C . ARG A 1 341 ? -24.372 -20.474 37.046 1.00 53.47 341 ARG A C 1
ATOM 2667 O O . ARG A 1 341 ? -25.567 -20.736 37.121 1.00 53.47 341 ARG A O 1
ATOM 2674 N N . GLU A 1 342 ? -23.902 -19.278 36.682 1.00 59.47 342 GLU A N 1
ATOM 2675 C CA . GLU A 1 342 ? -24.763 -18.247 36.083 1.00 59.47 342 GLU A CA 1
ATOM 2676 C C . GLU A 1 342 ? -25.408 -18.852 34.824 1.00 59.47 342 GLU A C 1
ATOM 2678 O O . GLU A 1 342 ? -24.743 -19.153 33.823 1.00 59.47 342 GLU A O 1
ATOM 2683 N N . SER A 1 343 ? -26.719 -19.090 34.879 1.00 71.88 343 SER A N 1
ATOM 2684 C CA . SER A 1 343 ? -27.452 -19.569 33.706 1.00 71.88 343 SER A CA 1
ATOM 2685 C C . SER A 1 343 ? -27.431 -18.486 32.621 1.00 71.88 343 SER A C 1
ATOM 2687 O O . SER A 1 343 ? -27.409 -17.295 32.925 1.00 71.88 343 SER A O 1
ATOM 2689 N N . LEU A 1 344 ? -27.491 -18.859 31.337 1.00 65.75 344 LEU A N 1
ATOM 269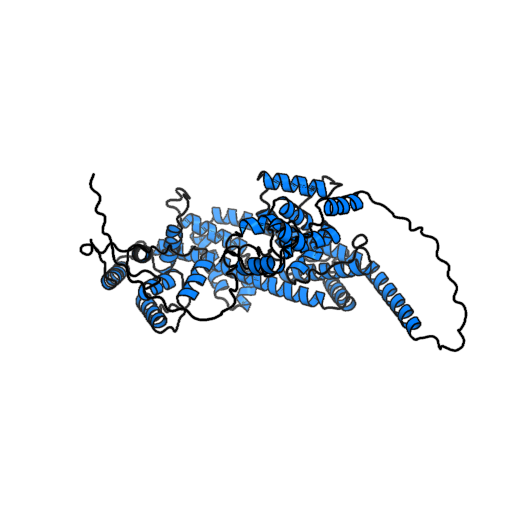0 C CA . LEU A 1 344 ? -27.610 -17.880 30.241 1.00 65.75 344 LEU A CA 1
ATOM 2691 C C . LEU A 1 344 ? -28.771 -16.892 30.482 1.00 65.75 344 LEU A C 1
ATOM 2693 O O . LEU A 1 344 ? -28.677 -15.715 30.152 1.00 65.75 344 LEU A O 1
ATOM 2697 N N . LYS A 1 345 ? -29.848 -17.367 31.118 1.00 70.94 345 LYS A N 1
ATOM 2698 C CA . LYS A 1 345 ? -31.000 -16.556 31.520 1.00 70.94 345 LYS A CA 1
ATOM 2699 C C . LYS A 1 345 ? -30.624 -15.479 32.544 1.00 70.94 345 LYS A C 1
ATOM 2701 O O . LYS A 1 345 ? -31.102 -14.356 32.452 1.00 70.94 345 LYS A O 1
ATOM 2706 N N . GLU A 1 346 ? -29.759 -15.808 33.493 1.00 79.31 346 GLU A N 1
ATOM 2707 C CA . GLU A 1 346 ? -29.264 -14.888 34.518 1.00 79.31 346 GLU A CA 1
ATOM 2708 C C . GLU A 1 346 ? -28.298 -13.853 33.934 1.00 79.31 346 GLU A C 1
ATOM 2710 O O . GLU A 1 346 ? -28.435 -12.663 34.222 1.00 79.31 346 GLU A O 1
ATOM 2715 N N . PHE A 1 347 ? -27.422 -14.280 33.015 1.00 75.44 347 PHE A N 1
ATOM 2716 C CA . PHE A 1 347 ? -26.605 -13.377 32.203 1.00 75.44 347 PHE A CA 1
ATOM 2717 C C . PHE A 1 347 ? -27.487 -12.370 31.449 1.00 75.44 347 PHE A C 1
ATOM 2719 O O . PHE A 1 347 ? -27.312 -11.168 31.618 1.00 75.44 347 PHE A O 1
ATOM 2726 N N . LEU A 1 348 ? -28.494 -12.828 30.695 1.00 73.00 348 LEU A N 1
ATOM 2727 C CA . LEU A 1 348 ? -29.393 -11.941 29.942 1.00 73.00 348 LEU A CA 1
ATOM 2728 C C . LEU A 1 348 ? -30.169 -10.971 30.852 1.00 73.00 348 LEU A C 1
ATOM 2730 O O . LEU A 1 348 ? -30.277 -9.789 30.528 1.00 73.00 348 LEU A O 1
ATOM 2734 N N . CYS A 1 349 ? -30.640 -11.423 32.018 1.00 77.56 349 CYS A N 1
ATOM 2735 C CA . CYS A 1 349 ? -31.270 -10.548 33.014 1.00 77.56 349 CYS A CA 1
ATOM 2736 C C . CYS A 1 349 ? -30.307 -9.471 33.544 1.00 77.56 349 CYS A C 1
ATOM 2738 O O . CYS A 1 349 ? -30.713 -8.333 33.778 1.00 77.56 349 CYS A O 1
ATOM 2740 N N . LYS A 1 350 ? -29.029 -9.811 33.739 1.00 76.81 350 LYS A N 1
ATOM 2741 C CA . LYS A 1 350 ? -27.990 -8.872 34.183 1.00 76.81 350 LYS A CA 1
ATOM 2742 C C . LYS A 1 350 ? -27.691 -7.831 33.107 1.00 76.81 350 LYS A C 1
ATOM 2744 O O . LYS A 1 350 ? -27.626 -6.646 33.421 1.00 76.81 350 LYS A O 1
ATOM 2749 N N . VAL A 1 351 ? -27.607 -8.252 31.843 1.00 69.06 351 VAL A N 1
ATOM 2750 C CA . VAL A 1 351 ? -27.471 -7.350 30.688 1.00 69.06 351 VAL A CA 1
ATOM 2751 C C . VAL A 1 351 ? -28.607 -6.323 30.650 1.00 69.06 351 VAL A C 1
ATOM 2753 O O . VAL A 1 351 ? -28.338 -5.128 30.556 1.00 69.06 351 VAL A O 1
ATOM 2756 N N . GLN A 1 352 ? -29.856 -6.769 30.819 1.00 72.44 352 GLN A N 1
ATOM 2757 C CA . GLN A 1 352 ? -31.040 -5.899 30.802 1.00 72.44 352 GLN A CA 1
ATOM 2758 C C . GLN A 1 352 ? -31.045 -4.850 31.925 1.00 72.44 352 GLN A C 1
ATOM 2760 O O . GLN A 1 352 ? -31.471 -3.718 31.711 1.00 72.44 352 GLN A O 1
ATOM 2765 N N . ARG A 1 353 ? -30.552 -5.191 33.123 1.00 76.44 353 ARG A N 1
ATOM 2766 C CA . ARG A 1 353 ? -30.468 -4.233 34.243 1.00 76.44 353 ARG A CA 1
ATOM 2767 C C . ARG A 1 353 ? -29.408 -3.157 34.011 1.00 76.44 353 ARG A C 1
ATOM 2769 O O . ARG A 1 353 ? -29.627 -2.004 34.364 1.00 76.44 353 ARG A O 1
ATOM 2776 N N . MET A 1 354 ? -28.288 -3.506 33.377 1.00 67.50 354 MET A N 1
ATOM 2777 C CA . MET A 1 354 ? -27.194 -2.557 33.139 1.00 67.50 354 MET A CA 1
ATOM 2778 C C . MET A 1 354 ? -27.524 -1.485 32.091 1.00 67.50 354 MET A C 1
ATOM 2780 O O . MET A 1 354 ? -26.931 -0.409 32.142 1.00 67.50 354 MET A O 1
ATOM 2784 N N . GLU A 1 355 ? -28.467 -1.733 31.175 1.00 64.31 355 GLU A N 1
ATOM 2785 C CA . GLU A 1 355 ? -28.973 -0.694 30.261 1.00 64.31 355 GLU A CA 1
ATOM 2786 C C . GLU A 1 355 ? -29.821 0.363 30.986 1.00 64.31 355 GLU A C 1
ATOM 2788 O O . GLU A 1 355 ? -29.819 1.527 30.588 1.00 64.31 355 GLU A O 1
ATOM 2793 N N . ALA A 1 356 ? -30.498 -0.008 32.077 1.00 62.19 356 ALA A N 1
ATOM 2794 C CA . ALA A 1 356 ? -31.395 0.886 32.809 1.00 62.19 356 ALA A CA 1
ATOM 2795 C C . ALA A 1 356 ? -30.669 1.866 33.757 1.00 62.19 356 ALA A C 1
ATOM 2797 O O . ALA A 1 356 ? -31.228 2.902 34.112 1.00 62.19 356 ALA A O 1
ATOM 2798 N N . GLU A 1 357 ? -29.431 1.572 34.167 1.00 62.31 357 GLU A N 1
ATOM 2799 C CA . GLU A 1 357 ? -28.752 2.282 35.269 1.00 62.31 357 GLU A CA 1
ATOM 2800 C C . GLU A 1 357 ? -27.694 3.316 34.829 1.00 62.31 357 GLU A C 1
ATOM 2802 O O . GLU A 1 357 ? -27.121 4.022 35.661 1.00 62.31 357 GLU A O 1
ATOM 2807 N N . GLY A 1 358 ? -27.403 3.454 33.534 1.00 56.91 358 GLY A N 1
ATOM 2808 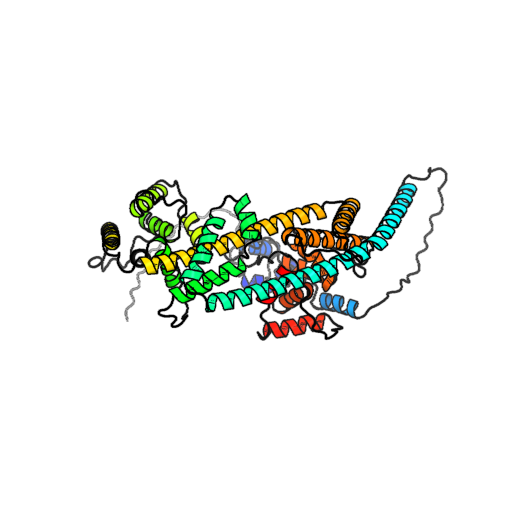C CA . GLY A 1 358 ? -26.279 4.269 33.066 1.00 56.91 358 GLY A CA 1
ATOM 2809 C C . GLY A 1 358 ? -26.675 5.477 32.225 1.00 56.91 358 GLY A C 1
ATOM 2810 O O . GLY A 1 358 ? -26.637 5.363 31.010 1.00 56.91 358 GLY A O 1
ATOM 2811 N N . THR A 1 359 ? -26.948 6.648 32.819 1.00 53.00 359 THR A N 1
ATOM 2812 C CA . THR A 1 359 ? -27.179 7.899 32.047 1.00 53.00 359 THR A CA 1
ATOM 2813 C C . THR A 1 359 ? -26.249 9.075 32.387 1.00 53.00 359 THR A C 1
ATOM 2815 O O . THR A 1 359 ? -26.135 9.999 31.590 1.00 53.00 359 THR A O 1
ATOM 2818 N N . GLY A 1 360 ? -25.472 9.037 33.479 1.00 55.31 360 GLY A N 1
ATOM 2819 C CA . GLY A 1 360 ? -24.635 10.188 33.885 1.00 55.31 360 GLY A CA 1
ATOM 2820 C C . GLY A 1 360 ? -23.228 10.284 33.262 1.00 55.31 360 GLY A C 1
ATOM 2821 O O . GLY A 1 360 ? -22.706 11.377 33.089 1.00 55.31 360 GLY A O 1
ATOM 2822 N N . LYS A 1 361 ? -22.597 9.153 32.903 1.00 57.72 361 LYS A N 1
ATOM 2823 C CA . LY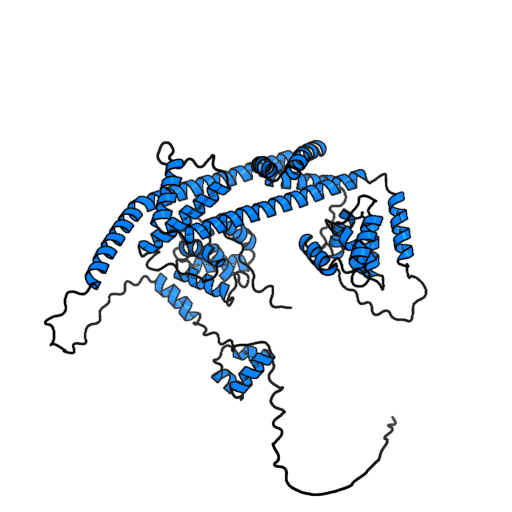S A 1 361 ? -21.241 9.088 32.289 1.00 57.72 361 LYS A CA 1
ATOM 2824 C C . LYS A 1 361 ? -21.266 8.691 30.806 1.00 57.72 361 LYS A C 1
ATOM 2826 O O . LYS A 1 361 ? -20.261 8.227 30.265 1.00 57.72 361 LYS A O 1
ATOM 2831 N N . VAL A 1 362 ? -22.434 8.779 30.174 1.00 60.31 362 VAL A N 1
ATOM 2832 C CA . VAL A 1 362 ? -22.663 8.280 28.810 1.00 60.31 362 VAL A CA 1
ATOM 2833 C C . VAL A 1 362 ? -22.066 9.215 27.772 1.00 60.31 362 VAL A C 1
ATOM 2835 O O . VAL A 1 362 ? -21.445 8.738 26.832 1.00 60.31 362 VAL A O 1
ATOM 2838 N N . GLU A 1 363 ? -22.182 10.525 27.967 1.00 61.84 363 GLU A N 1
ATOM 2839 C CA . GLU A 1 363 ? -21.838 11.491 26.922 1.00 61.84 363 GLU A CA 1
ATOM 2840 C C . GLU A 1 363 ? -20.325 11.585 26.667 1.00 61.84 363 GLU A C 1
ATOM 2842 O O . GLU A 1 363 ? -19.887 11.548 25.523 1.00 61.84 363 GLU A O 1
ATOM 2847 N N . GLU A 1 364 ? -19.497 11.572 27.715 1.00 66.94 364 GLU A N 1
ATOM 2848 C CA . GLU A 1 364 ? -18.031 11.548 27.569 1.00 66.94 364 GLU A CA 1
ATOM 2849 C C . GLU A 1 364 ? -17.548 10.244 26.909 1.00 66.94 364 GLU A C 1
ATOM 2851 O O . GLU A 1 364 ? -16.693 10.247 26.020 1.00 66.94 364 GLU A O 1
ATOM 2856 N N . LYS A 1 365 ? -18.152 9.108 27.287 1.00 65.12 365 LYS A N 1
ATOM 2857 C CA . LYS A 1 365 ? -17.879 7.817 26.645 1.00 65.12 365 LYS A CA 1
ATOM 2858 C C . LYS A 1 365 ? -18.329 7.815 25.187 1.00 65.12 365 LYS A C 1
ATOM 2860 O O . LYS A 1 365 ? -17.612 7.265 24.359 1.00 65.12 365 LYS A O 1
ATOM 2865 N N . ARG A 1 366 ? -19.466 8.442 24.872 1.00 65.44 366 ARG A N 1
ATOM 2866 C CA . ARG A 1 366 ? -20.013 8.575 23.518 1.00 65.44 366 ARG A CA 1
ATOM 2867 C C . ARG A 1 366 ? -19.115 9.431 22.632 1.00 65.44 366 ARG A C 1
ATOM 2869 O O . ARG A 1 366 ? -18.802 8.999 21.533 1.00 65.44 366 ARG A O 1
ATOM 2876 N N . GLN A 1 367 ? -18.623 10.565 23.124 1.00 67.06 367 GLN A N 1
ATOM 2877 C CA . GLN A 1 367 ? -17.688 11.418 22.384 1.00 67.06 367 GLN A CA 1
ATOM 2878 C C . GLN A 1 367 ? -16.349 10.714 22.136 1.00 67.06 367 GLN A C 1
ATOM 2880 O O . GLN A 1 367 ? -15.831 10.726 21.020 1.00 67.06 367 GLN A O 1
ATOM 2885 N N . LYS A 1 368 ? -15.809 10.014 23.146 1.00 71.06 368 LYS A N 1
ATOM 2886 C CA . LYS A 1 368 ? -14.603 9.183 22.980 1.00 71.06 368 LYS A CA 1
ATOM 2887 C C . LYS A 1 368 ? -14.798 8.114 21.908 1.00 71.06 368 LYS A C 1
ATOM 2889 O O . LYS A 1 368 ? -13.908 7.873 21.091 1.00 71.06 368 LYS A O 1
ATOM 2894 N N . LEU A 1 369 ? -15.959 7.468 21.940 1.00 61.56 369 LEU A N 1
ATOM 2895 C CA . LEU A 1 369 ? -16.355 6.447 20.987 1.00 61.56 369 LEU A CA 1
ATOM 2896 C C . LEU A 1 369 ? -16.419 7.024 19.575 1.00 61.56 369 LEU A C 1
ATOM 2898 O O . LEU A 1 369 ? -15.763 6.514 18.675 1.00 61.56 369 LEU A O 1
ATOM 2902 N N . GLU A 1 370 ? -17.154 8.119 19.414 1.00 67.00 370 GLU A N 1
ATOM 2903 C CA . GLU A 1 370 ? -17.397 8.806 18.154 1.00 67.00 370 GLU A CA 1
ATOM 2904 C C . GLU A 1 370 ? -16.100 9.230 17.464 1.00 67.00 370 GLU A C 1
ATOM 2906 O O . GLU A 1 370 ? -15.915 8.943 16.279 1.00 67.00 370 GLU A O 1
ATOM 2911 N N . VAL A 1 371 ? -15.160 9.812 18.213 1.00 68.62 371 VAL A N 1
ATOM 2912 C CA . VAL A 1 371 ? -13.823 10.157 17.709 1.00 68.62 371 VAL A CA 1
ATOM 2913 C C . VAL A 1 371 ? -13.062 8.909 17.260 1.00 68.62 371 VAL A C 1
ATOM 2915 O O . VAL A 1 371 ? -12.457 8.902 16.186 1.00 68.62 371 VAL A O 1
ATOM 2918 N N . MET A 1 372 ? -13.118 7.825 18.036 1.00 67.19 372 MET A N 1
ATOM 2919 C CA . MET A 1 372 ? -12.453 6.571 17.686 1.00 67.19 372 MET A CA 1
ATOM 2920 C C . MET A 1 372 ? -13.016 5.949 16.401 1.00 67.19 372 MET A C 1
ATOM 2922 O O . MET A 1 372 ? -12.234 5.538 15.543 1.00 67.19 372 MET A O 1
ATOM 2926 N N . CYS A 1 373 ? -14.340 5.889 16.218 1.00 63.47 373 CYS A N 1
ATOM 2927 C CA . CYS A 1 373 ? -14.887 5.383 14.953 1.00 63.47 373 CYS A CA 1
ATOM 2928 C C . CYS A 1 373 ? -14.696 6.330 13.791 1.00 63.47 373 CYS A C 1
ATOM 2930 O O . CYS A 1 373 ? -14.426 5.846 12.700 1.00 63.47 373 CYS A O 1
ATOM 2932 N N . SER A 1 374 ? -14.774 7.641 14.005 1.00 67.56 374 SER A N 1
ATOM 2933 C CA . SER A 1 374 ? -14.436 8.603 12.957 1.00 67.56 374 SER A CA 1
ATOM 2934 C C . SER A 1 374 ? -13.000 8.368 12.484 1.00 67.56 374 SER A C 1
ATOM 2936 O O . SER A 1 374 ? -12.738 8.364 11.284 1.00 67.56 374 SER A O 1
ATOM 2938 N N . ARG A 1 375 ? -12.077 8.052 13.409 1.00 71.56 375 ARG A N 1
ATOM 2939 C CA . ARG A 1 375 ? -10.693 7.686 13.078 1.00 71.56 375 ARG A CA 1
ATOM 2940 C C . ARG A 1 375 ? -10.604 6.394 12.279 1.00 71.56 375 ARG A C 1
ATOM 2942 O O . ARG A 1 375 ? -10.000 6.395 11.211 1.00 71.56 375 ARG A O 1
ATOM 2949 N N . LYS A 1 376 ? -11.206 5.307 12.768 1.00 65.00 376 LYS A N 1
ATOM 2950 C CA . LYS A 1 376 ? -11.197 4.014 12.062 1.00 65.00 376 LYS A CA 1
ATOM 2951 C C . LYS A 1 376 ? -11.834 4.123 10.676 1.00 65.00 376 LYS A C 1
ATOM 2953 O O . LYS A 1 376 ? -11.330 3.548 9.716 1.00 65.00 376 LYS A O 1
ATOM 2958 N N . LEU A 1 377 ? -12.922 4.879 10.556 1.00 67.38 377 LEU A N 1
ATOM 2959 C CA . LEU A 1 377 ? -13.608 5.126 9.295 1.00 67.38 377 LEU A CA 1
ATOM 2960 C C . LEU A 1 377 ? -12.740 5.949 8.343 1.00 67.38 377 LEU A C 1
ATOM 2962 O O . LEU A 1 377 ? -12.597 5.566 7.186 1.00 67.38 377 LEU A O 1
ATOM 2966 N N . ALA A 1 378 ? -12.082 7.003 8.828 1.00 68.38 378 ALA A N 1
ATOM 2967 C CA . ALA A 1 378 ? -11.120 7.769 8.043 1.00 68.38 378 ALA A CA 1
ATOM 2968 C C . ALA A 1 378 ? -9.954 6.896 7.546 1.00 68.38 378 ALA A C 1
ATOM 2970 O O . ALA A 1 378 ? -9.599 6.933 6.368 1.00 68.38 378 ALA A O 1
ATOM 2971 N N . GLU A 1 379 ? -9.388 6.055 8.414 1.00 68.56 379 GLU A N 1
ATOM 2972 C CA . GLU A 1 379 ? -8.354 5.085 8.041 1.00 68.56 379 GLU A CA 1
ATOM 2973 C C . GLU A 1 379 ? -8.881 4.079 6.996 1.00 68.56 379 GLU A C 1
ATOM 2975 O O . GLU A 1 379 ? -8.195 3.793 6.011 1.00 68.56 379 GLU A O 1
ATOM 2980 N N . ARG A 1 380 ? -10.127 3.598 7.134 1.00 66.19 380 ARG A N 1
ATOM 2981 C CA . ARG A 1 380 ? -10.786 2.700 6.166 1.00 66.19 380 ARG A CA 1
ATOM 2982 C C . ARG A 1 380 ? -10.972 3.371 4.806 1.00 66.19 380 ARG A C 1
ATOM 2984 O O . ARG A 1 380 ? -10.587 2.782 3.799 1.00 66.19 380 ARG A O 1
ATOM 2991 N N . VAL A 1 381 ? -11.504 4.591 4.768 1.00 68.19 381 VAL A N 1
ATOM 2992 C CA . VAL A 1 381 ? -11.691 5.372 3.534 1.00 68.19 381 VAL A CA 1
ATOM 2993 C C . VAL A 1 381 ? -10.346 5.635 2.859 1.00 68.19 381 VAL A C 1
ATOM 2995 O O . VAL A 1 381 ? -10.204 5.392 1.660 1.00 68.19 381 VAL A O 1
ATOM 2998 N N . ARG A 1 382 ? -9.318 6.025 3.626 1.00 73.88 382 ARG A N 1
ATOM 2999 C CA . ARG A 1 382 ? -7.948 6.192 3.114 1.00 73.88 382 ARG A CA 1
ATOM 3000 C C . ARG A 1 382 ? -7.420 4.903 2.480 1.00 73.88 382 ARG A C 1
ATOM 3002 O O . ARG A 1 382 ? -6.866 4.948 1.385 1.00 73.88 382 ARG A O 1
ATOM 3009 N N . ASN A 1 383 ? -7.605 3.761 3.139 1.00 65.06 383 ASN A N 1
ATOM 3010 C CA . ASN A 1 383 ? -7.144 2.466 2.637 1.00 65.06 383 ASN A CA 1
ATOM 3011 C C . ASN A 1 383 ? -7.901 2.015 1.380 1.00 65.06 383 ASN A C 1
ATOM 3013 O O . ASN A 1 383 ? -7.282 1.494 0.453 1.00 65.06 383 ASN A O 1
ATOM 3017 N N . ILE A 1 384 ? -9.221 2.219 1.332 1.00 67.88 384 ILE A N 1
ATOM 3018 C CA . ILE A 1 384 ? -10.053 1.922 0.156 1.00 67.88 384 ILE A CA 1
ATOM 3019 C C . ILE A 1 384 ? -9.587 2.764 -1.033 1.00 67.88 384 ILE A C 1
ATOM 3021 O O . ILE A 1 384 ? -9.328 2.215 -2.098 1.00 67.88 384 ILE A O 1
ATOM 3025 N N . ARG A 1 385 ? -9.372 4.068 -0.838 1.00 68.50 385 ARG A N 1
ATOM 3026 C CA . ARG A 1 385 ? -8.853 4.965 -1.880 1.00 68.50 385 ARG A CA 1
ATOM 3027 C C . ARG A 1 385 ? -7.474 4.586 -2.353 1.00 68.50 385 ARG A C 1
ATOM 3029 O O . ARG A 1 385 ? -7.239 4.540 -3.550 1.00 68.50 385 ARG A O 1
ATOM 3036 N N . HIS A 1 386 ? -6.571 4.297 -1.421 1.00 72.94 386 HIS A N 1
ATOM 3037 C CA . HIS A 1 386 ? -5.241 3.833 -1.776 1.00 72.94 386 HIS A CA 1
ATOM 3038 C C . HIS A 1 386 ? -5.327 2.570 -2.639 1.00 72.94 386 HIS A C 1
ATOM 3040 O O . HIS A 1 386 ? -4.637 2.482 -3.647 1.00 72.94 386 HIS A O 1
ATOM 3046 N N . ARG A 1 387 ? -6.226 1.636 -2.305 1.00 67.62 387 ARG A N 1
ATOM 3047 C CA . ARG A 1 387 ? -6.465 0.444 -3.122 1.00 67.62 387 ARG A CA 1
ATOM 3048 C C . ARG A 1 387 ? -7.030 0.785 -4.499 1.00 67.62 387 ARG A C 1
ATOM 3050 O O . ARG A 1 387 ? -6.427 0.367 -5.470 1.00 67.62 387 ARG A O 1
ATOM 3057 N N . HIS A 1 388 ? -8.096 1.579 -4.600 1.00 72.69 388 HIS A N 1
ATOM 3058 C CA . HIS A 1 388 ? -8.664 1.980 -5.896 1.00 72.69 388 HIS A CA 1
ATOM 3059 C C . HIS A 1 388 ? -7.655 2.728 -6.773 1.00 72.69 388 HIS A C 1
ATOM 3061 O O . HIS A 1 388 ? -7.542 2.451 -7.963 1.00 72.69 388 HIS A O 1
ATOM 3067 N N . ALA A 1 389 ? -6.882 3.636 -6.177 1.00 75.00 389 ALA A N 1
ATOM 3068 C CA . ALA A 1 389 ? -5.786 4.331 -6.834 1.00 75.00 389 ALA A CA 1
ATOM 3069 C C . ALA A 1 389 ? -4.744 3.349 -7.380 1.00 75.00 389 ALA A C 1
ATOM 3071 O O . ALA A 1 389 ? -4.309 3.478 -8.522 1.00 75.00 389 ALA A O 1
ATOM 3072 N N . MET A 1 390 ? -4.349 2.362 -6.573 1.00 73.75 390 MET A N 1
ATOM 3073 C CA . MET A 1 390 ? -3.425 1.319 -7.005 1.00 73.75 390 MET A CA 1
ATOM 3074 C C . MET A 1 390 ? -4.036 0.433 -8.086 1.00 73.75 390 MET A C 1
ATOM 3076 O O . MET A 1 390 ? -3.369 0.194 -9.081 1.00 73.75 390 MET A O 1
ATOM 3080 N N . ASP A 1 391 ? -5.289 0.006 -7.965 1.00 74.56 391 ASP A N 1
ATOM 3081 C CA . ASP A 1 391 ? -5.966 -0.815 -8.973 1.00 74.56 391 ASP A CA 1
ATOM 3082 C C . ASP A 1 391 ? -6.017 -0.080 -10.323 1.00 74.56 391 ASP A C 1
ATOM 3084 O O . ASP A 1 391 ? -5.602 -0.627 -11.343 1.00 74.56 391 ASP A O 1
ATOM 3088 N N . HIS A 1 392 ? -6.389 1.204 -10.321 1.00 80.94 392 HIS A N 1
ATOM 3089 C CA . HIS A 1 392 ? -6.380 2.042 -11.521 1.00 80.94 392 HIS A CA 1
ATOM 3090 C C . HIS A 1 392 ? -4.970 2.191 -12.119 1.00 80.94 392 HIS A C 1
ATOM 3092 O O . HIS A 1 392 ? -4.778 2.103 -13.334 1.00 80.94 392 HIS A O 1
ATOM 3098 N N . LEU A 1 393 ? -3.957 2.378 -11.267 1.00 78.81 393 LEU A N 1
ATOM 3099 C CA . LEU A 1 393 ? -2.557 2.453 -11.686 1.00 78.81 393 LEU A CA 1
ATOM 3100 C C . LEU A 1 393 ? -2.075 1.129 -12.299 1.00 78.81 393 LEU A C 1
ATOM 3102 O O . LEU A 1 393 ? -1.350 1.129 -13.294 1.00 78.81 393 LEU A O 1
ATOM 3106 N N . MET A 1 394 ? -2.483 0.003 -11.719 1.00 76.88 394 MET A N 1
ATOM 3107 C CA . MET A 1 394 ? -2.144 -1.343 -12.174 1.00 76.88 394 MET A CA 1
ATOM 3108 C C . MET A 1 394 ? -2.815 -1.667 -13.507 1.00 76.88 394 MET A C 1
ATOM 3110 O O . MET A 1 394 ? -2.162 -2.227 -14.392 1.00 76.88 394 MET A O 1
ATOM 3114 N N . ASP A 1 395 ? -4.068 -1.255 -13.688 1.00 80.12 395 ASP A N 1
ATOM 3115 C CA . ASP A 1 395 ? -4.795 -1.374 -14.950 1.00 80.12 395 ASP A CA 1
ATOM 3116 C C . ASP A 1 395 ? -4.144 -0.534 -16.051 1.00 80.12 395 ASP A C 1
ATOM 3118 O O . ASP A 1 395 ? -3.899 -1.042 -17.151 1.00 80.12 395 ASP A O 1
ATOM 3122 N N . ALA A 1 396 ? -3.772 0.715 -15.749 1.00 84.31 396 ALA A N 1
ATOM 3123 C CA . ALA A 1 396 ? -3.043 1.580 -16.672 1.00 84.31 396 ALA A CA 1
ATOM 3124 C C . ALA A 1 396 ? -1.670 0.996 -17.035 1.00 84.31 396 ALA A C 1
ATOM 3126 O O . ALA A 1 396 ? -1.356 0.848 -18.215 1.00 84.31 396 ALA A O 1
ATOM 3127 N N . ALA A 1 397 ? -0.883 0.557 -16.048 1.00 77.88 397 ALA A N 1
ATOM 3128 C CA . ALA A 1 397 ? 0.401 -0.104 -16.282 1.00 77.88 397 ALA A CA 1
ATOM 3129 C C . ALA A 1 397 ? 0.244 -1.411 -17.081 1.00 77.88 397 ALA A C 1
ATOM 3131 O O . ALA A 1 397 ? 1.106 -1.775 -17.882 1.00 77.88 397 ALA A O 1
ATOM 3132 N N . GLY A 1 398 ? -0.848 -2.149 -16.874 1.00 77.69 398 GLY A N 1
ATOM 3133 C CA . GLY A 1 398 ? -1.201 -3.317 -17.675 1.00 77.69 398 GLY A CA 1
ATOM 3134 C C . GLY A 1 398 ? -1.551 -2.950 -19.120 1.00 77.69 398 GLY A C 1
ATOM 3135 O O . GLY A 1 398 ? -1.136 -3.652 -20.041 1.00 77.69 398 GLY A O 1
ATOM 3136 N N . LYS A 1 399 ? -2.281 -1.848 -19.330 1.00 88.44 399 LYS A N 1
ATOM 3137 C CA . LYS A 1 399 ? -2.618 -1.307 -20.654 1.00 88.44 399 LYS A CA 1
ATOM 3138 C C . LYS A 1 399 ? -1.360 -0.866 -21.400 1.00 88.44 399 LYS A C 1
ATOM 3140 O O . LYS A 1 399 ? -1.156 -1.331 -22.517 1.00 88.44 399 LYS A O 1
ATOM 3145 N N . TYR A 1 400 ? -0.500 -0.067 -20.768 1.00 89.38 400 TYR A N 1
ATOM 3146 C CA . TYR A 1 400 ? 0.754 0.405 -21.359 1.00 89.38 400 TYR A CA 1
ATOM 3147 C C . TYR A 1 400 ? 1.665 -0.756 -21.767 1.00 89.38 400 TYR A C 1
ATOM 3149 O O . TYR A 1 400 ? 2.157 -0.789 -22.889 1.00 89.38 400 TYR A O 1
ATOM 3157 N N . ARG A 1 401 ? 1.789 -1.794 -20.930 1.00 81.44 401 ARG A N 1
ATOM 3158 C CA . ARG A 1 401 ? 2.583 -2.988 -21.266 1.00 81.44 401 ARG A CA 1
ATOM 3159 C C . ARG A 1 401 ? 2.089 -3.760 -22.493 1.00 81.44 401 ARG A C 1
ATOM 3161 O O . ARG A 1 401 ? 2.883 -4.463 -23.122 1.00 81.44 401 ARG A O 1
ATOM 3168 N N . ARG A 1 402 ? 0.796 -3.669 -22.819 1.00 83.69 402 ARG A N 1
ATOM 3169 C CA . ARG A 1 402 ? 0.193 -4.321 -23.995 1.00 83.69 402 ARG A CA 1
ATOM 3170 C C . ARG A 1 402 ? 0.235 -3.460 -25.258 1.00 83.69 402 ARG A C 1
ATOM 3172 O O . ARG A 1 402 ? -0.075 -3.983 -26.322 1.00 83.69 402 ARG A O 1
ATOM 3179 N N . MET A 1 403 ? 0.571 -2.177 -25.146 1.00 89.81 403 MET A N 1
ATOM 3180 C CA . MET A 1 403 ? 0.631 -1.263 -26.285 1.00 89.81 403 MET A CA 1
ATOM 3181 C C . MET A 1 403 ? 1.892 -1.484 -27.117 1.00 89.81 403 MET A C 1
ATOM 3183 O O . MET A 1 403 ? 2.943 -1.881 -26.603 1.00 89.81 403 MET A O 1
ATOM 3187 N N . GLU A 1 404 ? 1.788 -1.197 -28.413 1.00 87.31 404 GLU A N 1
ATOM 3188 C CA . GLU A 1 404 ? 2.965 -1.097 -29.264 1.00 87.31 404 GLU A CA 1
ATOM 3189 C C . GLU A 1 404 ? 3.761 0.166 -28.911 1.00 87.31 404 GLU A C 1
ATOM 3191 O O . GLU A 1 404 ? 3.216 1.154 -28.413 1.00 87.31 404 GLU A O 1
ATOM 3196 N N . LEU A 1 405 ? 5.072 0.155 -29.184 1.00 85.56 405 LEU A N 1
ATOM 3197 C CA . LEU A 1 405 ? 5.938 1.301 -28.890 1.00 85.56 405 LEU A CA 1
ATOM 3198 C C . LEU A 1 405 ? 5.410 2.587 -29.530 1.00 85.56 405 LEU A C 1
ATOM 3200 O O . LEU A 1 405 ? 5.445 3.639 -28.903 1.00 85.56 405 LEU A O 1
ATOM 3204 N N . LYS A 1 406 ? 4.941 2.495 -30.777 1.00 86.94 406 LYS A N 1
ATOM 3205 C CA . LYS A 1 406 ? 4.446 3.647 -31.527 1.00 86.94 406 LYS A CA 1
ATOM 3206 C C . LYS A 1 406 ? 3.311 4.343 -30.770 1.00 86.94 406 LYS A C 1
ATOM 3208 O O . LYS A 1 406 ? 3.384 5.551 -30.575 1.00 86.94 406 LYS A O 1
ATOM 3213 N N . ASP A 1 407 ? 2.337 3.572 -30.293 1.00 91.62 407 ASP A N 1
ATOM 3214 C CA . ASP A 1 407 ? 1.184 4.094 -29.557 1.00 91.62 407 ASP A CA 1
ATOM 3215 C C . ASP A 1 407 ? 1.609 4.684 -28.206 1.00 91.62 407 ASP A C 1
ATOM 3217 O O . ASP A 1 407 ? 1.144 5.752 -27.819 1.00 91.62 407 ASP A O 1
ATOM 3221 N N . LEU A 1 408 ? 2.536 4.028 -27.495 1.00 91.25 408 LEU A N 1
ATOM 3222 C CA . LEU A 1 408 ? 3.084 4.546 -26.235 1.00 91.25 408 LEU A CA 1
ATOM 3223 C C . LEU A 1 408 ? 3.789 5.890 -26.420 1.00 91.25 408 LEU A C 1
ATOM 3225 O O . LEU A 1 408 ? 3.593 6.804 -25.621 1.00 91.25 408 LEU A O 1
ATOM 3229 N N . VAL A 1 409 ? 4.606 6.008 -27.467 1.00 89.44 409 VAL A N 1
ATOM 3230 C CA . VAL A 1 409 ? 5.319 7.245 -27.797 1.00 89.44 409 VAL A CA 1
ATOM 3231 C C . VAL A 1 409 ? 4.339 8.335 -28.203 1.00 89.44 409 VAL A C 1
ATOM 3233 O O . VAL A 1 409 ? 4.497 9.467 -27.764 1.00 89.44 409 VAL A O 1
ATOM 3236 N N . GLU A 1 410 ? 3.311 8.012 -28.985 1.00 92.38 410 GLU A N 1
ATOM 3237 C CA . GLU A 1 410 ? 2.272 8.967 -29.375 1.00 92.38 410 GLU A CA 1
ATOM 3238 C C . GLU A 1 410 ? 1.500 9.490 -28.156 1.00 92.38 410 GLU A C 1
ATOM 3240 O O . GLU A 1 410 ? 1.359 10.703 -27.993 1.00 92.38 410 GLU A O 1
ATOM 3245 N N . ILE A 1 411 ? 1.092 8.599 -27.244 1.00 94.25 411 ILE A N 1
ATOM 3246 C CA . ILE A 1 411 ? 0.445 8.983 -25.983 1.00 94.25 411 ILE A CA 1
ATOM 3247 C C . ILE A 1 411 ? 1.391 9.837 -25.137 1.00 94.25 411 ILE A C 1
ATOM 3249 O O . ILE A 1 411 ? 0.961 10.856 -24.604 1.00 94.25 411 ILE A O 1
ATOM 3253 N N . PHE A 1 412 ? 2.669 9.466 -25.018 1.00 93.94 412 PHE A N 1
ATOM 3254 C CA . PHE A 1 412 ? 3.653 10.249 -24.269 1.00 93.94 412 PHE A CA 1
ATOM 3255 C C . PHE A 1 412 ? 3.870 11.638 -24.865 1.00 93.94 412 PHE A C 1
ATOM 3257 O O . PHE A 1 412 ? 3.816 12.614 -24.125 1.00 93.94 412 PHE A O 1
ATOM 3264 N N . VAL A 1 413 ? 4.061 11.752 -26.180 1.00 90.94 413 VAL A N 1
ATOM 3265 C CA . VAL A 1 413 ? 4.253 13.043 -26.853 1.00 90.94 413 VAL A CA 1
ATOM 3266 C C . VAL A 1 413 ? 3.009 13.913 -26.698 1.00 90.94 413 VAL A C 1
ATOM 3268 O O . VAL A 1 413 ? 3.131 15.056 -26.277 1.00 90.94 413 VAL A O 1
ATOM 3271 N N . SER A 1 414 ? 1.812 13.366 -26.937 1.00 92.25 414 SER A N 1
ATOM 3272 C CA . SER A 1 414 ? 0.555 14.101 -26.741 1.00 92.25 414 SER A CA 1
ATOM 3273 C C . SER A 1 414 ? 0.379 14.556 -25.291 1.00 92.25 414 SER A C 1
ATOM 3275 O O . SER A 1 414 ? 0.001 15.699 -25.047 1.00 92.25 414 SER A O 1
ATOM 3277 N N . THR A 1 415 ? 0.695 13.683 -24.332 1.00 91.62 415 THR A N 1
ATOM 3278 C CA . THR A 1 415 ? 0.631 13.994 -22.901 1.00 91.62 415 THR A CA 1
ATOM 3279 C C . THR A 1 415 ? 1.635 15.088 -22.548 1.00 91.62 415 THR A C 1
ATOM 3281 O O . THR A 1 415 ? 1.259 16.059 -21.909 1.00 91.62 415 THR A O 1
ATOM 3284 N N . SER A 1 416 ? 2.884 14.982 -23.007 1.00 88.44 416 SER A N 1
ATOM 3285 C CA . SER A 1 416 ? 3.940 15.967 -22.754 1.00 88.44 416 SER A CA 1
ATOM 3286 C C . SER A 1 416 ? 3.589 17.336 -23.329 1.00 88.44 416 SER A C 1
ATOM 3288 O O . SER A 1 416 ? 3.763 18.335 -22.639 1.00 88.44 416 SER A O 1
ATOM 3290 N N . SER A 1 417 ? 3.041 17.387 -24.546 1.00 89.06 417 SER A N 1
ATOM 3291 C CA . SER A 1 417 ? 2.658 18.645 -25.196 1.00 89.06 417 SER A CA 1
ATOM 3292 C C . SER A 1 417 ? 1.537 19.387 -24.470 1.00 89.06 417 SER A C 1
ATOM 3294 O O . SER A 1 417 ? 1.471 20.611 -24.540 1.00 89.06 417 SER A O 1
ATOM 3296 N N . ASN A 1 418 ? 0.687 18.682 -23.717 1.00 89.62 418 ASN A N 1
ATOM 3297 C CA . ASN A 1 418 ? -0.322 19.326 -22.872 1.00 89.62 418 ASN A CA 1
ATOM 3298 C C . ASN A 1 418 ? 0.292 20.073 -21.674 1.00 89.62 418 ASN A C 1
ATOM 3300 O O . ASN A 1 418 ? -0.397 20.874 -21.045 1.00 89.62 418 ASN A O 1
ATOM 3304 N N . PHE A 1 419 ? 1.568 19.826 -21.355 1.00 85.81 419 PHE A N 1
ATOM 3305 C CA . PHE A 1 419 ? 2.261 20.425 -20.214 1.00 85.81 419 PHE A CA 1
ATOM 3306 C C . PHE A 1 419 ? 3.366 21.404 -20.605 1.00 85.81 419 PHE A C 1
ATOM 3308 O O . PHE A 1 419 ? 4.046 21.899 -19.706 1.00 85.81 419 PHE A O 1
ATOM 3315 N N . ASP A 1 420 ? 3.550 21.705 -21.894 1.00 81.19 420 ASP A N 1
ATOM 3316 C CA . ASP A 1 420 ? 4.620 22.585 -22.372 1.00 81.19 420 ASP A CA 1
ATOM 3317 C C . ASP A 1 420 ? 4.491 23.998 -21.769 1.00 81.19 420 ASP A C 1
ATOM 3319 O O . ASP A 1 420 ? 3.704 24.838 -22.208 1.00 81.19 420 ASP A O 1
ATOM 3323 N N . GLY A 1 421 ? 5.274 24.260 -20.718 1.00 80.12 421 GLY A N 1
ATOM 3324 C CA . GLY A 1 421 ? 5.362 25.556 -20.061 1.00 80.12 421 GLY A CA 1
ATOM 3325 C C . GLY A 1 421 ? 6.344 26.502 -20.754 1.00 80.12 421 GLY A C 1
ATOM 3326 O O . GLY A 1 421 ? 7.159 26.113 -21.598 1.00 80.12 421 GLY A O 1
ATOM 3327 N N . ALA A 1 422 ? 6.325 27.773 -20.342 1.00 69.88 422 ALA A N 1
ATOM 3328 C CA . ALA A 1 422 ? 7.346 28.733 -20.746 1.00 69.88 422 ALA A CA 1
ATOM 3329 C C . ALA A 1 422 ? 8.738 28.191 -20.354 1.00 69.88 422 ALA A C 1
ATOM 3331 O O . ALA A 1 422 ? 8.982 27.900 -19.185 1.00 69.88 422 ALA A O 1
ATOM 3332 N N . ALA A 1 423 ? 9.636 28.056 -21.335 1.00 75.06 423 ALA A N 1
ATOM 3333 C CA . ALA A 1 423 ? 10.982 27.469 -21.222 1.00 75.06 423 ALA A CA 1
ATOM 3334 C C . ALA A 1 423 ? 11.098 25.929 -21.284 1.00 75.06 423 ALA A C 1
ATOM 3336 O O . ALA A 1 423 ? 12.129 25.391 -20.877 1.00 75.06 423 ALA A O 1
ATOM 3337 N N . GLY A 1 424 ? 10.099 25.218 -21.823 1.00 77.31 424 GLY A N 1
ATOM 3338 C CA . GLY A 1 424 ? 10.231 23.786 -22.138 1.00 77.31 424 GLY A CA 1
ATOM 3339 C C . GLY A 1 424 ? 10.305 22.876 -20.908 1.00 77.31 424 GLY A C 1
ATOM 3340 O O . GLY A 1 424 ? 10.866 21.785 -20.983 1.00 77.31 424 GLY A O 1
ATOM 3341 N N . ARG A 1 425 ? 9.779 23.341 -19.769 1.00 80.88 425 ARG A N 1
ATOM 3342 C CA . ARG A 1 425 ? 9.534 22.511 -18.583 1.00 80.88 425 ARG A CA 1
ATOM 3343 C C . ARG A 1 425 ? 8.054 22.200 -18.482 1.00 80.88 425 ARG A C 1
ATOM 3345 O O . ARG A 1 425 ? 7.231 23.069 -18.775 1.00 80.88 425 ARG A O 1
ATOM 3352 N N . ALA A 1 426 ? 7.738 20.999 -18.018 1.00 85.38 426 ALA A N 1
ATOM 3353 C CA . ALA A 1 426 ? 6.357 20.596 -17.821 1.00 85.38 426 ALA A CA 1
ATOM 3354 C C . ALA A 1 426 ? 5.747 21.356 -16.628 1.00 85.38 426 ALA A C 1
ATOM 3356 O O . ALA A 1 426 ? 6.276 21.284 -15.515 1.00 85.38 426 ALA A O 1
ATOM 3357 N N . ASN A 1 427 ? 4.639 22.081 -16.822 1.00 88.31 427 ASN A N 1
ATOM 3358 C CA . ASN A 1 427 ? 3.875 22.614 -15.689 1.00 88.31 427 ASN A CA 1
ATOM 3359 C C . ASN A 1 427 ? 2.999 21.501 -15.095 1.00 88.31 427 ASN A C 1
ATOM 3361 O O . ASN A 1 427 ? 1.921 21.209 -15.604 1.00 88.31 427 ASN A O 1
ATOM 3365 N N . LEU A 1 428 ? 3.476 20.886 -14.013 1.00 90.44 428 LEU A N 1
ATOM 3366 C CA . LEU A 1 428 ? 2.814 19.760 -13.344 1.00 90.44 428 LEU A CA 1
ATOM 3367 C C . LEU A 1 428 ? 2.064 20.166 -12.063 1.00 90.44 428 LEU A C 1
ATOM 3369 O O . LEU A 1 428 ? 1.496 19.305 -11.391 1.00 90.44 428 LEU A O 1
ATOM 3373 N N . ASN A 1 429 ? 2.070 21.457 -11.710 1.00 86.62 429 ASN A N 1
ATOM 3374 C CA . ASN A 1 429 ? 1.570 21.935 -10.417 1.00 86.62 429 ASN A CA 1
ATOM 3375 C C . ASN A 1 429 ? 0.074 21.640 -10.226 1.00 86.62 429 ASN A C 1
ATOM 3377 O O . ASN A 1 429 ? -0.335 21.226 -9.145 1.00 86.62 429 ASN A O 1
ATOM 3381 N N . ASP A 1 430 ? -0.719 21.785 -11.288 1.00 84.56 430 ASP A N 1
ATOM 3382 C CA . ASP A 1 430 ? -2.184 21.712 -11.220 1.00 84.56 430 ASP A CA 1
ATOM 3383 C C . ASP A 1 430 ? -2.733 20.288 -11.412 1.00 84.56 430 ASP A C 1
ATOM 3385 O O . ASP A 1 430 ? -3.942 20.066 -11.381 1.00 84.56 430 ASP A O 1
ATOM 3389 N N . LEU A 1 431 ? -1.858 19.296 -11.611 1.00 83.88 431 LEU A N 1
ATOM 3390 C CA . LEU A 1 431 ? -2.292 17.925 -11.867 1.00 83.88 431 LEU A CA 1
ATOM 3391 C C . LEU A 1 431 ? -2.805 17.227 -10.600 1.00 83.88 431 LEU A C 1
ATOM 3393 O O . LEU A 1 431 ? -2.112 17.228 -9.574 1.00 83.88 431 LEU A O 1
ATOM 3397 N N . PRO A 1 432 ? -3.935 16.505 -10.665 1.00 85.06 432 PRO A N 1
ATOM 3398 C CA . PRO A 1 432 ? -4.313 15.557 -9.627 1.00 85.06 432 PRO A CA 1
ATOM 3399 C C . PRO A 1 432 ? -3.184 14.557 -9.333 1.00 85.06 432 PRO A C 1
ATOM 3401 O O . PRO A 1 432 ? -2.422 14.152 -10.212 1.00 85.06 432 PRO A O 1
ATOM 3404 N N . THR A 1 433 ? -3.063 14.120 -8.073 1.00 79.06 433 THR A N 1
ATOM 3405 C CA . THR A 1 433 ? -2.006 13.162 -7.668 1.00 79.06 433 THR A CA 1
ATOM 3406 C C . THR A 1 433 ? -2.094 11.850 -8.456 1.00 79.06 433 THR A C 1
ATOM 3408 O O . THR A 1 433 ? -1.072 11.221 -8.731 1.00 79.06 433 THR A O 1
ATOM 3411 N N . MET A 1 434 ? -3.309 11.436 -8.821 1.00 82.44 434 MET A N 1
ATOM 3412 C CA . MET A 1 434 ? -3.529 10.238 -9.626 1.00 82.44 434 MET A CA 1
ATOM 3413 C C . MET A 1 434 ? -3.013 10.386 -11.052 1.00 82.44 434 MET A C 1
ATOM 3415 O O . MET A 1 434 ? -2.307 9.496 -11.521 1.00 82.44 434 MET A O 1
ATOM 3419 N N . ASP A 1 435 ? -3.272 11.518 -11.698 1.00 86.19 435 ASP A N 1
ATOM 3420 C CA . ASP A 1 435 ? -2.778 11.783 -13.049 1.00 86.19 435 ASP A CA 1
ATOM 3421 C C . ASP A 1 435 ? -1.253 11.845 -13.069 1.00 86.19 435 ASP A C 1
ATOM 3423 O O . ASP A 1 435 ? -0.622 11.215 -13.915 1.00 86.19 435 ASP A O 1
ATOM 3427 N N . LEU A 1 436 ? -0.641 12.482 -12.064 1.00 86.00 436 LEU A N 1
ATOM 3428 C CA . LEU A 1 436 ? 0.814 12.496 -11.906 1.00 86.00 436 LEU A CA 1
ATOM 3429 C C . LEU A 1 436 ? 1.390 11.068 -11.857 1.00 86.00 436 LEU A C 1
ATOM 3431 O O . LEU A 1 436 ? 2.351 10.763 -12.560 1.00 86.00 436 LEU A O 1
ATOM 3435 N N . ARG A 1 437 ? 0.775 10.166 -11.078 1.00 83.69 437 ARG A N 1
ATOM 3436 C CA . ARG A 1 437 ? 1.183 8.750 -10.993 1.00 83.69 437 ARG A CA 1
ATOM 3437 C C . ARG A 1 437 ? 0.999 8.000 -12.311 1.00 83.69 437 ARG A C 1
ATOM 3439 O O . ARG A 1 437 ? 1.853 7.195 -12.679 1.00 83.69 437 ARG A O 1
ATOM 3446 N N . LEU A 1 438 ? -0.096 8.250 -13.027 1.00 87.69 438 LEU A N 1
ATOM 3447 C CA . LEU A 1 438 ? -0.343 7.641 -14.336 1.00 87.69 438 LEU A CA 1
ATOM 3448 C C . LEU A 1 438 ? 0.703 8.080 -15.361 1.00 87.69 438 LEU A C 1
ATOM 3450 O O . LEU A 1 438 ? 1.179 7.247 -16.136 1.00 87.69 438 LEU A O 1
ATOM 3454 N N . ILE A 1 439 ? 1.095 9.355 -15.331 1.00 90.06 439 ILE A N 1
ATOM 3455 C CA . ILE A 1 439 ? 2.140 9.886 -16.202 1.00 90.06 439 ILE A CA 1
ATOM 3456 C C . ILE A 1 439 ? 3.506 9.301 -15.824 1.00 90.06 439 ILE A C 1
ATOM 3458 O O . ILE A 1 439 ? 4.241 8.891 -16.717 1.00 90.06 439 ILE A O 1
ATOM 3462 N N . VAL A 1 440 ? 3.825 9.157 -14.530 1.00 86.38 440 VAL A N 1
ATOM 3463 C CA . VAL A 1 440 ? 5.039 8.441 -14.085 1.00 86.38 440 VAL A CA 1
ATOM 3464 C C . VAL A 1 440 ? 5.086 7.037 -14.689 1.00 86.38 440 VAL A C 1
ATOM 3466 O O . VAL A 1 440 ? 6.094 6.669 -15.286 1.00 86.38 440 VAL A O 1
ATOM 3469 N N . LYS A 1 441 ? 3.990 6.268 -14.620 1.00 86.38 441 LYS A N 1
ATOM 3470 C CA . LYS A 1 441 ? 3.957 4.910 -15.193 1.00 86.38 441 LYS A CA 1
ATOM 3471 C C . LYS A 1 441 ? 4.079 4.895 -16.715 1.00 86.38 441 LYS A C 1
ATOM 3473 O O . LYS A 1 441 ? 4.703 3.983 -17.254 1.00 86.38 441 LYS A O 1
ATOM 3478 N N . LEU A 1 442 ? 3.526 5.891 -17.407 1.00 91.19 442 LEU A N 1
ATOM 3479 C CA . LEU A 1 442 ? 3.710 6.053 -18.850 1.00 91.19 442 LEU A CA 1
ATOM 3480 C C . LEU A 1 442 ? 5.184 6.323 -19.195 1.00 91.19 442 LEU A C 1
ATOM 3482 O O . LEU A 1 442 ? 5.746 5.649 -20.054 1.00 91.19 442 LEU A O 1
ATOM 3486 N N . VAL A 1 443 ? 5.815 7.271 -18.497 1.00 88.75 443 VAL A N 1
ATOM 3487 C CA . VAL A 1 443 ? 7.230 7.643 -18.669 1.00 88.75 443 VAL A CA 1
ATOM 3488 C C . VAL A 1 443 ? 8.146 6.454 -18.382 1.00 88.75 443 VAL A C 1
ATOM 3490 O O . VAL A 1 443 ? 9.057 6.184 -19.164 1.00 88.75 443 VAL A O 1
ATOM 3493 N N . GLU A 1 444 ? 7.888 5.711 -17.304 1.00 84.88 444 GLU A N 1
ATOM 3494 C CA . GLU A 1 444 ? 8.622 4.491 -16.956 1.00 84.88 444 GLU A CA 1
ATOM 3495 C C . GLU A 1 444 ? 8.520 3.434 -18.060 1.00 84.88 444 GLU A C 1
ATOM 3497 O O . GLU A 1 444 ? 9.545 2.904 -18.489 1.00 84.88 444 GLU A O 1
ATOM 3502 N N . GLU A 1 445 ? 7.316 3.149 -18.565 1.00 87.12 445 GLU A N 1
ATOM 3503 C CA . GLU A 1 445 ? 7.136 2.158 -19.630 1.00 87.12 445 GLU A CA 1
ATOM 3504 C C . GLU A 1 445 ? 7.836 2.593 -20.927 1.00 87.12 445 GLU A C 1
ATOM 3506 O O . GLU A 1 445 ? 8.573 1.802 -21.518 1.00 87.12 445 GLU A O 1
ATOM 3511 N N . VAL A 1 446 ? 7.681 3.853 -21.355 1.00 87.38 446 VAL A N 1
ATOM 3512 C CA . VAL A 1 446 ? 8.366 4.385 -22.551 1.00 87.38 446 VAL A CA 1
ATOM 3513 C C . VAL A 1 446 ? 9.882 4.275 -22.398 1.00 87.38 446 VAL A C 1
ATOM 3515 O O . VAL A 1 446 ? 10.563 3.771 -23.294 1.00 87.38 446 VAL A O 1
ATOM 3518 N N . LYS A 1 447 ? 10.414 4.674 -21.237 1.00 84.38 447 LYS A N 1
ATOM 3519 C CA . LYS A 1 447 ? 11.837 4.564 -20.907 1.00 84.38 447 LYS A CA 1
ATOM 3520 C C . LYS A 1 447 ? 12.318 3.120 -21.007 1.00 84.38 447 LYS A C 1
ATOM 3522 O O . LYS A 1 447 ? 13.319 2.865 -21.671 1.00 84.38 447 LYS A O 1
ATOM 3527 N N . LEU A 1 448 ? 11.598 2.164 -20.419 1.00 79.62 448 LEU A N 1
ATOM 3528 C CA . LEU A 1 448 ? 11.953 0.742 -20.485 1.00 79.62 448 LEU A CA 1
ATOM 3529 C C . LEU A 1 448 ? 11.973 0.215 -21.917 1.00 79.62 448 LEU A C 1
ATOM 3531 O O . LEU A 1 448 ? 12.895 -0.512 -22.291 1.00 79.62 448 LEU A O 1
ATOM 3535 N N . ARG A 1 449 ? 10.986 0.591 -22.735 1.00 82.75 449 ARG A N 1
ATOM 3536 C CA . ARG A 1 449 ? 10.913 0.162 -24.137 1.00 82.75 449 ARG A CA 1
ATOM 3537 C C . ARG A 1 449 ? 12.048 0.745 -24.966 1.00 82.75 449 ARG A C 1
ATOM 3539 O O . ARG A 1 449 ? 12.663 0.018 -25.740 1.00 82.75 449 ARG A O 1
ATOM 3546 N N . PHE A 1 450 ? 12.384 2.016 -24.773 1.00 79.62 450 PHE A N 1
ATOM 3547 C CA . PHE A 1 450 ? 13.538 2.627 -25.433 1.00 79.62 450 PHE A CA 1
ATOM 3548 C C . PHE A 1 450 ? 14.860 2.010 -24.995 1.00 79.62 450 PHE A C 1
ATOM 3550 O O . PHE A 1 450 ? 15.710 1.723 -25.836 1.00 79.62 450 PHE A O 1
ATOM 3557 N N . MET A 1 451 ? 15.011 1.731 -23.702 1.00 71.00 451 MET A N 1
ATOM 3558 C CA . MET A 1 451 ? 16.174 1.017 -23.186 1.00 71.00 451 MET A CA 1
ATOM 3559 C C . MET A 1 451 ? 16.293 -0.396 -23.771 1.00 71.00 451 MET A C 1
ATOM 3561 O O . MET A 1 451 ? 17.400 -0.849 -24.046 1.00 71.00 451 MET A O 1
ATOM 3565 N N . HIS A 1 452 ? 15.170 -1.080 -24.014 1.00 68.75 452 HIS A N 1
ATOM 3566 C CA . HIS A 1 452 ? 15.159 -2.373 -24.698 1.00 68.75 452 HIS A CA 1
ATOM 3567 C C . HIS A 1 452 ? 15.607 -2.265 -26.164 1.00 68.75 452 HIS A C 1
ATOM 3569 O O . HIS A 1 452 ? 16.397 -3.082 -26.629 1.00 68.75 452 HIS A O 1
ATOM 3575 N N . LEU A 1 453 ? 15.121 -1.255 -26.889 1.00 68.56 453 LEU A N 1
ATOM 3576 C CA . LEU A 1 453 ? 15.359 -1.093 -28.329 1.00 68.56 453 LEU A CA 1
ATOM 3577 C C . LEU A 1 453 ? 16.768 -0.618 -28.672 1.00 68.56 453 LEU A C 1
ATOM 3579 O O . LEU A 1 453 ? 17.304 -1.009 -29.706 1.00 68.56 453 LEU A O 1
ATOM 3583 N N . ASN A 1 454 ? 17.392 0.169 -27.794 1.00 61.06 454 ASN A N 1
ATOM 3584 C CA . ASN A 1 454 ? 18.799 0.538 -27.941 1.00 61.06 454 ASN A CA 1
ATOM 3585 C C . ASN A 1 454 ? 19.766 -0.618 -27.629 1.00 61.06 454 ASN A C 1
ATOM 3587 O O . ASN A 1 454 ? 20.976 -0.420 -27.702 1.00 61.06 454 ASN A O 1
ATOM 3591 N N . GLY A 1 455 ? 19.267 -1.809 -27.276 1.00 47.34 455 GLY A N 1
ATOM 3592 C CA . GLY A 1 455 ? 20.079 -2.994 -26.990 1.00 47.34 455 GLY A CA 1
ATOM 3593 C C . GLY A 1 455 ? 20.832 -2.949 -25.657 1.00 47.34 455 GLY A C 1
ATOM 3594 O O . GLY A 1 455 ? 21.221 -4.002 -25.160 1.00 47.34 455 GLY A O 1
ATOM 3595 N N . ASP A 1 456 ? 20.956 -1.773 -25.033 1.00 48.44 456 ASP A N 1
ATOM 3596 C CA . ASP A 1 456 ? 21.785 -1.561 -23.852 1.00 48.44 456 ASP A CA 1
ATOM 3597 C C . ASP A 1 456 ? 21.039 -0.864 -22.708 1.00 48.44 456 ASP A C 1
ATOM 3599 O O . ASP A 1 456 ? 21.117 0.346 -22.503 1.00 48.44 456 ASP A O 1
ATOM 3603 N N . LEU A 1 457 ? 20.467 -1.680 -21.825 1.00 50.38 457 LEU A N 1
ATOM 3604 C CA . LEU A 1 457 ? 20.541 -1.429 -20.384 1.00 50.38 457 LEU A CA 1
ATOM 3605 C C . LEU A 1 457 ? 21.910 -1.940 -19.898 1.00 50.38 457 LEU A C 1
ATOM 3607 O O . LEU A 1 457 ? 22.002 -2.986 -19.260 1.00 50.38 457 LEU A O 1
ATOM 3611 N N . ARG A 1 458 ? 22.994 -1.255 -20.298 1.00 49.62 458 ARG A N 1
ATOM 3612 C CA . ARG A 1 458 ? 24.392 -1.722 -20.145 1.00 49.62 458 ARG A CA 1
ATOM 3613 C C . ARG A 1 458 ? 24.670 -3.115 -20.770 1.00 49.62 458 ARG A C 1
ATOM 3615 O O . ARG A 1 458 ? 25.223 -3.977 -20.091 1.00 49.62 458 ARG A O 1
ATOM 3622 N N . GLY A 1 459 ? 24.299 -3.393 -22.023 1.00 51.59 459 GLY A N 1
ATOM 3623 C CA . GLY A 1 459 ? 24.687 -4.664 -22.670 1.00 51.59 459 GLY A CA 1
ATOM 3624 C C . GLY A 1 459 ? 23.741 -5.848 -22.474 1.00 51.59 459 GLY A C 1
ATOM 3625 O O . GLY A 1 459 ? 24.151 -6.986 -22.702 1.00 51.59 459 GLY A O 1
ATOM 3626 N N . SER A 1 460 ? 22.525 -5.666 -21.950 1.00 52.44 460 SER A N 1
ATOM 3627 C CA . SER A 1 460 ? 21.667 -6.795 -21.561 1.00 52.44 460 SER A CA 1
ATOM 3628 C C . SER A 1 460 ? 20.172 -6.529 -21.744 1.00 52.44 460 SER A C 1
ATOM 3630 O O . SER A 1 460 ? 19.650 -5.491 -21.345 1.00 52.44 460 SER A O 1
ATOM 3632 N N . ASN A 1 461 ? 19.471 -7.527 -22.296 1.00 59.94 461 ASN A N 1
ATOM 3633 C CA . ASN A 1 461 ? 18.020 -7.517 -22.481 1.00 59.94 461 ASN A CA 1
ATOM 3634 C C . ASN A 1 461 ? 17.277 -7.463 -21.135 1.00 59.94 461 ASN A C 1
ATOM 3636 O O . ASN A 1 461 ? 17.614 -8.202 -20.203 1.00 59.94 461 ASN A O 1
ATOM 3640 N N . LEU A 1 462 ? 16.212 -6.655 -21.068 1.00 65.25 462 LEU A N 1
ATOM 3641 C CA . LEU A 1 462 ? 15.197 -6.760 -20.017 1.00 65.25 462 LEU A CA 1
ATOM 3642 C C . LEU A 1 462 ? 14.619 -8.183 -19.995 1.00 65.25 462 LEU A C 1
ATOM 3644 O O . LEU A 1 462 ? 14.486 -8.844 -21.027 1.00 65.25 462 LEU A O 1
ATOM 3648 N N . PHE A 1 463 ? 14.302 -8.666 -18.800 1.00 81.25 463 PHE A N 1
ATOM 3649 C CA . PHE A 1 463 ? 13.800 -10.016 -18.570 1.00 81.25 463 PHE A CA 1
ATOM 3650 C C . PHE A 1 463 ? 12.378 -9.955 -18.016 1.00 81.25 463 PHE A C 1
ATOM 3652 O O . PHE A 1 463 ? 12.020 -9.008 -17.328 1.00 81.25 463 PHE A O 1
ATOM 3659 N N . SER A 1 464 ? 11.590 -10.997 -18.274 1.00 82.00 464 SER A N 1
ATOM 3660 C CA . SER A 1 464 ? 10.322 -11.214 -17.576 1.00 82.00 464 SER A CA 1
ATOM 3661 C C . SER A 1 464 ? 10.534 -12.181 -16.414 1.00 82.00 464 SER A C 1
ATOM 3663 O O . SER A 1 464 ? 11.332 -13.120 -16.491 1.00 82.00 464 SER A O 1
ATOM 3665 N N . THR A 1 465 ? 9.807 -11.933 -15.333 1.00 86.31 465 THR A N 1
ATOM 3666 C CA . THR A 1 465 ? 9.703 -12.799 -14.153 1.00 86.31 465 THR A CA 1
ATOM 3667 C C . THR A 1 465 ? 8.646 -13.892 -14.316 1.00 86.31 465 THR A C 1
ATOM 3669 O O . THR A 1 465 ? 8.643 -14.855 -13.555 1.00 86.31 465 THR A O 1
ATOM 3672 N N . GLY A 1 466 ? 7.717 -13.737 -15.268 1.00 85.06 466 GLY A N 1
ATOM 3673 C CA . GLY A 1 466 ? 6.547 -14.607 -15.414 1.00 85.06 466 GLY A CA 1
ATOM 3674 C C . GLY A 1 466 ? 5.498 -14.426 -14.309 1.00 85.06 466 GLY A C 1
ATOM 3675 O O . GLY A 1 466 ? 4.555 -15.211 -14.223 1.00 85.06 466 GLY A O 1
ATOM 3676 N N . ASN A 1 467 ? 5.640 -13.409 -13.453 1.00 83.12 467 ASN A N 1
ATOM 3677 C CA . ASN A 1 467 ? 4.734 -13.139 -12.344 1.00 83.12 467 ASN A CA 1
ATOM 3678 C C . ASN A 1 467 ? 4.336 -11.664 -12.331 1.00 83.12 467 ASN A C 1
ATOM 3680 O O . ASN A 1 467 ? 5.159 -10.798 -12.045 1.00 83.12 467 ASN A O 1
ATOM 3684 N N . ALA A 1 468 ? 3.051 -11.396 -12.573 1.00 75.19 468 ALA A N 1
ATOM 3685 C CA . ALA A 1 468 ? 2.513 -10.045 -12.714 1.00 75.19 468 ALA A CA 1
ATOM 3686 C C . ALA A 1 468 ? 2.892 -9.103 -11.560 1.00 75.19 468 ALA A C 1
ATOM 3688 O O . ALA A 1 468 ? 3.166 -7.938 -11.820 1.00 75.19 468 ALA A O 1
ATOM 3689 N N . LEU A 1 469 ? 2.976 -9.608 -10.321 1.00 78.25 469 LEU A N 1
ATOM 3690 C CA . LEU A 1 469 ? 3.384 -8.810 -9.160 1.00 78.25 469 LEU A CA 1
ATOM 3691 C C . LEU A 1 469 ? 4.843 -8.349 -9.256 1.00 78.25 469 LEU A C 1
ATOM 3693 O O . LEU A 1 469 ? 5.139 -7.205 -8.928 1.00 78.25 469 LEU A O 1
ATOM 3697 N N . TYR A 1 470 ? 5.749 -9.221 -9.710 1.00 86.56 470 TYR A N 1
ATOM 3698 C CA . TYR A 1 470 ? 7.185 -8.930 -9.733 1.00 86.56 470 TYR A CA 1
ATOM 3699 C C . TYR A 1 470 ? 7.639 -8.173 -10.984 1.00 86.56 470 TYR A C 1
ATOM 3701 O O . TYR A 1 470 ? 8.684 -7.526 -10.952 1.00 86.56 470 TYR A O 1
ATOM 3709 N N . GLU A 1 471 ? 6.837 -8.174 -12.051 1.00 82.56 471 GLU A N 1
ATOM 3710 C CA . GLU A 1 471 ? 7.112 -7.384 -13.260 1.00 82.56 471 GLU A CA 1
ATOM 3711 C C . GLU A 1 471 ? 7.270 -5.885 -12.962 1.00 82.56 471 GLU A C 1
ATOM 3713 O O . GLU A 1 471 ? 8.078 -5.213 -13.594 1.00 82.56 471 GLU A O 1
ATOM 3718 N N . HIS A 1 472 ? 6.558 -5.363 -11.958 1.00 79.94 472 HIS A N 1
ATOM 3719 C CA . HIS A 1 472 ? 6.649 -3.953 -11.559 1.00 79.94 472 HIS A CA 1
ATOM 3720 C C . HIS A 1 472 ? 8.039 -3.564 -11.048 1.00 79.94 472 HIS A C 1
ATOM 3722 O O . HIS A 1 472 ? 8.463 -2.424 -11.203 1.00 79.94 472 HIS A O 1
ATOM 3728 N N . TYR A 1 473 ? 8.770 -4.520 -10.478 1.00 88.25 473 TYR A N 1
ATOM 3729 C CA . TYR A 1 473 ? 10.089 -4.280 -9.906 1.00 88.25 473 TYR A CA 1
ATOM 3730 C C . TYR A 1 473 ? 11.205 -4.426 -10.931 1.00 88.25 473 TYR A C 1
ATOM 3732 O O . TYR A 1 473 ? 12.294 -3.917 -10.690 1.00 88.25 473 TYR A O 1
ATOM 3740 N N . VAL A 1 474 ? 10.967 -5.107 -12.061 1.00 86.25 474 VAL A N 1
ATOM 3741 C CA . VAL A 1 474 ? 12.002 -5.350 -13.078 1.00 86.25 474 VAL A CA 1
ATOM 3742 C C . VAL A 1 474 ? 12.630 -4.034 -13.500 1.00 86.25 474 VAL A C 1
ATOM 3744 O O . VAL A 1 474 ? 13.848 -3.921 -13.489 1.00 86.25 474 VAL A O 1
ATOM 3747 N N . ALA A 1 475 ? 11.808 -3.034 -13.802 1.00 80.56 475 ALA A N 1
ATOM 3748 C CA . ALA A 1 475 ? 12.248 -1.714 -14.221 1.00 80.56 475 ALA A CA 1
ATOM 3749 C C . ALA A 1 475 ? 13.142 -1.030 -13.184 1.00 80.56 475 ALA A C 1
ATOM 3751 O O . ALA A 1 475 ? 14.299 -0.714 -13.458 1.00 80.56 475 ALA A O 1
ATOM 3752 N N . VAL A 1 476 ? 12.598 -0.860 -11.980 1.00 85.12 476 VAL A N 1
ATOM 3753 C CA . VAL A 1 476 ? 13.225 -0.131 -10.874 1.00 85.12 476 VAL A CA 1
ATOM 3754 C C . VAL A 1 476 ? 14.521 -0.815 -10.448 1.00 85.12 476 VAL A C 1
ATOM 3756 O O . VAL A 1 476 ? 15.578 -0.189 -10.411 1.00 85.12 476 VAL A O 1
ATOM 3759 N N . LEU A 1 477 ? 14.475 -2.132 -10.235 1.00 90.50 477 LEU A N 1
ATOM 3760 C CA . LEU A 1 477 ? 15.652 -2.903 -9.855 1.00 90.50 477 LEU A CA 1
ATOM 3761 C C . LEU A 1 477 ? 16.689 -2.935 -10.976 1.00 90.50 477 LEU A C 1
ATOM 3763 O O . LEU A 1 477 ? 17.878 -2.891 -10.693 1.00 90.50 477 LEU A O 1
ATOM 3767 N N . THR A 1 478 ? 16.280 -3.001 -12.245 1.00 85.38 478 THR A N 1
ATOM 3768 C CA . THR A 1 478 ? 17.222 -3.009 -13.375 1.00 85.38 478 THR A CA 1
ATOM 3769 C C . THR A 1 478 ? 17.919 -1.661 -13.539 1.00 85.38 478 THR A C 1
ATOM 3771 O O . THR A 1 478 ? 19.098 -1.638 -13.886 1.00 85.38 478 THR A O 1
ATOM 3774 N N . LEU A 1 479 ? 17.236 -0.549 -13.251 1.00 80.56 479 LEU A N 1
ATOM 3775 C CA . LEU A 1 479 ? 17.837 0.785 -13.273 1.00 80.56 479 LEU A CA 1
ATOM 3776 C C . LEU A 1 479 ? 18.957 0.928 -12.233 1.00 80.56 479 LEU A C 1
ATOM 3778 O O . LEU A 1 479 ? 20.000 1.500 -12.547 1.00 80.56 479 LEU A O 1
ATOM 3782 N N . SER A 1 480 ? 18.763 0.375 -11.034 1.00 85.69 480 SER A N 1
ATOM 3783 C CA . SER A 1 480 ? 19.717 0.507 -9.924 1.00 85.69 480 SER A CA 1
ATOM 3784 C C . SER A 1 480 ? 20.775 -0.602 -9.897 1.00 85.69 480 SER A C 1
ATOM 3786 O O . SER A 1 480 ? 21.954 -0.332 -9.688 1.00 85.69 480 SER A O 1
ATOM 3788 N N . LEU A 1 481 ? 20.368 -1.857 -10.112 1.00 87.31 481 LEU A N 1
ATOM 3789 C CA . LEU A 1 481 ? 21.217 -3.052 -9.994 1.00 87.31 481 LEU A CA 1
ATOM 3790 C C . LEU A 1 481 ? 21.807 -3.518 -11.328 1.00 87.31 481 LEU A C 1
ATOM 3792 O O . LEU A 1 481 ? 22.761 -4.291 -11.353 1.00 87.31 481 LEU A O 1
ATOM 3796 N N . GLY A 1 482 ? 21.215 -3.106 -12.445 1.00 85.25 482 GLY A N 1
ATOM 3797 C CA . GLY A 1 482 ? 21.411 -3.762 -13.731 1.00 85.25 482 GLY A CA 1
ATOM 3798 C C . GLY A 1 482 ? 20.544 -5.024 -13.888 1.00 85.25 482 GLY A C 1
ATOM 3799 O O . GLY A 1 482 ? 20.063 -5.611 -12.913 1.00 85.25 482 GLY A O 1
ATOM 3800 N N . PRO A 1 483 ? 20.325 -5.480 -15.133 1.00 83.19 483 PRO A N 1
ATOM 3801 C CA . PRO A 1 483 ? 19.319 -6.498 -15.442 1.00 83.19 483 PRO A CA 1
ATOM 3802 C C . PRO A 1 483 ? 19.667 -7.881 -14.884 1.00 83.19 483 PRO A C 1
ATOM 3804 O O . PRO A 1 483 ? 18.783 -8.612 -14.444 1.00 83.19 483 PRO A O 1
ATOM 3807 N N . ARG A 1 484 ? 20.950 -8.262 -14.859 1.00 84.88 484 ARG A N 1
ATOM 3808 C CA . ARG A 1 484 ? 21.380 -9.569 -14.334 1.00 84.88 484 ARG A CA 1
ATOM 3809 C C . ARG A 1 484 ? 21.155 -9.682 -12.829 1.00 84.88 484 ARG A C 1
ATOM 3811 O O . ARG A 1 484 ? 20.554 -10.658 -12.382 1.00 84.88 484 ARG A O 1
ATOM 3818 N N . ALA A 1 485 ? 21.586 -8.677 -12.069 1.00 89.69 485 ALA A N 1
ATOM 3819 C CA . ALA A 1 485 ? 21.412 -8.637 -10.621 1.00 89.69 485 ALA A CA 1
ATOM 3820 C C . ALA A 1 485 ? 19.931 -8.505 -10.235 1.00 89.69 485 ALA A C 1
ATOM 3822 O O . ALA A 1 485 ? 19.462 -9.253 -9.378 1.00 89.69 485 ALA A O 1
ATOM 3823 N N . ALA A 1 486 ? 19.164 -7.659 -10.932 1.00 91.94 486 ALA A N 1
ATOM 3824 C CA . ALA A 1 486 ? 17.717 -7.571 -10.750 1.00 91.94 486 ALA A CA 1
ATOM 3825 C C . ALA A 1 486 ? 17.020 -8.919 -11.009 1.00 91.94 486 ALA A C 1
ATOM 3827 O O . ALA A 1 486 ? 16.187 -9.350 -10.210 1.00 91.94 486 ALA A O 1
ATOM 3828 N N . LYS A 1 487 ? 17.398 -9.631 -12.082 1.00 92.06 487 LYS A N 1
ATOM 3829 C CA . LYS A 1 487 ? 16.851 -10.959 -12.397 1.00 92.06 487 LYS A CA 1
ATOM 3830 C C . LYS A 1 487 ? 17.172 -11.976 -11.322 1.00 92.06 487 LYS A C 1
ATOM 3832 O O . LYS A 1 487 ? 16.283 -12.724 -10.917 1.00 92.06 487 LYS A O 1
ATOM 3837 N N . ALA A 1 488 ? 18.422 -12.011 -10.872 1.00 92.38 488 ALA A N 1
ATOM 3838 C CA . ALA A 1 488 ? 18.859 -12.912 -9.817 1.00 92.38 488 ALA A CA 1
ATOM 3839 C C . ALA A 1 488 ? 18.110 -12.633 -8.506 1.00 92.38 488 ALA A C 1
ATOM 3841 O O . ALA A 1 488 ? 17.587 -13.566 -7.901 1.00 92.38 488 ALA A O 1
ATOM 3842 N N . LEU A 1 489 ? 17.983 -11.359 -8.117 1.00 94.06 489 LEU A N 1
ATOM 3843 C CA . LEU A 1 489 ? 17.282 -10.939 -6.904 1.00 94.06 489 LEU A CA 1
ATOM 3844 C C . LEU A 1 489 ? 15.796 -11.324 -6.937 1.00 94.06 489 LEU A C 1
ATOM 3846 O O . LEU A 1 489 ? 15.286 -11.903 -5.977 1.00 94.06 489 LEU A O 1
ATOM 3850 N N . LEU A 1 490 ? 15.110 -11.049 -8.050 1.00 93.31 490 LEU A N 1
ATOM 3851 C CA . LEU A 1 490 ? 13.696 -11.391 -8.215 1.00 93.31 490 LEU A CA 1
ATOM 3852 C C . LEU A 1 490 ? 13.473 -12.903 -8.273 1.00 93.31 490 LEU A C 1
ATOM 3854 O O . LEU A 1 490 ? 12.554 -13.395 -7.625 1.00 93.31 490 LEU A O 1
ATOM 3858 N N . SER A 1 491 ? 14.325 -13.645 -8.985 1.00 92.81 491 SER A N 1
ATOM 3859 C CA . SER A 1 491 ? 14.218 -15.110 -9.062 1.00 92.81 491 SER A CA 1
ATOM 3860 C C . SER A 1 491 ? 14.416 -15.742 -7.683 1.00 92.81 491 SER A C 1
ATOM 3862 O O . SER A 1 491 ? 13.562 -16.498 -7.232 1.00 92.81 491 SER A O 1
ATOM 3864 N N . ALA A 1 492 ? 15.463 -15.336 -6.951 1.00 91.06 492 ALA A N 1
ATOM 3865 C CA . ALA A 1 492 ? 15.737 -15.826 -5.598 1.00 91.06 492 ALA A CA 1
ATOM 3866 C C . ALA A 1 492 ? 14.580 -15.554 -4.622 1.00 91.06 492 ALA A C 1
ATOM 3868 O O . ALA A 1 492 ? 14.293 -16.377 -3.749 1.00 91.06 492 ALA A O 1
ATOM 3869 N N . HIS A 1 493 ? 13.891 -14.422 -4.788 1.00 90.31 493 HIS A N 1
ATOM 3870 C CA . HIS A 1 493 ? 12.716 -14.090 -3.995 1.00 90.31 493 HIS A CA 1
ATOM 3871 C C . HIS A 1 493 ? 11.473 -14.905 -4.403 1.00 90.31 493 HIS A C 1
ATOM 3873 O O . HIS A 1 493 ? 10.733 -15.356 -3.530 1.00 90.31 493 HIS A O 1
ATOM 3879 N N . ILE A 1 494 ? 11.230 -15.099 -5.706 1.00 89.12 494 ILE A N 1
ATOM 3880 C CA . ILE A 1 494 ? 10.078 -15.850 -6.243 1.00 89.12 494 ILE A CA 1
ATOM 3881 C C . ILE A 1 494 ? 10.165 -17.336 -5.891 1.00 89.12 494 ILE A C 1
ATOM 3883 O O . ILE A 1 494 ? 9.169 -17.915 -5.449 1.00 89.12 494 ILE A O 1
ATOM 3887 N N . ASP A 1 495 ? 11.348 -17.924 -6.067 1.00 88.12 495 ASP A N 1
ATOM 3888 C CA . ASP A 1 495 ? 11.654 -19.311 -5.700 1.00 88.12 495 ASP A CA 1
ATOM 3889 C C . ASP A 1 495 ? 11.728 -19.469 -4.171 1.00 88.12 495 ASP A C 1
ATOM 3891 O O . ASP A 1 495 ? 11.514 -20.550 -3.620 1.00 88.12 495 ASP A O 1
ATOM 3895 N N . GLY A 1 496 ? 12.009 -18.342 -3.505 1.00 84.00 496 GLY A N 1
ATOM 3896 C CA . GLY A 1 496 ? 12.135 -18.131 -2.071 1.00 84.00 496 GLY A CA 1
ATOM 3897 C C . GLY A 1 496 ? 13.182 -18.990 -1.381 1.00 84.00 496 GLY A C 1
ATOM 3898 O O . GLY A 1 496 ? 13.124 -19.207 -0.170 1.00 84.00 496 GLY A O 1
ATOM 3899 N N . ASP A 1 497 ? 14.202 -19.356 -2.154 1.00 76.31 497 ASP A N 1
ATOM 3900 C CA . ASP A 1 497 ? 15.536 -19.685 -1.663 1.00 76.31 497 ASP A CA 1
ATOM 3901 C C . ASP A 1 497 ? 16.090 -18.559 -0.782 1.00 76.31 497 ASP A C 1
ATOM 3903 O O . ASP A 1 497 ? 16.879 -18.790 0.136 1.00 76.31 497 ASP A O 1
ATOM 3907 N N . SER A 1 498 ? 15.694 -17.315 -1.062 1.00 81.56 498 SER A N 1
ATOM 3908 C CA . SER A 1 498 ? 16.073 -16.147 -0.280 1.00 81.56 498 SER A CA 1
ATOM 3909 C C . SER A 1 498 ? 15.025 -15.050 -0.407 1.00 81.56 498 SER A C 1
ATOM 3911 O O . SER A 1 498 ? 15.029 -14.241 -1.336 1.00 81.56 498 SER A O 1
ATOM 3913 N N . ASN A 1 499 ? 14.091 -15.030 0.542 1.00 82.12 499 ASN A N 1
ATOM 3914 C CA . ASN A 1 499 ? 13.082 -13.983 0.580 1.00 82.12 499 ASN A CA 1
ATOM 3915 C C . ASN A 1 499 ? 13.665 -12.690 1.182 1.00 82.12 499 ASN A C 1
ATOM 3917 O O . ASN A 1 499 ? 14.620 -12.714 1.960 1.00 82.12 499 ASN A O 1
ATOM 3921 N N . LEU A 1 500 ? 13.056 -11.558 0.830 1.00 85.31 500 LEU A N 1
ATOM 3922 C CA . LEU A 1 500 ? 13.416 -10.217 1.313 1.00 85.31 500 LEU A CA 1
ATOM 3923 C C . LEU A 1 500 ? 13.555 -10.155 2.844 1.00 85.31 500 LEU A C 1
ATOM 3925 O O . LEU A 1 500 ? 14.400 -9.442 3.370 1.00 85.31 500 LEU A O 1
ATOM 3929 N N . TYR A 1 501 ? 12.721 -10.925 3.539 1.00 85.31 501 TYR A N 1
ATOM 3930 C CA . TYR A 1 501 ? 12.563 -10.932 4.990 1.00 85.31 501 TYR A CA 1
ATOM 3931 C C . TYR A 1 501 ? 13.489 -11.925 5.706 1.00 85.31 501 TYR A C 1
ATOM 3933 O O . TYR A 1 501 ? 13.485 -11.990 6.930 1.00 85.31 501 TYR A O 1
ATOM 3941 N N . SER A 1 502 ? 14.252 -12.729 4.962 1.00 83.06 502 SER A N 1
ATOM 3942 C CA . SER A 1 502 ? 14.984 -13.876 5.510 1.00 83.06 502 SER A CA 1
ATOM 3943 C C . SER A 1 502 ? 16.355 -13.499 6.056 1.00 83.06 502 SER A C 1
ATOM 3945 O O . SER A 1 502 ? 16.863 -14.164 6.955 1.00 83.06 502 SER A O 1
ATOM 3947 N N . ASN A 1 503 ? 16.971 -12.453 5.502 1.00 88.62 503 ASN A N 1
ATOM 3948 C CA . ASN A 1 503 ? 18.325 -12.040 5.839 1.00 88.62 503 ASN A CA 1
ATOM 3949 C C . ASN A 1 503 ? 18.516 -10.548 5.524 1.00 88.62 503 ASN A C 1
ATOM 3951 O O . ASN A 1 503 ? 18.049 -10.056 4.492 1.00 88.62 503 ASN A O 1
ATOM 3955 N N . SER A 1 504 ? 19.253 -9.852 6.390 1.00 94.81 504 SER A N 1
ATOM 3956 C CA . SER A 1 504 ? 19.652 -8.452 6.227 1.00 94.81 504 SER A CA 1
ATOM 3957 C C . SER A 1 504 ? 20.365 -8.175 4.900 1.00 94.81 504 SER A C 1
ATOM 3959 O O . SER A 1 504 ? 20.215 -7.085 4.360 1.00 94.81 504 SER A O 1
ATOM 3961 N N . TYR A 1 505 ? 21.085 -9.150 4.338 1.00 95.00 505 TYR A N 1
ATOM 3962 C CA . TYR A 1 505 ? 21.745 -9.025 3.036 1.00 95.00 505 TYR A CA 1
ATOM 3963 C C . TYR A 1 505 ? 20.746 -8.868 1.887 1.00 95.00 505 TYR A C 1
ATOM 3965 O O . TYR A 1 505 ? 20.883 -7.967 1.066 1.00 95.00 505 TYR A O 1
ATOM 3973 N N . PHE A 1 506 ? 19.696 -9.694 1.844 1.00 92.88 506 PHE A N 1
ATOM 3974 C CA . PHE A 1 506 ? 18.671 -9.571 0.804 1.00 92.88 506 PHE A CA 1
ATOM 3975 C C . PHE A 1 506 ? 17.856 -8.299 0.979 1.00 92.88 506 PHE A C 1
ATOM 3977 O O . PHE A 1 506 ? 17.580 -7.618 -0.004 1.00 92.88 506 PHE A O 1
ATOM 3984 N N . MET A 1 507 ? 17.531 -7.943 2.222 1.00 95.00 507 MET A N 1
ATOM 3985 C CA . MET A 1 507 ? 16.910 -6.659 2.526 1.00 95.00 507 MET A CA 1
ATOM 3986 C C . MET A 1 507 ? 17.767 -5.494 2.009 1.00 95.00 507 MET A C 1
ATOM 3988 O O . MET A 1 507 ? 17.249 -4.611 1.331 1.00 95.00 507 MET A O 1
ATOM 3992 N N . ALA A 1 508 ? 19.084 -5.539 2.231 1.00 95.50 508 ALA A N 1
ATOM 3993 C CA . ALA A 1 508 ? 20.016 -4.566 1.680 1.00 95.50 508 ALA A CA 1
ATOM 3994 C C . ALA A 1 508 ? 19.994 -4.553 0.142 1.00 95.50 508 ALA A C 1
ATOM 3996 O O . ALA A 1 508 ? 19.794 -3.487 -0.423 1.00 95.50 508 ALA A O 1
ATOM 3997 N N . CYS A 1 509 ? 20.098 -5.698 -0.549 1.00 94.88 509 CYS A N 1
ATOM 3998 C CA . CYS A 1 509 ? 20.005 -5.756 -2.019 1.00 94.88 509 CYS A CA 1
ATOM 3999 C C . CYS A 1 509 ? 18.728 -5.105 -2.564 1.00 94.88 509 CYS A C 1
ATOM 4001 O O . CYS A 1 509 ? 18.761 -4.437 -3.595 1.00 94.88 509 CYS A O 1
ATOM 4003 N N . TRP A 1 510 ? 17.600 -5.312 -1.886 1.00 95.19 510 TRP A N 1
ATOM 4004 C CA . TRP A 1 510 ? 16.327 -4.718 -2.272 1.00 95.19 510 TRP A CA 1
ATOM 4005 C C . TRP A 1 510 ? 16.301 -3.211 -2.047 1.00 95.19 510 TRP A C 1
ATOM 4007 O O . TRP A 1 510 ? 15.923 -2.488 -2.959 1.00 95.19 510 TRP A O 1
ATOM 4017 N N . LEU A 1 511 ? 16.752 -2.722 -0.891 1.00 95.00 511 LEU A N 1
ATOM 4018 C CA . LEU A 1 511 ? 16.874 -1.282 -0.640 1.00 95.00 511 LEU A CA 1
ATOM 4019 C C . LEU A 1 511 ? 17.789 -0.614 -1.674 1.00 95.00 511 LEU A C 1
ATOM 4021 O O . LEU A 1 511 ? 17.422 0.397 -2.267 1.00 95.00 511 LEU A O 1
ATOM 4025 N N . VAL A 1 512 ? 18.931 -1.240 -1.953 1.00 93.94 512 VAL A N 1
ATOM 4026 C CA . VAL A 1 512 ? 19.879 -0.835 -2.994 1.00 93.94 512 VAL A CA 1
ATOM 4027 C C . VAL A 1 512 ? 19.199 -0.767 -4.358 1.00 93.94 512 VAL A C 1
ATOM 4029 O O . VAL A 1 512 ? 19.290 0.238 -5.060 1.00 93.94 512 VAL A O 1
ATOM 4032 N N . GLY A 1 513 ? 18.456 -1.812 -4.720 1.00 93.19 513 GLY A N 1
ATOM 4033 C CA . GLY A 1 513 ? 17.757 -1.876 -5.995 1.00 93.19 513 GLY A CA 1
ATOM 4034 C C . GLY A 1 513 ? 16.607 -0.882 -6.132 1.00 93.19 513 GLY A C 1
ATOM 4035 O O . GLY A 1 513 ? 16.303 -0.451 -7.242 1.00 93.19 513 GLY A O 1
ATOM 4036 N N . LEU A 1 514 ? 15.993 -0.484 -5.022 1.00 92.81 514 LEU A N 1
ATOM 4037 C CA . LEU A 1 514 ? 14.936 0.524 -4.989 1.00 92.81 514 LEU A CA 1
ATOM 4038 C C . LEU A 1 514 ? 15.468 1.964 -4.987 1.00 92.81 514 LEU A C 1
ATOM 4040 O O . LEU A 1 514 ? 14.671 2.898 -5.029 1.00 92.81 514 LEU A O 1
ATOM 4044 N N . GLY A 1 515 ? 16.791 2.146 -4.967 1.00 90.00 515 GLY A N 1
ATOM 4045 C CA . GLY A 1 515 ? 17.420 3.462 -4.996 1.00 90.00 515 GLY A CA 1
ATOM 4046 C C . GLY A 1 515 ? 17.626 4.090 -3.618 1.00 90.00 515 GLY A C 1
ATOM 4047 O O . GLY A 1 515 ? 17.739 5.312 -3.536 1.00 90.00 515 GLY A O 1
ATOM 4048 N N . TYR A 1 516 ? 17.692 3.287 -2.542 1.00 91.38 516 TYR A N 1
ATOM 4049 C CA . TYR A 1 516 ? 18.114 3.769 -1.220 1.00 91.38 516 TYR A CA 1
ATOM 4050 C C . TYR A 1 516 ? 19.408 4.582 -1.348 1.00 91.38 516 TYR A C 1
ATOM 4052 O O . TYR A 1 516 ? 20.266 4.203 -2.146 1.00 91.38 516 TYR A O 1
ATOM 4060 N N . PRO A 1 517 ? 19.592 5.706 -0.631 1.00 73.06 517 PRO A N 1
ATOM 4061 C CA . PRO A 1 517 ? 20.661 6.619 -0.959 1.00 73.06 517 PRO A CA 1
ATOM 4062 C C . PRO A 1 517 ? 21.995 5.955 -0.636 1.00 73.06 517 PRO A C 1
ATOM 4064 O O . PRO A 1 517 ? 22.324 5.660 0.515 1.00 73.06 517 PRO A O 1
ATOM 4067 N N . SER A 1 518 ? 22.807 5.804 -1.672 1.00 56.81 518 SER A N 1
ATOM 4068 C CA . SER A 1 518 ? 24.205 6.182 -1.572 1.00 56.81 518 SER A CA 1
ATOM 4069 C C . SER A 1 518 ? 24.199 7.635 -1.105 1.00 56.81 518 SER A C 1
ATOM 4071 O O . SER A 1 518 ? 23.733 8.500 -1.844 1.00 56.81 518 SER A O 1
ATOM 4073 N N . GLY A 1 519 ? 24.668 7.947 0.105 1.00 52.91 519 GLY A N 1
ATOM 4074 C CA . GLY A 1 519 ? 25.019 9.337 0.420 1.00 52.91 519 GLY A CA 1
ATOM 4075 C C . GLY A 1 519 ? 25.959 9.903 -0.660 1.00 52.91 519 GLY A C 1
ATOM 4076 O O . GLY A 1 519 ? 26.426 9.161 -1.521 1.00 52.91 519 GLY A O 1
ATOM 4077 N N . ASN A 1 520 ? 26.283 11.197 -0.623 1.00 50.03 520 ASN A N 1
ATOM 4078 C CA . ASN A 1 520 ? 27.196 11.852 -1.588 1.00 50.03 520 ASN A CA 1
ATOM 4079 C C . ASN A 1 520 ? 28.571 11.167 -1.786 1.00 50.03 520 ASN A C 1
ATOM 4081 O O . ASN A 1 520 ? 29.362 11.587 -2.629 1.00 50.03 520 ASN A O 1
ATOM 4085 N N . GLU A 1 521 ? 28.879 10.133 -1.013 1.00 59.53 521 GLU A N 1
ATOM 4086 C CA . GLU A 1 521 ? 29.958 9.198 -1.277 1.00 59.53 521 GLU A CA 1
ATOM 4087 C C . GLU A 1 521 ? 29.710 8.460 -2.598 1.00 59.53 521 GLU A C 1
ATOM 4089 O O . GLU A 1 521 ? 28.772 7.685 -2.753 1.00 59.53 521 GLU A O 1
ATOM 4094 N N . LYS A 1 522 ? 30.576 8.707 -3.581 1.00 57.62 522 LYS A N 1
ATOM 4095 C CA . LYS A 1 522 ? 30.665 7.861 -4.769 1.00 57.62 522 LYS A CA 1
ATOM 4096 C C . LYS A 1 522 ? 31.164 6.491 -4.321 1.00 57.62 522 LYS A C 1
ATOM 4098 O O . LYS A 1 522 ? 32.333 6.346 -3.979 1.00 57.62 522 LYS A O 1
ATOM 4103 N N . TRP A 1 523 ? 30.281 5.502 -4.289 1.00 63.69 523 TRP A N 1
ATOM 4104 C CA . TRP A 1 523 ? 30.668 4.124 -4.008 1.00 63.69 523 TRP A CA 1
ATOM 4105 C C . TRP A 1 523 ? 30.924 3.397 -5.323 1.00 63.69 523 TRP A C 1
ATOM 4107 O O . TRP A 1 523 ? 29.995 3.104 -6.074 1.00 63.69 523 TRP A O 1
ATOM 4117 N N . ASP A 1 524 ? 32.189 3.085 -5.591 1.00 77.00 524 ASP A N 1
ATOM 4118 C CA . ASP A 1 524 ? 32.606 2.440 -6.842 1.00 77.00 524 ASP A CA 1
ATOM 4119 C C . ASP A 1 524 ? 32.219 0.946 -6.917 1.00 77.00 524 ASP A C 1
ATOM 4121 O O . ASP A 1 524 ? 32.316 0.336 -7.981 1.00 77.00 524 ASP A O 1
ATOM 4125 N N . ASN A 1 525 ? 31.762 0.336 -5.811 1.00 85.62 525 ASN A N 1
ATOM 4126 C CA . ASN A 1 525 ? 31.441 -1.093 -5.744 1.00 85.62 525 ASN A CA 1
ATOM 4127 C C . ASN A 1 525 ? 30.121 -1.384 -5.000 1.00 85.62 525 ASN A C 1
ATOM 4129 O O . ASN A 1 525 ? 30.012 -1.196 -3.785 1.00 85.62 525 ASN A O 1
ATOM 4133 N N . MET A 1 526 ? 29.139 -1.917 -5.736 1.00 86.31 526 MET A N 1
ATOM 4134 C CA . MET A 1 526 ? 27.819 -2.311 -5.228 1.00 86.31 526 MET A CA 1
ATOM 4135 C C . MET A 1 526 ? 27.886 -3.383 -4.132 1.00 86.31 526 MET A C 1
ATOM 4137 O O . MET A 1 526 ? 27.101 -3.322 -3.186 1.00 86.31 526 MET A O 1
ATOM 4141 N N . ASP A 1 527 ? 28.827 -4.328 -4.208 1.00 88.31 527 ASP A N 1
ATOM 4142 C CA . ASP A 1 527 ? 28.942 -5.404 -3.215 1.00 88.31 527 ASP A CA 1
ATOM 4143 C C . ASP A 1 527 ? 29.302 -4.851 -1.835 1.00 88.31 527 ASP A C 1
ATOM 4145 O O . ASP A 1 527 ? 28.711 -5.252 -0.830 1.00 88.31 527 ASP A O 1
ATOM 4149 N N . MET A 1 528 ? 30.216 -3.874 -1.780 1.00 88.25 528 MET A N 1
ATOM 4150 C CA . MET A 1 528 ? 30.556 -3.216 -0.516 1.00 88.25 528 MET A CA 1
ATOM 4151 C C . MET A 1 528 ? 29.365 -2.450 0.054 1.00 88.25 528 MET A C 1
ATOM 4153 O O . MET A 1 528 ? 29.180 -2.418 1.271 1.00 88.25 528 MET A O 1
ATOM 4157 N N . TRP A 1 529 ? 28.540 -1.856 -0.813 1.00 87.88 529 TRP A N 1
ATOM 4158 C CA . TRP A 1 529 ? 27.367 -1.109 -0.378 1.00 87.88 529 TRP A CA 1
ATOM 4159 C C . TRP A 1 529 ? 26.304 -2.025 0.228 1.00 87.88 529 TRP A C 1
ATOM 4161 O O . TRP A 1 529 ? 25.849 -1.786 1.348 1.00 87.88 529 TRP A O 1
ATOM 4171 N N . VAL A 1 530 ? 25.971 -3.119 -0.462 1.00 93.19 530 VAL A N 1
ATOM 4172 C CA . VAL A 1 530 ? 25.052 -4.138 0.059 1.00 93.19 530 VAL A CA 1
ATOM 4173 C C . VAL A 1 530 ? 25.579 -4.703 1.379 1.00 93.19 530 VAL A C 1
ATOM 4175 O O . VAL A 1 530 ? 24.809 -4.861 2.325 1.00 93.19 530 VAL A O 1
ATOM 4178 N N . GLN A 1 531 ? 26.885 -4.970 1.475 1.00 94.06 531 GLN A N 1
ATOM 4179 C CA . GLN A 1 531 ? 27.493 -5.511 2.687 1.00 94.06 531 GLN A CA 1
ATOM 4180 C C . GLN A 1 531 ? 27.433 -4.522 3.859 1.00 94.06 531 GLN A C 1
ATOM 4182 O O . GLN A 1 531 ? 26.962 -4.885 4.934 1.00 94.06 531 GLN A O 1
ATOM 4187 N N . SER A 1 532 ? 27.822 -3.262 3.650 1.00 93.44 532 SER A N 1
ATOM 4188 C CA . SER A 1 532 ? 27.743 -2.220 4.682 1.00 93.44 532 SER A CA 1
ATOM 4189 C C . SER A 1 532 ? 26.305 -2.007 5.163 1.00 93.44 532 SER A C 1
ATOM 4191 O O . SER A 1 532 ? 26.042 -1.948 6.366 1.00 93.44 532 SER A O 1
ATOM 4193 N N . LEU A 1 533 ? 25.347 -1.948 4.233 1.00 93.88 533 LEU A N 1
ATOM 4194 C CA . LEU A 1 533 ? 23.935 -1.785 4.562 1.00 93.88 533 LEU A CA 1
ATOM 4195 C C . LEU A 1 533 ? 23.388 -3.006 5.321 1.00 93.88 533 LEU A C 1
ATOM 4197 O O . LEU A 1 533 ? 22.674 -2.852 6.310 1.00 93.88 533 LEU A O 1
ATOM 4201 N N . SER A 1 534 ? 23.776 -4.216 4.912 1.00 95.44 534 SER A N 1
ATOM 4202 C CA . SER A 1 534 ? 23.442 -5.468 5.598 1.00 95.44 534 SER A CA 1
ATOM 4203 C C . SER A 1 534 ? 23.998 -5.516 7.021 1.00 95.44 534 SER A C 1
ATOM 4205 O O . SER A 1 534 ? 23.300 -5.979 7.926 1.00 95.44 534 SER A O 1
ATOM 4207 N N . GLU A 1 535 ? 25.206 -5.003 7.254 1.00 95.94 535 GLU A N 1
ATOM 4208 C CA . GLU A 1 535 ? 25.793 -4.898 8.592 1.00 95.94 535 GLU A CA 1
ATOM 4209 C C . GLU A 1 535 ? 25.020 -3.912 9.474 1.00 95.94 535 GLU A C 1
ATOM 4211 O O . GLU A 1 535 ? 24.674 -4.267 10.601 1.00 95.94 535 GLU A O 1
ATOM 4216 N N . LYS A 1 536 ? 24.668 -2.725 8.957 1.00 94.88 536 LYS A N 1
ATOM 4217 C CA . LYS A 1 536 ? 23.845 -1.738 9.685 1.00 94.88 536 LYS A CA 1
ATOM 4218 C C . LYS A 1 536 ? 22.479 -2.305 10.075 1.00 94.88 536 LYS A C 1
ATOM 4220 O O . LYS A 1 536 ? 22.050 -2.149 11.216 1.00 94.88 536 LYS A O 1
ATOM 4225 N N . ILE A 1 537 ? 21.826 -3.018 9.154 1.00 94.81 537 ILE A N 1
ATOM 4226 C CA . ILE A 1 537 ? 20.551 -3.701 9.420 1.00 94.81 537 ILE A CA 1
ATOM 4227 C C . ILE A 1 537 ? 20.736 -4.785 10.491 1.00 94.81 537 ILE A C 1
ATOM 4229 O O . ILE A 1 537 ? 19.944 -4.869 11.424 1.00 94.81 537 ILE A O 1
ATOM 4233 N N . SER A 1 538 ? 21.793 -5.597 10.393 1.00 93.94 538 SER A N 1
ATOM 4234 C CA . SER A 1 538 ? 22.069 -6.675 11.360 1.00 93.94 538 SER A CA 1
ATOM 4235 C C . SER A 1 538 ? 22.359 -6.154 12.769 1.00 93.94 538 SER A C 1
ATOM 4237 O O . SER A 1 538 ? 22.003 -6.809 13.744 1.00 93.94 538 SER A O 1
ATOM 4239 N N . LYS A 1 539 ? 22.995 -4.982 12.882 1.00 96.06 539 LYS A N 1
ATOM 4240 C CA . LYS A 1 539 ? 23.279 -4.312 14.159 1.00 96.06 539 LYS A CA 1
ATOM 4241 C C . LYS A 1 539 ? 22.076 -3.553 14.733 1.00 96.06 539 LYS A C 1
ATOM 4243 O O . LYS A 1 539 ? 22.159 -3.074 15.858 1.00 96.06 539 LYS A O 1
ATOM 4248 N N . GLY A 1 540 ? 20.980 -3.427 13.980 1.00 93.19 540 GLY A N 1
ATOM 4249 C CA . GLY A 1 540 ? 19.818 -2.626 14.372 1.00 93.19 540 GLY A CA 1
ATOM 4250 C C . GLY A 1 540 ? 20.047 -1.111 14.292 1.00 93.19 540 GLY A C 1
ATOM 4251 O O . GLY A 1 540 ? 19.232 -0.349 14.797 1.00 93.19 540 GLY A O 1
ATOM 4252 N N . GLU A 1 541 ? 21.130 -0.662 13.650 1.00 94.19 541 GLU A N 1
ATOM 4253 C CA . GLU A 1 541 ? 21.414 0.765 13.415 1.00 94.19 541 GLU A CA 1
ATOM 4254 C C . GLU A 1 541 ? 20.477 1.368 12.358 1.00 94.19 541 GLU A C 1
ATOM 4256 O O . GLU A 1 541 ? 20.322 2.584 12.264 1.00 94.19 541 GLU A O 1
ATOM 4261 N N . LEU A 1 542 ? 19.870 0.507 11.540 1.00 91.06 542 LEU A N 1
ATOM 4262 C CA . LEU A 1 542 ? 18.951 0.878 10.481 1.00 91.06 542 LEU A CA 1
ATOM 4263 C C . LEU A 1 542 ? 17.678 0.043 10.587 1.00 91.06 542 LEU A C 1
ATOM 4265 O O . LEU A 1 542 ? 17.757 -1.182 10.635 1.00 91.06 542 LEU A O 1
ATOM 4269 N N . GLU A 1 543 ? 16.514 0.694 10.554 1.00 91.00 543 GLU A N 1
ATOM 4270 C CA . GLU A 1 543 ? 15.217 0.020 10.483 1.00 91.00 543 GLU A CA 1
ATOM 4271 C C . GLU A 1 543 ? 14.806 -0.171 9.009 1.00 91.00 543 GLU A C 1
ATOM 4273 O O . GLU A 1 543 ? 14.236 0.736 8.391 1.00 91.00 543 GLU A O 1
ATOM 4278 N N . PRO A 1 544 ? 15.079 -1.337 8.393 1.00 89.56 544 PRO A N 1
ATOM 4279 C CA . PRO A 1 544 ? 14.925 -1.490 6.951 1.00 89.56 544 PRO A CA 1
ATOM 4280 C C . PRO A 1 544 ? 13.469 -1.471 6.490 1.00 89.56 544 PRO A C 1
ATOM 4282 O O . PRO A 1 544 ? 13.213 -1.152 5.338 1.00 89.56 544 PRO A O 1
ATOM 4285 N N . MET A 1 545 ? 12.512 -1.824 7.351 1.00 88.06 545 MET A N 1
ATOM 4286 C CA . MET A 1 545 ? 11.106 -1.959 6.961 1.00 88.06 545 MET A CA 1
ATOM 4287 C C . MET A 1 545 ? 10.438 -0.609 6.710 1.00 88.06 545 MET A C 1
ATOM 4289 O O . MET A 1 545 ? 9.701 -0.473 5.735 1.00 88.06 545 MET A O 1
ATOM 4293 N N . SER A 1 546 ? 10.723 0.384 7.553 1.00 81.06 546 SER A N 1
ATOM 4294 C CA . SER A 1 546 ? 10.248 1.760 7.370 1.00 81.06 546 SER A CA 1
ATOM 4295 C C . SER A 1 546 ? 10.813 2.362 6.079 1.00 81.06 546 SER A C 1
ATOM 4297 O O . SER A 1 546 ? 10.091 2.936 5.265 1.00 81.06 546 SER A O 1
ATOM 4299 N N . ILE A 1 547 ? 12.100 2.120 5.832 1.00 85.94 547 ILE A N 1
ATOM 4300 C CA . ILE A 1 547 ? 12.789 2.561 4.619 1.00 85.94 547 ILE A CA 1
ATOM 4301 C C . ILE A 1 547 ? 12.225 1.856 3.386 1.00 85.94 547 ILE A C 1
ATOM 4303 O O . ILE A 1 547 ? 11.899 2.500 2.397 1.00 85.94 547 ILE A O 1
ATOM 4307 N N . LEU A 1 548 ? 12.071 0.536 3.441 1.00 88.81 548 LEU A N 1
ATOM 4308 C CA . LEU A 1 548 ? 11.483 -0.241 2.360 1.00 88.81 548 LEU A CA 1
ATOM 4309 C C . LEU A 1 548 ? 10.075 0.271 2.035 1.00 88.81 548 LEU A C 1
ATOM 4311 O O . LEU A 1 548 ? 9.773 0.465 0.864 1.00 88.81 548 LEU A O 1
ATOM 4315 N N . ALA A 1 549 ? 9.240 0.533 3.046 1.00 78.19 549 ALA A N 1
ATOM 4316 C CA . ALA A 1 549 ? 7.911 1.115 2.858 1.00 78.19 549 ALA A CA 1
ATOM 4317 C C . ALA A 1 549 ? 7.985 2.437 2.088 1.00 78.19 549 ALA A C 1
ATOM 4319 O O . ALA A 1 549 ? 7.271 2.616 1.103 1.00 78.19 549 ALA A O 1
ATOM 4320 N N . HIS A 1 550 ? 8.888 3.322 2.516 1.00 81.19 550 HIS A N 1
ATOM 4321 C CA . HIS A 1 550 ? 9.110 4.613 1.881 1.00 81.19 550 HIS A CA 1
ATOM 4322 C C . HIS A 1 550 ? 9.507 4.462 0.411 1.00 81.19 550 HIS A C 1
ATOM 4324 O O . HIS A 1 550 ? 8.901 5.097 -0.441 1.00 81.19 550 HIS A O 1
ATOM 4330 N N . TYR A 1 551 ? 10.455 3.576 0.101 1.00 85.31 551 TYR A N 1
ATOM 4331 C CA . TYR A 1 551 ? 10.943 3.372 -1.263 1.00 85.31 551 TYR A CA 1
ATOM 4332 C C . TYR A 1 551 ? 9.962 2.627 -2.168 1.00 85.31 551 TYR A C 1
ATOM 4334 O O . TYR A 1 551 ? 9.906 2.889 -3.369 1.00 85.31 551 TYR A O 1
ATOM 4342 N N . LEU A 1 552 ? 9.167 1.708 -1.622 1.00 82.38 552 LEU A N 1
ATOM 4343 C CA . LEU A 1 552 ? 8.068 1.098 -2.366 1.00 82.38 552 LEU A CA 1
ATOM 4344 C C . LEU A 1 552 ? 7.011 2.149 -2.712 1.00 82.38 552 LEU A C 1
ATOM 4346 O O . LEU A 1 552 ? 6.570 2.205 -3.855 1.00 82.38 552 LEU A O 1
ATOM 4350 N N . GLU A 1 553 ? 6.665 3.027 -1.769 1.00 73.06 553 GLU A N 1
ATOM 4351 C CA . GLU A 1 553 ? 5.769 4.154 -2.032 1.00 73.06 553 GLU A CA 1
ATOM 4352 C C . GLU A 1 553 ? 6.390 5.144 -3.030 1.00 73.06 553 GLU A C 1
ATOM 4354 O O . GLU A 1 553 ? 5.707 5.584 -3.954 1.00 73.06 553 GLU A O 1
ATOM 4359 N N . GLU A 1 554 ? 7.686 5.449 -2.900 1.00 75.56 554 GLU A N 1
ATOM 4360 C CA . GLU A 1 554 ? 8.434 6.347 -3.788 1.00 75.56 554 GLU A CA 1
ATOM 4361 C C . GLU A 1 554 ? 8.482 5.847 -5.237 1.00 75.56 554 GLU A C 1
ATOM 4363 O O . GLU A 1 554 ? 8.433 6.642 -6.166 1.00 75.56 554 GLU A O 1
ATOM 4368 N N . ASN A 1 555 ? 8.516 4.536 -5.449 1.00 77.69 555 ASN A N 1
ATOM 4369 C CA . ASN A 1 555 ? 8.519 3.947 -6.788 1.00 77.69 555 ASN A CA 1
ATOM 4370 C C . ASN A 1 555 ? 7.112 3.501 -7.251 1.00 77.69 555 ASN A C 1
ATOM 4372 O O . ASN A 1 555 ? 6.958 2.890 -8.315 1.00 77.69 555 ASN A O 1
ATOM 4376 N N . ASP A 1 556 ? 6.078 3.784 -6.447 1.00 73.06 556 ASP A N 1
ATOM 4377 C CA . ASP A 1 556 ? 4.698 3.324 -6.645 1.00 73.06 556 ASP A CA 1
ATOM 4378 C C . ASP A 1 556 ? 4.647 1.810 -6.951 1.00 73.06 556 ASP A C 1
ATOM 4380 O O . ASP A 1 556 ? 4.034 1.348 -7.920 1.00 73.06 556 ASP A O 1
ATOM 4384 N N . LEU A 1 557 ? 5.376 1.040 -6.140 1.00 79.44 557 LEU A N 1
ATOM 4385 C CA . LEU A 1 557 ? 5.473 -0.411 -6.200 1.00 79.44 557 LEU A CA 1
ATOM 4386 C C . LEU A 1 557 ? 4.551 -1.043 -5.151 1.00 79.44 557 LEU A C 1
ATOM 4388 O O . LEU A 1 557 ? 4.430 -0.524 -4.038 1.00 79.44 557 LEU A O 1
ATOM 4392 N N . PRO A 1 558 ? 3.926 -2.193 -5.458 1.00 77.88 558 PRO A N 1
ATOM 4393 C CA . PRO A 1 558 ? 3.140 -2.912 -4.467 1.00 77.88 558 PRO A CA 1
ATOM 4394 C C . PRO A 1 558 ? 4.020 -3.385 -3.301 1.00 77.88 558 PRO A C 1
ATOM 4396 O O . PRO A 1 558 ? 5.250 -3.435 -3.379 1.00 77.88 558 PRO A O 1
ATOM 4399 N N . TRP A 1 559 ? 3.386 -3.792 -2.204 1.00 84.06 559 TRP A N 1
ATOM 4400 C CA . TRP A 1 559 ? 4.095 -4.494 -1.141 1.00 84.06 559 TRP A CA 1
ATOM 4401 C C . TRP A 1 559 ? 4.518 -5.890 -1.595 1.00 84.06 559 TRP A C 1
ATOM 4403 O O . TRP A 1 559 ? 3.729 -6.654 -2.158 1.00 84.06 559 TRP A O 1
ATOM 4413 N N . ILE A 1 560 ? 5.769 -6.238 -1.300 1.00 82.94 560 ILE A N 1
ATOM 4414 C CA . ILE A 1 560 ? 6.332 -7.547 -1.617 1.00 82.94 560 ILE A CA 1
ATOM 4415 C C . ILE A 1 560 ? 5.658 -8.586 -0.712 1.00 82.94 560 ILE A C 1
ATOM 4417 O O . ILE A 1 560 ? 5.736 -8.515 0.511 1.00 82.94 560 ILE A O 1
ATOM 4421 N N . LEU A 1 561 ? 4.948 -9.556 -1.288 1.00 74.75 561 LEU A N 1
ATOM 4422 C CA . LEU A 1 561 ? 4.229 -10.547 -0.486 1.00 74.75 561 LEU A CA 1
ATOM 4423 C C . LEU A 1 561 ? 5.208 -11.479 0.237 1.00 74.75 561 LEU A C 1
ATOM 4425 O O . LEU A 1 561 ? 5.993 -12.181 -0.401 1.00 74.75 561 LEU A O 1
ATOM 4429 N N . ASN A 1 562 ? 5.082 -11.595 1.562 1.00 73.38 562 ASN A N 1
ATOM 4430 C CA . ASN A 1 562 ? 5.737 -12.667 2.306 1.00 73.38 562 ASN A CA 1
ATOM 4431 C C . ASN A 1 562 ? 5.004 -13.998 2.054 1.00 73.38 562 ASN A C 1
ATOM 4433 O O . ASN A 1 562 ? 4.146 -14.422 2.831 1.00 73.38 562 ASN A O 1
ATOM 4437 N N . ARG A 1 563 ? 5.330 -14.670 0.942 1.00 61.28 563 ARG A N 1
ATOM 4438 C CA . ARG A 1 563 ? 4.740 -15.973 0.581 1.00 61.28 563 ARG A CA 1
ATOM 4439 C C . ARG A 1 563 ? 5.037 -17.086 1.598 1.00 61.28 563 ARG A C 1
ATOM 4441 O O . ARG A 1 563 ? 4.368 -18.116 1.562 1.00 61.28 563 ARG A O 1
ATOM 4448 N N . TYR A 1 564 ? 5.983 -16.883 2.519 1.00 53.69 564 TYR A N 1
ATOM 4449 C CA . TYR A 1 564 ? 6.411 -17.888 3.498 1.00 53.69 564 TYR A CA 1
ATOM 4450 C C . TYR A 1 564 ? 5.668 -17.826 4.832 1.00 53.69 564 TYR A C 1
ATOM 4452 O O . TYR A 1 564 ? 5.777 -18.761 5.617 1.00 53.69 564 TYR A O 1
ATOM 4460 N N . ALA A 1 565 ? 4.829 -16.814 5.062 1.00 46.28 565 ALA A N 1
ATOM 4461 C CA . ALA A 1 565 ? 3.989 -16.755 6.259 1.00 46.28 565 ALA A CA 1
ATOM 4462 C C . ALA A 1 565 ? 2.793 -17.740 6.236 1.00 46.28 565 ALA A C 1
ATOM 4464 O O . ALA A 1 565 ? 2.036 -17.790 7.196 1.00 46.28 565 ALA A O 1
ATOM 4465 N N . LYS A 1 566 ? 2.587 -18.506 5.149 1.00 42.16 566 LYS A N 1
ATOM 4466 C CA . LYS A 1 566 ? 1.364 -19.306 4.913 1.00 42.16 566 LYS A CA 1
ATOM 4467 C C . LYS A 1 566 ? 1.553 -20.814 4.674 1.00 42.16 566 LYS A C 1
ATOM 4469 O O . LYS A 1 566 ? 0.616 -21.458 4.224 1.00 42.16 566 LYS A O 1
ATOM 4474 N N . ARG A 1 567 ? 2.719 -21.410 4.948 1.00 44.16 567 ARG A N 1
ATOM 4475 C CA . ARG A 1 567 ? 2.893 -22.885 4.856 1.00 44.16 567 ARG A CA 1
ATOM 4476 C C . ARG A 1 567 ? 3.167 -23.550 6.204 1.00 44.16 567 ARG A C 1
ATOM 4478 O O . ARG A 1 567 ? 3.984 -24.460 6.293 1.00 44.16 567 ARG A O 1
ATOM 4485 N N . GLY A 1 568 ? 2.504 -23.051 7.237 1.00 44.19 568 GLY A N 1
ATOM 4486 C CA . GLY A 1 568 ? 2.502 -23.633 8.573 1.00 44.19 568 GLY A CA 1
ATOM 4487 C C . GLY A 1 568 ? 1.084 -23.712 9.121 1.00 44.19 568 GLY A C 1
ATOM 4488 O O . GLY A 1 568 ? 0.847 -23.176 10.192 1.00 44.19 568 GLY A O 1
ATOM 4489 N N . GLU A 1 569 ? 0.167 -24.312 8.359 1.00 34.97 569 GLU A N 1
ATOM 4490 C CA . GLU A 1 569 ? -1.098 -24.888 8.840 1.00 34.97 569 GLU A CA 1
ATOM 4491 C C . GLU A 1 569 ? -1.356 -26.195 8.090 1.00 34.97 569 GLU A C 1
ATOM 4493 O O . GLU A 1 569 ? -1.179 -26.196 6.845 1.00 34.97 569 GLU A O 1
#

Radius of gyration: 34.96 Å; Cα contacts (8 Å, |Δi|>4): 391; chains: 1; bounding box: 76×109×110 Å

Solvent-accessible surface area (backbone atoms only — not comparable to full-atom values): 34175 Å² total; per-residue (Å²): 139,86,86,82,89,89,82,90,86,86,81,91,81,91,80,90,81,85,91,74,86,81,74,77,84,84,66,84,83,74,79,77,77,51,70,70,65,55,61,72,34,33,82,36,55,64,70,54,36,14,58,76,70,74,45,54,57,68,57,50,50,52,55,34,44,77,73,73,36,90,62,88,67,52,61,79,68,72,43,72,62,55,57,50,50,56,53,49,55,60,74,62,67,72,88,78,80,90,79,86,86,86,86,90,79,91,86,89,89,89,87,87,85,79,75,88,61,78,68,67,59,54,57,54,53,51,51,51,52,52,52,52,51,49,57,48,43,70,62,46,48,60,51,49,52,52,50,50,53,45,50,51,51,53,50,52,48,53,51,51,51,50,51,52,51,45,53,52,40,53,56,46,52,74,70,50,51,73,66,60,54,46,54,62,47,51,72,39,51,57,38,69,74,34,58,70,82,52,21,51,56,55,50,68,74,42,58,64,68,47,50,52,51,45,33,50,50,51,48,56,61,71,48,73,74,78,92,67,74,93,58,83,72,46,74,63,55,56,49,40,56,46,17,20,66,57,57,34,58,71,49,20,50,51,57,55,45,40,46,77,71,42,97,59,22,51,91,77,29,54,64,52,33,24,51,49,38,47,12,60,59,48,86,83,58,51,52,90,82,34,66,67,54,18,35,48,52,46,20,53,34,41,76,71,60,78,39,65,58,69,67,51,47,56,49,41,30,60,71,71,73,45,76,81,81,82,83,78,81,71,79,73,71,85,85,72,83,82,83,86,78,82,45,72,68,52,50,54,54,52,54,60,53,58,71,74,74,63,75,88,71,44,62,66,54,47,52,48,46,50,38,52,50,53,38,53,49,51,53,48,53,52,53,52,48,53,47,53,53,48,52,53,47,51,52,49,50,53,50,57,73,72,48,54,69,68,59,50,50,50,52,47,51,57,55,50,63,76,23,65,31,93,88,78,42,63,64,62,84,87,54,53,73,66,56,52,52,49,48,50,49,50,49,52,52,50,51,53,52,46,35,51,72,71,52,44,52,86,77,41,70,79,74,84,75,90,41,82,80,56,49,71,46,45,60,51,18,24,73,58,53,31,45,70,53,31,48,51,54,51,48,34,36,74,75,48,86,48,34,58,88,75,40,44,52,46,37,22,48,50,38,48,16,60,59,52,80,72,59,97,63,86,73,94,48,69,69,60,50,30,49,55,46,14,49,36,38,69,71,63,78,39,69,63,66,65,52,44,52,50,39,28,60,74,68,73,46,78,83,83,78,71,77,76,82,71,82,85,124

Secondary structure (DSSP, 8-state):
---------------------------TTSS---HHHHHHTTTS-HHHHHHHTTS-HHHHHHHHHHTT-SS--------HHHHHHHHHHHHTT------------------S-----THHHHHHHHHHHHHHHHHHHHHHHHHHHHHHHHHHHHHHHHHHHHHHHHHHHHHHHHHS-HHHHHHHHHHHHHHHSS-HHHHHHHHHHS-HHHHHHHHHHHHHHHT-S---------HHHHHHHHHHHHH-HHHHHHHHHHHHH-SS-TTT-HHHHHHHHHHTT-TT---TT-HHHHHHHHHHHHHTTSS-HHHHHHHHHHHTTPPPPP-------TT--SS----HHHHHHHHHHHHHS--SSHHHHHHHHHHHHHHHHHHHHHHHHHHHHHHHHHHHHHHHHHS-HHHHHHHHHHHHHTTB-TTS-B--TTS-HHHHHHHHHHHHHHHHHHHHHTS-SSS------S-HHHHHHHHHHHHHH-HHHHHHHHHHHHHTSS-TTT-HHHHHHHHHHTT----SS--S-HHHHHHHHHHHHHTTSS-HHHHHHHHHHHTTPPPPP-GGGGS--

Organism: NCBI:txid1764295